Protein AF-0000000084851869 (afdb_homodimer)

Radius of gyration: 29.78 Å; Cα contacts (8 Å, |Δi|>4): 775; chains: 2; bounding box: 72×94×67 Å

pLDDT: mean 80.4, std 23.93, range [19.27, 98.38]

Organism: Agaricus bisporus var. burnettii (strain JB137-S8 / ATCC MYA-4627 / FGSC 10392) (NCBI:txid597362)

Solvent-accessible surface area (backbone atoms only — not comparable to full-atom values): 30474 Å² total; per-residue (Å²): 121,83,49,81,46,39,49,40,51,37,27,37,50,56,10,46,51,49,26,35,20,44,44,18,34,37,52,51,43,50,50,52,36,65,70,65,52,73,82,55,60,67,69,60,52,51,49,52,51,50,52,52,51,53,49,48,51,50,51,53,39,54,50,49,42,49,43,45,51,48,31,73,34,54,56,42,61,72,62,71,47,42,56,51,74,57,56,29,45,52,44,28,49,30,12,47,47,40,18,51,50,40,38,52,50,18,52,49,44,27,72,72,68,65,38,61,66,62,22,48,52,30,34,50,26,17,50,44,12,25,52,26,14,41,46,44,20,54,47,34,75,77,46,29,40,56,83,53,51,70,78,54,43,66,44,49,47,48,15,35,49,27,41,23,51,31,29,48,52,52,32,51,50,52,41,54,50,56,65,70,63,56,79,80,41,67,70,62,34,51,49,50,49,50,43,40,50,50,40,46,52,36,28,49,48,49,20,50,46,31,45,52,24,48,51,37,49,73,72,35,78,52,27,59,21,42,22,43,55,55,28,46,35,44,44,43,53,40,33,51,43,52,53,59,46,52,57,52,61,46,59,51,48,41,36,36,45,51,23,47,53,57,51,56,59,57,62,65,62,67,69,70,71,64,81,70,86,74,79,75,73,78,78,77,76,75,74,76,72,75,70,72,74,69,74,53,99,73,132,123,83,50,82,46,39,49,40,51,36,27,38,50,54,10,46,51,50,26,35,20,43,44,19,35,38,51,50,42,50,52,51,35,64,73,66,49,73,81,55,58,68,70,60,52,51,48,52,50,50,52,51,51,53,49,48,51,50,52,52,40,53,50,49,43,48,44,46,51,47,31,75,35,54,56,42,62,73,62,69,46,40,56,52,74,56,57,28,44,49,45,28,49,29,11,47,47,39,18,51,51,41,38,51,50,18,53,50,43,26,71,72,68,65,41,62,68,62,22,49,52,32,35,51,25,17,50,45,13,24,52,24,14,41,46,45,20,54,47,36,73,77,46,29,40,56,82,53,51,70,78,54,43,65,44,50,46,47,16,35,47,26,42,22,53,30,29,47,52,52,31,53,50,53,42,54,51,57,64,70,63,55,78,80,42,66,72,62,32,50,47,49,49,50,41,40,50,50,40,46,52,34,27,48,46,48,20,49,46,32,44,51,23,46,50,38,50,73,72,35,77,53,28,59,22,42,23,43,57,55,28,47,32,42,44,44,53,40,34,51,42,51,53,59,49,51,57,53,62,47,60,52,47,42,36,35,45,51,24,48,52,56,51,55,60,57,62,63,63,67,69,68,70,63,79,76,83,76,84,74,74,80,78,80,76,79,75,80,74,78,74,77,79,72,76,64,75,87,108

InterPro domains:
  IPR045339 Domain of unknown function DUF6534 [PF20152] (163-247)

Foldseek 3Di:
DCPLCCFAVVLLVLLLVLLVVLLVVLVVLLVLLVVQVVPDDVVVVVLLVVLNVLSVLLSVLSVVQCCCVCPVCPPPSVVSQFADLSNLVLLQSLLVLLLSLQLVLLVVLCVQVVDPVLSVLLNVLSVLLNVLSNVLSVVCVVVGGLLCSVVPLVSLCSNLVSSLVSLVSSLVSLLVSLVVPQVPDPLSNVLSVLLNVLSNVLSVVLNVLSVVLSVVVVPDSTNNSSSSSSNNSSSSSSSSSSNSSSNSVVVVVCVVVVVVVVVVVVVVPPPPPPPDDCPCPPPPPPPVPVPPCPVCPDD/DCPLCCFAVVLLVLLLVLLVVLLVVLVVLLVLLVVQVVPDDPVVVVLLVVLNVLSVLLSVLSVVQCCCVCPVCPPPSVVSQFADLSNLVLLQSLLVLLLSLQLVLLVVLCVQVVDPVLSVLLNVLSVLLNVLSNVLSVVCVVVGGLLCSVVPLVSLCSNLVSSLVSLVSSLVSLLVSLVVPQVPDPLSNVLSVLLNVLSNVLSVVLNVLSVVLSVVVVPDSTNNSSSSSSNNSSSSSSSSSSNSSSNSVVVVVCVVVVVVVVVVVVVVPPPPPPPDDDPCPPPPPPPPPPPPPPVPVVD

Sequence (598 aa):
MAGGSEIVHGPLFLGTAFNVLLYGISITQTYLYLTSSKEDKWFIKYFVYFLFITDTIHTVFTLVYLYDSLIKNFGNVPYLETANWIFSTDPALTGIIGGAVQAFFSWRVKVLTRNTFLSLFILFCSVISFFMGLATAAAIAFIPKFNEFQRFRIVVILWLGSSCIADIVITTTMVLYLRRHRTGFSQTDHQVDRIIRVTMHTGLVTALWALVDLLLYLSSSSGKHLFFNFCLSKLYTNSLMSSLNSRGGWRYNEDSNAAFAFEHKRSTANFQNQPNSNIMAPEVFVHVESHELVNPALKMAGGSEIVHGPLFLGTAFNVLLYGISITQTYLYLTSSKEDKWFIKYFVYFLFITDTIHTVFTLVYLYDSLIKNFGNVPYLETANWIFSTDPALTGIIGGAVQAFFSWRVKVLTRNTFLSLFILFCSVISFFMGLATAAAIAFIPKFNEFQRFRIVVILWLGSSCIADIVITTTMVLYLRRHRTGFSQTDHQVDRIIRVTMHTGLVTALWALVDLLLYLSSSSGKHLFFNFCLSKLYTNSLMSSLNSRGGWRYNEDSNAAFAFEHKRSTANFQNQPNSNIMAPEVFVHVESHELVNPALK

Nearest PDB structures (foldseek):
  9ima-assembly1_A  TM=5.237E-01  e=1.410E-01  Homo sapiens
  8u5x-assembly1_A  TM=4.560E-01  e=1.786E+00  Homo sapiens
  8u5c-assembly1_F  TM=4.534E-01  e=3.485E+00  Homo sapiens
  3ma9-assembly1_A  TM=3.782E-01  e=2.916E+00  Human immunodeficiency virus 1
  9ima-assembly1_A  TM=5.237E-01  e=1.103E-01  Homo sapiens

Secondary structure (DSSP, 8-state):
---HHHHHHHHHHHHHHHHHHHHHHHHHHHHHHHHH-TTS-HHHHHHHHHHHHHHHHHHHHHHHHHIIIIIITTT-HHHHHB--HHHHHHHHHHHHHHHHHHHHHHHHHHHHH--HHHHHHHHHHHHHHHHHHHHHHHHHHH--BGGGGGGGHHHHHHHHHHHHHHHHHHHHHHHHHHHHT--S-HHHHHHHHHHHHHHHHHHHHHHHHHHHHHHHHHH-SSTTHHHHHHHHHHHHHHHHHHHHHTTTHHHHHHHHHHHHHHHHHHHGGGS----------------------------/---HHHHHHHHHHHHHHHHHHHHHHHHHHHHHHHHH-TTS-HHHHHHHHHHHHHHHHHHHHHHHHHIIIIIITTT-HHHHHB--HHHHHHHHHHHHHHHHHHHHHHHHHHHHH--HHHHHHHHHHHHHHHHHHHHHHHHHHH--BGGGGGGGHHHHHHHHHHHHHHHHHHHHHHHHHHHHT--S-HHHHHHHHHHHHHHHHHHHHHHHHHHHHHHHHHH-SSTTHHHHHHHHHHHHHHHHHHHHHTTTHHHHHHHHHHHHHHHHHHHGGGS------------------------TT--

Structure (mmCIF, N/CA/C/O backbone):
data_AF-0000000084851869-model_v1
#
loop_
_entity.id
_entity.type
_entity.pdbx_description
1 polymer 'DUF6534 domain-containing protein'
#
loop_
_atom_site.group_PDB
_atom_site.id
_atom_site.type_symbol
_atom_site.label_atom_id
_atom_site.label_alt_id
_atom_site.label_comp_id
_atom_site.label_asym_id
_atom_site.label_entity_id
_atom_site.label_seq_id
_atom_site.pdbx_PDB_ins_code
_atom_site.Cartn_x
_atom_site.Cartn_y
_atom_site.Cartn_z
_atom_site.occupancy
_atom_site.B_iso_or_equiv
_atom_site.auth_seq_id
_atom_site.auth_comp_id
_atom_site.auth_asym_id
_atom_site.auth_atom_id
_atom_site.pdbx_PDB_model_num
ATOM 1 N N . MET A 1 1 ? -5.109 -20.234 -24.922 1 35.59 1 MET A N 1
ATOM 2 C CA . MET A 1 1 ? -6.367 -19.984 -24.219 1 35.59 1 MET A CA 1
ATOM 3 C C . MET A 1 1 ? -6.117 -19.516 -22.797 1 35.59 1 MET A C 1
ATOM 5 O O . MET A 1 1 ? -5.133 -19.922 -22.172 1 35.59 1 MET A O 1
ATOM 9 N N . ALA A 1 2 ? -6.461 -18.297 -22.453 1 51.91 2 ALA A N 1
ATOM 10 C CA . ALA A 1 2 ? -6.297 -17.891 -21.062 1 51.91 2 ALA A CA 1
ATOM 11 C C . ALA A 1 2 ? -6.688 -19.016 -20.109 1 51.91 2 ALA A C 1
ATOM 13 O O . ALA A 1 2 ? -7.762 -19.609 -20.234 1 51.91 2 ALA A O 1
ATOM 14 N N . GLY A 1 3 ? -5.734 -19.703 -19.641 1 61.41 3 GLY A N 1
ATOM 15 C CA . GLY A 1 3 ? -6.051 -20.875 -18.844 1 61.41 3 GLY A CA 1
ATOM 16 C C . GLY A 1 3 ? -6.992 -20.578 -17.688 1 61.41 3 GLY A C 1
ATOM 17 O O . GLY A 1 3 ? -7.344 -19.422 -17.453 1 61.41 3 GLY A O 1
ATOM 18 N N . GLY A 1 4 ? -7.848 -21.531 -17.297 1 65.5 4 GLY A N 1
ATOM 19 C CA . GLY A 1 4 ? -8.812 -21.484 -16.219 1 65.5 4 GLY A CA 1
ATOM 20 C C . GLY A 1 4 ? -8.383 -20.578 -15.062 1 65.5 4 GLY A C 1
ATOM 21 O O . GLY A 1 4 ? -9.195 -19.844 -14.5 1 65.5 4 GLY A O 1
ATOM 22 N N . SER A 1 5 ? -7.07 -20.422 -14.969 1 75.31 5 SER A N 1
ATOM 23 C CA . SER A 1 5 ? -6.551 -19.641 -13.852 1 75.31 5 SER A CA 1
ATOM 24 C C . SER A 1 5 ? -6.621 -18.141 -14.141 1 75.31 5 SER A C 1
ATOM 26 O O . SER A 1 5 ? -6.824 -17.344 -13.234 1 75.31 5 SER A O 1
ATOM 28 N N . GLU A 1 6 ? -6.594 -17.719 -15.406 1 83.38 6 GLU A N 1
ATOM 29 C CA . GLU A 1 6 ? -6.574 -16.297 -15.773 1 83.38 6 GLU A CA 1
ATOM 30 C C . GLU A 1 6 ? -7.961 -15.672 -15.641 1 83.38 6 GLU A C 1
ATOM 32 O O . GLU A 1 6 ? -8.086 -14.477 -15.383 1 83.38 6 GLU A O 1
ATOM 37 N N . ILE A 1 7 ? -8.93 -16.453 -15.688 1 81.75 7 ILE A N 1
ATOM 38 C CA . ILE A 1 7 ? -10.297 -15.938 -15.734 1 81.75 7 ILE A CA 1
ATOM 39 C C . ILE A 1 7 ? -10.727 -15.5 -14.336 1 81.75 7 ILE A C 1
ATOM 41 O O . ILE A 1 7 ? -11.305 -14.422 -14.164 1 81.75 7 ILE A O 1
ATOM 45 N N . VAL A 1 8 ? -10.391 -16.281 -13.359 1 86.62 8 VAL A N 1
ATOM 46 C CA . VAL A 1 8 ? -10.859 -15.969 -12.016 1 86.62 8 VAL A CA 1
ATOM 47 C C . VAL A 1 8 ? -9.703 -15.414 -11.18 1 86.62 8 VAL A C 1
ATOM 49 O O . VAL A 1 8 ? -9.828 -14.367 -10.547 1 86.62 8 VAL A O 1
ATOM 52 N N . HIS A 1 9 ? -8.609 -16 -11.289 1 92.44 9 HIS A N 1
ATOM 53 C CA . HIS A 1 9 ? -7.535 -15.641 -10.375 1 92.44 9 HIS A CA 1
ATOM 54 C C . HIS A 1 9 ? -6.695 -14.492 -10.922 1 92.44 9 HIS A C 1
ATOM 56 O O . HIS A 1 9 ? -5.953 -13.852 -10.18 1 92.44 9 HIS A O 1
ATOM 62 N N . GLY A 1 10 ? -6.812 -14.227 -12.258 1 92.12 10 GLY A N 1
ATOM 63 C CA . GLY A 1 10 ? -6.195 -13.016 -12.781 1 92.12 10 GLY A CA 1
ATOM 64 C C . GLY A 1 10 ? -6.719 -11.75 -12.133 1 92.12 10 GLY A C 1
ATOM 65 O O . GLY A 1 10 ? -5.969 -11.016 -11.492 1 92.12 10 GLY A O 1
ATOM 66 N N . PRO A 1 11 ? -8 -11.539 -12.234 1 93.44 11 PRO A N 1
ATOM 67 C CA . PRO A 1 11 ? -8.586 -10.367 -11.586 1 93.44 11 PRO A CA 1
ATOM 68 C C . PRO A 1 11 ? -8.422 -10.391 -10.07 1 93.44 11 PRO A C 1
ATOM 70 O O . PRO A 1 11 ? -8.242 -9.336 -9.445 1 93.44 11 PRO A O 1
ATOM 73 N N . LEU A 1 12 ? -8.445 -11.555 -9.484 1 94.25 12 LEU A N 1
ATOM 74 C CA . LEU A 1 12 ? -8.25 -11.672 -8.039 1 94.25 12 LEU A CA 1
ATOM 75 C C . LEU A 1 12 ? -6.855 -11.203 -7.641 1 94.25 12 LEU A C 1
ATOM 77 O O . LEU A 1 12 ? -6.695 -10.523 -6.621 1 94.25 12 LEU A O 1
ATOM 81 N N . PHE A 1 13 ? -5.953 -11.586 -8.445 1 96 13 PHE A N 1
ATOM 82 C CA . PHE A 1 13 ? -4.574 -11.203 -8.18 1 96 13 PHE A CA 1
ATOM 83 C C . PHE A 1 13 ? -4.402 -9.688 -8.273 1 96 13 PHE A C 1
ATOM 85 O O . PHE A 1 13 ? -3.848 -9.062 -7.363 1 96 13 PHE A O 1
ATOM 92 N N . LEU A 1 14 ? -4.887 -9.102 -9.297 1 95.69 14 LEU A N 1
ATOM 93 C CA . LEU A 1 14 ? -4.793 -7.652 -9.469 1 95.69 14 LEU A CA 1
ATOM 94 C C . LEU A 1 14 ? -5.598 -6.926 -8.398 1 95.69 14 LEU A C 1
ATOM 96 O O . LEU A 1 14 ? -5.164 -5.887 -7.887 1 95.69 14 LEU A O 1
ATOM 100 N N . GLY A 1 15 ? -6.742 -7.426 -8.109 1 96.31 15 GLY A N 1
ATOM 101 C CA . GLY A 1 15 ? -7.539 -6.852 -7.035 1 96.31 15 GLY A CA 1
ATOM 102 C C . GLY A 1 15 ? -6.84 -6.887 -5.688 1 96.31 15 GLY A C 1
ATOM 103 O O . GLY A 1 15 ? -6.926 -5.93 -4.918 1 96.31 15 GLY A O 1
ATOM 104 N N . THR A 1 16 ? -6.156 -7.965 -5.43 1 96.88 16 THR A N 1
ATOM 105 C CA . THR A 1 16 ? -5.414 -8.086 -4.18 1 96.88 16 THR A CA 1
ATOM 106 C C . THR A 1 16 ? -4.262 -7.086 -4.141 1 96.88 16 THR A C 1
ATOM 108 O O . THR A 1 16 ? -3.99 -6.484 -3.098 1 96.88 16 THR A O 1
ATOM 111 N N . ALA A 1 17 ? -3.582 -6.961 -5.234 1 97.12 17 ALA A N 1
ATOM 112 C CA . ALA A 1 17 ? -2.504 -5.977 -5.305 1 97.12 17 ALA A CA 1
ATOM 113 C C . ALA A 1 17 ? -3.023 -4.574 -5.004 1 97.12 17 ALA A C 1
ATOM 115 O O . ALA A 1 17 ? -2.408 -3.828 -4.238 1 97.12 17 ALA A O 1
ATOM 116 N N . PHE A 1 18 ? -4.109 -4.285 -5.559 1 96.94 18 PHE A N 1
ATOM 117 C CA . PHE A 1 18 ? -4.691 -2.971 -5.328 1 96.94 18 PHE A CA 1
ATOM 118 C C . PHE A 1 18 ? -5.191 -2.846 -3.893 1 96.94 18 PHE A C 1
ATOM 120 O O . PHE A 1 18 ? -5.121 -1.768 -3.297 1 96.94 18 PHE A O 1
ATOM 127 N N . ASN A 1 19 ? -5.738 -3.896 -3.389 1 97.69 19 ASN A N 1
ATOM 128 C CA . ASN A 1 19 ? -6.16 -3.938 -1.992 1 97.69 19 ASN A CA 1
ATOM 129 C C . ASN A 1 19 ? -5 -3.637 -1.048 1 97.69 19 ASN A C 1
ATOM 131 O O . ASN A 1 19 ? -5.125 -2.799 -0.151 1 97.69 19 ASN A O 1
ATOM 135 N N . VAL A 1 20 ? -3.934 -4.242 -1.311 1 97.56 20 VAL A N 1
ATOM 136 C CA . VAL A 1 20 ? -2.752 -4.055 -0.475 1 97.56 20 VAL A CA 1
ATOM 137 C C . VAL A 1 20 ? -2.232 -2.625 -0.629 1 97.56 20 VAL A C 1
ATOM 139 O O . VAL A 1 20 ? -1.813 -2.002 0.349 1 97.56 20 VAL A O 1
ATOM 142 N N . LEU A 1 21 ? -2.27 -2.146 -1.83 1 97.38 21 LEU A N 1
ATOM 143 C CA . LEU A 1 21 ? -1.875 -0.766 -2.086 1 97.38 21 LEU A CA 1
ATOM 144 C C . LEU A 1 21 ? -2.723 0.202 -1.268 1 97.38 21 LEU A C 1
ATOM 146 O O . LEU A 1 21 ? -2.188 1.076 -0.582 1 97.38 21 LEU A O 1
ATOM 150 N N . LEU A 1 22 ? -3.965 0.023 -1.365 1 97 22 LEU A N 1
ATOM 151 C CA . LEU A 1 22 ? -4.891 0.894 -0.648 1 97 22 LEU A CA 1
ATOM 152 C C . LEU A 1 22 ? -4.723 0.739 0.86 1 97 22 LEU A C 1
ATOM 154 O O . LEU A 1 22 ? -4.898 1.702 1.61 1 97 22 LEU A O 1
ATOM 158 N N . TYR A 1 23 ? -4.414 -0.49 1.261 1 97.56 23 TYR A N 1
ATOM 159 C CA . TYR A 1 23 ? -4.148 -0.713 2.678 1 97.56 23 TYR A CA 1
ATOM 160 C C . TYR A 1 23 ? -2.939 0.094 3.139 1 97.56 23 TYR A C 1
ATOM 162 O O . TYR A 1 23 ? -2.932 0.632 4.25 1 97.56 23 TYR A O 1
ATOM 170 N N . GLY A 1 24 ? -1.899 0.165 2.309 1 95.69 24 GLY A N 1
ATOM 171 C CA . GLY A 1 24 ? -0.772 1.027 2.625 1 95.69 24 GLY A CA 1
ATOM 172 C C . GLY A 1 24 ? -1.167 2.479 2.818 1 95.69 24 GLY A C 1
ATOM 173 O O . GLY A 1 24 ? -0.727 3.125 3.771 1 95.69 24 GLY A O 1
ATOM 174 N N . ILE A 1 25 ? -2.008 2.924 1.988 1 93.38 25 ILE A N 1
ATOM 175 C CA . ILE A 1 25 ? -2.518 4.285 2.098 1 93.38 25 ILE A CA 1
ATOM 176 C C . ILE A 1 25 ? -3.311 4.441 3.395 1 93.38 25 ILE A C 1
ATOM 178 O O . ILE A 1 25 ? -3.158 5.434 4.109 1 93.38 25 ILE A O 1
ATOM 182 N N . SER A 1 26 ? -4.062 3.447 3.672 1 95.19 26 SER A N 1
ATOM 183 C CA . SER A 1 26 ? -4.895 3.488 4.871 1 95.19 26 SER A CA 1
ATOM 184 C C . SER A 1 26 ? -4.043 3.535 6.133 1 95.19 26 SER A C 1
ATOM 186 O O . SER A 1 26 ? -4.406 4.191 7.113 1 95.19 26 SER A O 1
ATOM 188 N N . ILE A 1 27 ? -2.949 2.863 6.098 1 94 27 ILE A N 1
ATOM 189 C CA . ILE A 1 27 ? -2.049 2.859 7.246 1 94 27 ILE A CA 1
ATOM 190 C C . ILE A 1 27 ? -1.531 4.273 7.5 1 94 27 ILE A C 1
ATOM 192 O O . ILE A 1 27 ? -1.544 4.754 8.641 1 94 27 ILE A O 1
ATOM 196 N N . THR A 1 28 ? -1.118 4.922 6.461 1 90.75 28 THR A N 1
ATOM 197 C CA . THR A 1 28 ? -0.588 6.273 6.59 1 90.75 28 THR A CA 1
ATOM 198 C C . THR A 1 28 ? -1.68 7.242 7.035 1 90.75 28 THR A C 1
ATOM 200 O O . THR A 1 28 ? -1.445 8.102 7.887 1 90.75 28 THR A O 1
ATOM 203 N N . GLN A 1 29 ? -2.846 7.051 6.52 1 90.44 29 GLN A N 1
ATOM 204 C CA . GLN A 1 29 ? -3.959 7.918 6.887 1 90.44 29 GLN A CA 1
ATOM 205 C C . GLN A 1 29 ? -4.34 7.73 8.352 1 90.44 29 GLN A C 1
ATOM 207 O O . GLN A 1 29 ? -4.688 8.695 9.039 1 90.44 29 GLN A O 1
ATOM 212 N N . THR A 1 30 ? -4.332 6.508 8.734 1 92.12 30 THR A N 1
ATOM 213 C CA . THR A 1 30 ? -4.637 6.23 10.133 1 92.12 30 THR A CA 1
ATOM 214 C C . THR A 1 30 ? -3.584 6.848 11.055 1 92.12 30 THR A C 1
ATOM 216 O O . THR A 1 30 ? -3.918 7.434 12.086 1 92.12 30 THR A O 1
ATOM 219 N N . TYR A 1 31 ? -2.355 6.777 10.648 1 88.12 31 TYR A N 1
ATOM 220 C CA . TYR A 1 31 ? -1.272 7.395 11.406 1 88.12 31 TYR A CA 1
ATOM 221 C C . TYR A 1 31 ? -1.463 8.898 11.508 1 88.12 31 TYR A C 1
ATOM 223 O O . TYR A 1 31 ? -1.315 9.484 12.586 1 88.12 31 TYR A O 1
ATOM 231 N N . LEU A 1 32 ? -1.749 9.516 10.43 1 83.56 32 LEU A N 1
ATOM 232 C CA . LEU A 1 32 ? -1.976 10.953 10.406 1 83.56 32 LEU A CA 1
ATOM 233 C C . LEU A 1 32 ? -3.15 11.336 11.297 1 83.56 32 LEU A C 1
ATOM 235 O O . LEU A 1 32 ? -3.082 12.328 12.023 1 83.56 32 LEU A O 1
ATOM 239 N N . TYR A 1 33 ? -4.164 10.539 11.258 1 88.25 33 TYR A N 1
ATOM 240 C CA . TYR A 1 33 ? -5.34 10.805 12.078 1 88.25 33 TYR A CA 1
ATOM 241 C C . TYR A 1 33 ? -4.992 10.727 13.562 1 88.25 33 TYR A C 1
ATOM 243 O O . TYR A 1 33 ? -5.363 11.609 14.344 1 88.25 33 TYR A O 1
ATOM 251 N N . LEU A 1 34 ? -4.266 9.711 13.945 1 86.88 34 LEU A N 1
ATOM 252 C CA . LEU A 1 34 ? -3.959 9.484 15.352 1 86.88 34 LEU A CA 1
ATOM 253 C C . LEU A 1 34 ? -3.01 10.555 15.883 1 86.88 34 LEU A C 1
ATOM 255 O O . LEU A 1 34 ? -3.025 10.867 17.078 1 86.88 34 LEU A O 1
ATOM 259 N N . THR A 1 35 ? -2.27 11.18 15.023 1 78.94 35 THR A N 1
ATOM 260 C CA . THR A 1 35 ? -1.305 12.188 15.445 1 78.94 35 THR A CA 1
ATOM 261 C C . THR A 1 35 ? -1.928 13.578 15.414 1 78.94 35 THR A C 1
ATOM 263 O O . THR A 1 35 ? -1.54 14.461 16.188 1 78.94 35 THR A O 1
ATOM 266 N N . SER A 1 36 ? -2.867 13.766 14.609 1 77.56 36 SER A N 1
ATOM 267 C CA . SER A 1 36 ? -3.418 15.109 14.43 1 77.56 36 SER A CA 1
ATOM 268 C C . SER A 1 36 ? -4.711 15.281 15.219 1 77.56 36 SER A C 1
ATOM 270 O O . SER A 1 36 ? -5.062 16.406 15.602 1 77.56 36 SER A O 1
ATOM 272 N N . SER A 1 37 ? -5.488 14.289 15.359 1 78.19 37 SER A N 1
ATOM 273 C CA . SER A 1 37 ? -6.816 14.43 15.945 1 78.19 37 SER A CA 1
ATOM 274 C C . SER A 1 37 ? -6.879 13.805 17.328 1 78.19 37 SER A C 1
ATOM 276 O O . SER A 1 37 ? -7.781 13.016 17.625 1 78.19 37 SER A O 1
ATOM 278 N N . LYS A 1 38 ? -6.051 14.297 18.188 1 74.44 38 LYS A N 1
ATOM 279 C CA . LYS A 1 38 ? -5.977 13.75 19.531 1 74.44 38 LYS A CA 1
ATOM 280 C C . LYS A 1 38 ? -7.18 14.188 20.375 1 74.44 38 LYS A C 1
ATOM 282 O O . LYS A 1 38 ? -7.551 13.516 21.328 1 74.44 38 LYS A O 1
ATOM 287 N N . GLU A 1 39 ? -7.918 15.172 19.859 1 80.88 39 GLU A N 1
ATOM 288 C CA . GLU A 1 39 ? -9 15.75 20.656 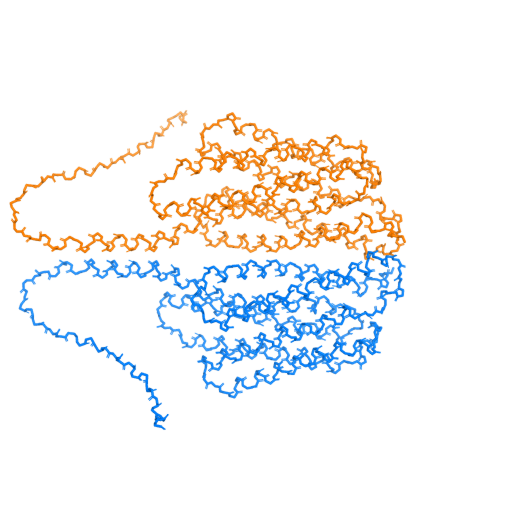1 80.88 39 GLU A CA 1
ATOM 289 C C . GLU A 1 39 ? -10.352 15.172 20.25 1 80.88 39 GLU A C 1
ATOM 291 O O . GLU A 1 39 ? -11.383 15.523 20.812 1 80.88 39 GLU A O 1
ATOM 296 N N . ASP A 1 40 ? -10.367 14.25 19.406 1 85.5 40 ASP A N 1
ATOM 297 C CA . ASP A 1 40 ? -11.633 13.672 18.969 1 85.5 40 ASP A CA 1
ATOM 298 C C . ASP A 1 40 ? -12.25 12.805 20.062 1 85.5 40 ASP A C 1
ATOM 300 O O . ASP A 1 40 ? -11.539 12.328 20.953 1 85.5 40 ASP A O 1
ATOM 304 N N . LYS A 1 41 ? -13.508 12.719 19.984 1 88.5 41 LYS A N 1
ATOM 305 C CA . LYS A 1 41 ? -14.234 11.891 20.938 1 88.5 41 LYS A CA 1
ATOM 306 C C . LYS A 1 41 ? -13.75 10.445 20.891 1 88.5 41 LYS A C 1
ATOM 308 O O . LYS A 1 41 ? -13.281 9.977 19.844 1 88.5 41 LYS A O 1
ATOM 313 N N . TRP A 1 42 ? -13.891 9.688 21.969 1 89.5 42 TRP A N 1
ATOM 314 C CA . TRP A 1 42 ? -13.367 8.336 22.094 1 89.5 42 TRP A CA 1
ATOM 315 C C . TRP A 1 42 ? -14.07 7.379 21.141 1 89.5 42 TRP A C 1
ATOM 317 O O . TRP A 1 42 ? -13.461 6.441 20.625 1 89.5 42 TRP A O 1
ATOM 327 N N . PHE A 1 43 ? -15.344 7.598 20.859 1 90.06 43 PHE A N 1
ATOM 328 C CA . PHE A 1 43 ? -16.094 6.68 20 1 90.06 43 PHE A CA 1
ATOM 329 C C . PHE A 1 43 ? -15.555 6.715 18.578 1 90.06 43 PHE A C 1
ATOM 331 O O . PHE A 1 43 ? -15.516 5.688 17.891 1 90.06 43 PHE A O 1
ATOM 338 N N . ILE A 1 44 ? -15.086 7.859 18.141 1 91.81 44 ILE A N 1
ATOM 339 C CA . ILE A 1 44 ? -14.531 7.965 16.797 1 91.81 44 ILE A CA 1
ATOM 340 C C . ILE A 1 44 ? -13.18 7.258 16.734 1 91.81 44 ILE A C 1
ATOM 342 O O . ILE A 1 44 ? -12.883 6.555 15.773 1 91.81 44 ILE A O 1
ATOM 346 N N . LYS A 1 45 ? -12.438 7.34 17.797 1 93.06 45 LYS A N 1
ATOM 347 C CA . LYS A 1 45 ? -11.141 6.684 17.859 1 93.06 45 LYS A CA 1
ATOM 348 C C . LYS A 1 45 ? -11.289 5.164 17.844 1 93.06 45 LYS A C 1
ATOM 350 O O . LYS A 1 45 ? -10.555 4.473 17.125 1 93.06 45 LYS A O 1
ATOM 355 N N . TYR A 1 46 ? -12.203 4.723 18.594 1 94.19 46 TYR A N 1
ATOM 356 C CA . TYR A 1 46 ? -12.438 3.283 18.625 1 94.19 46 TYR A CA 1
ATOM 357 C C . TYR A 1 46 ? -12.93 2.785 17.266 1 94.19 46 TYR A C 1
ATOM 359 O O . TYR A 1 46 ? -12.594 1.675 16.844 1 94.19 46 TYR A O 1
ATOM 367 N N . PHE A 1 47 ? -13.727 3.586 16.656 1 95.69 47 PHE A N 1
ATOM 368 C CA . PHE A 1 47 ? -14.227 3.225 15.328 1 95.69 47 PHE A CA 1
ATOM 369 C C . PHE A 1 47 ? -13.078 3.121 14.328 1 95.69 47 PHE A C 1
ATOM 371 O O . PHE A 1 47 ? -13.039 2.189 13.523 1 95.69 47 PHE A O 1
ATOM 378 N N . VAL A 1 48 ? -12.148 4.074 14.398 1 95.75 48 VAL A N 1
ATOM 379 C CA . VAL A 1 48 ? -10.984 4.066 13.523 1 95.75 48 VAL A CA 1
ATOM 380 C C . VAL A 1 48 ? -10.141 2.826 13.789 1 95.75 48 VAL A C 1
ATOM 382 O O . VAL A 1 48 ? -9.672 2.166 12.859 1 95.75 48 VAL A O 1
ATOM 385 N N . TYR A 1 49 ? -9.969 2.436 15.086 1 95.94 49 TYR A N 1
ATOM 386 C CA . TYR A 1 49 ? -9.234 1.223 15.43 1 95.94 49 TYR A CA 1
ATOM 387 C C . TYR A 1 49 ? -9.945 -0.016 14.891 1 95.94 49 TYR A C 1
ATOM 389 O O . TYR A 1 49 ? -9.305 -0.943 14.398 1 95.94 49 TYR A O 1
ATOM 397 N N . PHE A 1 50 ? -11.227 0.01 15.039 1 97.44 50 PHE A N 1
ATOM 398 C CA . PHE A 1 50 ? -12.031 -1.099 14.539 1 97.44 50 PHE A CA 1
ATOM 399 C C . PHE A 1 50 ? -11.828 -1.283 13.039 1 97.44 50 PHE A C 1
ATOM 401 O O . PHE A 1 50 ? -11.594 -2.4 12.57 1 97.44 50 PHE A O 1
ATOM 408 N N . LEU A 1 51 ? -11.914 -0.217 12.312 1 97.19 51 LEU A N 1
ATOM 409 C CA . LEU A 1 51 ? -11.75 -0.28 10.859 1 97.19 51 LEU A CA 1
ATOM 410 C C . LEU A 1 51 ? -10.336 -0.725 10.492 1 97.19 51 LEU A C 1
ATOM 412 O O . LEU A 1 51 ? -10.148 -1.513 9.562 1 97.19 51 LEU A O 1
ATOM 416 N N . PHE A 1 52 ? -9.375 -0.256 11.234 1 97.19 52 PHE A N 1
ATOM 417 C CA . PHE A 1 52 ? -7.984 -0.605 10.969 1 97.19 52 PHE A CA 1
ATOM 418 C C . PHE A 1 52 ? -7.758 -2.102 11.156 1 97.19 52 PHE A C 1
ATOM 420 O O . PHE A 1 52 ? -7.141 -2.75 10.312 1 97.19 52 PHE A O 1
ATOM 427 N N . ILE A 1 53 ? -8.242 -2.621 12.18 1 97.31 53 ILE A N 1
ATOM 428 C CA . ILE A 1 53 ? -8.062 -4.035 12.492 1 97.31 53 ILE A CA 1
ATOM 429 C C . ILE A 1 53 ? -8.789 -4.891 11.461 1 97.31 53 ILE A C 1
ATOM 431 O O . ILE A 1 53 ? -8.227 -5.859 10.945 1 97.31 53 ILE A O 1
ATOM 435 N N . THR A 1 54 ? -10.016 -4.535 11.211 1 97.25 54 THR A N 1
ATOM 436 C CA . THR A 1 54 ? -10.797 -5.305 10.25 1 97.25 54 THR A CA 1
ATOM 437 C C . THR A 1 54 ? -10.164 -5.238 8.859 1 97.25 54 THR A C 1
ATOM 439 O O . THR A 1 54 ? -10.141 -6.234 8.133 1 97.25 54 THR A O 1
ATOM 442 N N . ASP A 1 55 ? -9.656 -4.098 8.531 1 96.94 55 ASP A N 1
ATOM 443 C CA . ASP A 1 55 ? -8.961 -3.918 7.266 1 96.94 55 ASP A CA 1
ATOM 444 C C . ASP A 1 55 ? -7.711 -4.793 7.199 1 96.94 55 ASP A C 1
ATOM 446 O O . ASP A 1 55 ? -7.406 -5.367 6.152 1 96.94 55 ASP A O 1
ATOM 450 N N . THR A 1 56 ? -7.035 -4.836 8.273 1 97.5 56 THR A N 1
ATOM 451 C CA . THR A 1 56 ? -5.832 -5.656 8.352 1 97.5 56 THR A CA 1
ATOM 452 C C . THR A 1 56 ? -6.172 -7.133 8.18 1 97.5 56 THR A C 1
ATOM 454 O O . THR A 1 56 ? -5.527 -7.84 7.402 1 97.5 56 THR A O 1
ATOM 457 N N . ILE A 1 57 ? -7.172 -7.508 8.859 1 97.44 57 ILE A N 1
ATOM 458 C CA . ILE A 1 57 ? -7.605 -8.898 8.781 1 97.44 57 ILE A CA 1
ATOM 459 C C . ILE A 1 57 ? -8.023 -9.234 7.352 1 97.44 57 ILE A C 1
ATOM 461 O O . ILE A 1 57 ? -7.648 -10.281 6.816 1 97.44 57 ILE A O 1
ATOM 465 N N . HIS A 1 58 ? -8.758 -8.367 6.77 1 97.94 58 HIS A N 1
ATOM 466 C CA . HIS A 1 58 ? -9.211 -8.562 5.398 1 97.94 58 HIS A CA 1
ATOM 467 C C . HIS A 1 58 ? -8.031 -8.719 4.441 1 97.94 58 HIS A C 1
ATOM 469 O O . HIS A 1 58 ? -8.031 -9.609 3.588 1 97.94 58 HIS A O 1
ATOM 475 N N . THR A 1 59 ? -7.035 -7.855 4.57 1 97.75 59 THR A N 1
ATOM 476 C CA . THR A 1 59 ? -5.867 -7.883 3.701 1 97.75 59 THR A CA 1
ATOM 477 C C . THR A 1 59 ? -5.066 -9.164 3.908 1 97.75 59 THR A C 1
ATOM 479 O O . THR A 1 59 ? -4.645 -9.805 2.943 1 97.75 59 THR A O 1
ATOM 482 N N . VAL A 1 60 ? -4.902 -9.555 5.121 1 97.19 60 VAL A N 1
ATOM 483 C CA . VAL A 1 60 ? -4.148 -10.766 5.434 1 97.19 60 VAL A CA 1
ATOM 484 C C . VAL A 1 60 ? -4.859 -11.984 4.848 1 97.19 60 VAL A C 1
ATOM 486 O O . VAL A 1 60 ? -4.227 -12.852 4.246 1 97.19 60 VAL A O 1
ATOM 489 N N . PHE A 1 61 ? -6.152 -12.023 4.945 1 97.38 61 PHE A N 1
ATOM 490 C CA . PHE A 1 61 ? -6.914 -13.164 4.453 1 97.38 61 PHE A CA 1
ATOM 491 C C . PHE A 1 61 ? -6.871 -13.227 2.932 1 97.38 61 PHE A C 1
ATOM 493 O O . PHE A 1 61 ? -6.812 -14.312 2.35 1 97.38 61 PHE A O 1
ATOM 500 N N . THR A 1 62 ? -6.953 -12.086 2.354 1 96.81 62 THR A N 1
ATOM 501 C CA . THR A 1 62 ? -6.875 -12.07 0.897 1 96.81 62 THR A CA 1
ATOM 502 C C . THR A 1 62 ? -5.512 -12.57 0.425 1 96.81 62 THR A C 1
ATOM 504 O O . THR A 1 62 ? -5.422 -13.32 -0.548 1 96.81 62 THR A O 1
ATOM 507 N N . LEU A 1 63 ? -4.477 -12.211 1.118 1 96.94 63 LEU A N 1
ATOM 508 C CA . LEU A 1 63 ? -3.131 -12.648 0.771 1 96.94 63 LEU A CA 1
ATOM 509 C C . LEU A 1 63 ? -2.965 -14.141 1.025 1 96.94 63 LEU A C 1
ATOM 511 O O . LEU A 1 63 ? -2.35 -14.852 0.224 1 96.94 63 LEU A O 1
ATOM 515 N N . VAL A 1 64 ? -3.525 -14.609 2.094 1 96.62 64 VAL A N 1
ATOM 516 C CA . VAL A 1 64 ? -3.428 -16.016 2.436 1 96.62 64 VAL A CA 1
ATOM 517 C C . VAL A 1 64 ? -4.164 -16.859 1.393 1 96.62 64 VAL A C 1
ATOM 519 O O . VAL A 1 64 ? -3.68 -17.922 0.981 1 96.62 64 VAL A O 1
ATOM 522 N N . TYR A 1 65 ? -5.297 -16.391 0.983 1 96.06 65 TYR A N 1
ATOM 523 C CA . TYR A 1 65 ? -6.055 -17.125 -0.03 1 96.06 65 TYR A CA 1
ATOM 524 C C . TYR A 1 65 ? -5.254 -17.25 -1.317 1 96.06 65 TYR A C 1
ATOM 526 O O . TYR A 1 65 ? -5.188 -18.344 -1.902 1 96.06 65 TYR A O 1
ATOM 534 N N . LEU A 1 66 ? -4.672 -16.172 -1.726 1 95.31 66 LEU A N 1
ATOM 535 C CA . LEU A 1 66 ? -3.9 -16.219 -2.965 1 95.31 66 LEU A CA 1
ATOM 536 C C . LEU A 1 66 ? -2.652 -17.078 -2.805 1 95.31 66 LEU A C 1
ATOM 538 O O . LEU A 1 66 ? -2.256 -17.781 -3.734 1 95.31 66 LEU A O 1
ATOM 542 N N . TYR A 1 67 ? -2.043 -16.953 -1.615 1 94.88 67 TYR A N 1
ATOM 543 C CA . TYR A 1 67 ? -0.873 -17.781 -1.342 1 94.88 67 TYR A CA 1
ATOM 544 C C . TYR A 1 67 ? -1.221 -19.266 -1.418 1 94.88 67 TYR A C 1
ATOM 546 O O . TYR A 1 67 ? -0.499 -20.047 -2.041 1 94.88 67 TYR A O 1
ATOM 554 N N . ASP A 1 68 ? -2.328 -19.594 -0.879 1 93.56 68 ASP A N 1
ATOM 555 C CA . ASP A 1 68 ? -2.764 -21 -0.888 1 93.56 68 ASP A CA 1
ATOM 556 C C . ASP A 1 68 ? -3.143 -21.438 -2.297 1 93.56 68 ASP A C 1
ATOM 558 O O . ASP A 1 68 ? -2.787 -22.547 -2.721 1 93.56 68 ASP A O 1
ATOM 562 N N . SER A 1 69 ? -3.752 -20.594 -3.01 1 92.75 69 SER A N 1
ATOM 563 C CA . SER A 1 69 ? -4.27 -20.953 -4.328 1 92.75 69 SER A CA 1
ATOM 564 C C . SER A 1 69 ? -3.16 -20.953 -5.375 1 92.75 69 SER A C 1
ATOM 566 O O . SER A 1 69 ? -3.078 -21.875 -6.191 1 92.75 69 SER A O 1
ATOM 568 N N . LEU A 1 70 ? -2.27 -19.984 -5.324 1 92 70 LEU A N 1
ATOM 569 C CA . LEU A 1 70 ? -1.328 -19.797 -6.422 1 92 70 LEU A CA 1
ATOM 570 C C . LEU A 1 70 ? 0.029 -20.406 -6.086 1 92 70 LEU A C 1
ATOM 572 O O . LEU A 1 70 ? 0.809 -20.734 -6.98 1 92 70 LEU A O 1
ATOM 576 N N . ILE A 1 71 ? 0.33 -20.531 -4.797 1 92.25 71 ILE A N 1
ATOM 577 C CA . ILE A 1 71 ? 1.661 -21 -4.43 1 92.25 71 ILE A CA 1
ATOM 578 C C . ILE A 1 71 ? 1.576 -22.438 -3.898 1 92.25 71 ILE A C 1
ATOM 580 O O . ILE A 1 71 ? 2.135 -23.359 -4.492 1 92.25 71 ILE A O 1
ATOM 584 N N . LYS A 1 72 ? 0.796 -22.719 -2.938 1 91.38 72 LYS A N 1
ATOM 585 C CA . LYS A 1 72 ? 0.722 -24.031 -2.316 1 91.38 72 LYS A CA 1
ATOM 586 C C . LYS A 1 72 ? 0.077 -25.047 -3.258 1 91.38 72 LYS A C 1
ATOM 588 O O . LYS A 1 72 ? 0.483 -26.203 -3.297 1 91.38 72 LYS A O 1
ATOM 593 N N . ASN A 1 73 ? -0.871 -24.609 -3.996 1 90.88 73 ASN A N 1
ATOM 594 C CA . ASN A 1 73 ? -1.573 -25.5 -4.922 1 90.88 73 ASN A CA 1
ATOM 595 C C . ASN A 1 73 ? -1.282 -25.141 -6.375 1 90.88 73 ASN A C 1
ATOM 597 O O . ASN A 1 73 ? -2.17 -25.203 -7.227 1 90.88 73 ASN A O 1
ATOM 601 N N . PHE A 1 74 ? -0.056 -24.828 -6.516 1 89.94 74 PHE A N 1
ATOM 602 C CA . PHE A 1 74 ? 0.348 -24.484 -7.871 1 89.94 74 PHE A CA 1
ATOM 603 C C . PHE A 1 74 ? 0.186 -25.672 -8.805 1 89.94 74 PHE A C 1
ATOM 605 O O . PHE A 1 74 ? 0.693 -26.766 -8.523 1 89.94 74 PHE A O 1
ATOM 612 N N . GLY A 1 75 ? -0.579 -25.469 -9.914 1 87.06 75 GLY A N 1
ATOM 613 C CA . GLY A 1 75 ? -0.808 -26.516 -10.891 1 87.06 75 GLY A CA 1
ATOM 614 C C . GLY A 1 75 ? -2.068 -27.328 -10.617 1 87.06 75 GLY A C 1
ATOM 615 O O . GLY A 1 75 ? -2.488 -28.125 -11.445 1 87.06 75 GLY A O 1
ATOM 616 N N . ASN A 1 76 ? -2.682 -27.141 -9.445 1 88.5 76 ASN A N 1
ATOM 617 C CA . ASN A 1 76 ? -3.92 -27.828 -9.086 1 88.5 76 ASN A CA 1
ATOM 618 C C . ASN A 1 76 ? -5.145 -27.047 -9.555 1 88.5 76 ASN A C 1
ATOM 620 O O . ASN A 1 76 ? -5.711 -26.25 -8.805 1 88.5 76 ASN A O 1
ATOM 624 N N . VAL A 1 77 ? -5.609 -27.391 -10.734 1 86.75 77 VAL A N 1
ATOM 625 C CA . VAL A 1 77 ? -6.668 -26.641 -11.398 1 86.75 77 VAL A CA 1
ATOM 626 C C . VAL A 1 77 ? -7.988 -26.844 -10.664 1 86.75 77 VAL A C 1
ATOM 628 O O . VAL A 1 77 ? -8.734 -25.891 -10.43 1 86.75 77 VAL A O 1
ATOM 631 N N . PRO A 1 78 ? -8.281 -28.062 -10.203 1 86.38 78 PRO A N 1
ATOM 632 C CA . PRO A 1 78 ? -9.547 -28.234 -9.492 1 86.38 78 PRO A CA 1
ATOM 633 C C . PRO A 1 78 ? -9.633 -27.375 -8.227 1 86.38 78 PRO A C 1
ATOM 635 O O . PRO A 1 78 ? -10.719 -26.906 -7.871 1 86.38 78 PRO A O 1
ATOM 638 N N . TYR A 1 79 ? -8.508 -27.219 -7.59 1 88.75 79 TYR A N 1
ATOM 639 C CA . TYR A 1 79 ? -8.492 -26.391 -6.395 1 88.75 79 TYR A CA 1
ATOM 640 C C . TYR A 1 79 ? -8.82 -24.938 -6.738 1 88.75 79 TYR A C 1
ATOM 642 O O . TYR A 1 79 ? -9.492 -24.25 -5.969 1 88.75 79 TYR A O 1
ATOM 650 N N . LEU A 1 80 ? -8.516 -24.484 -7.93 1 88.81 80 LEU A N 1
ATOM 651 C CA . LEU A 1 80 ? -8.719 -23.094 -8.344 1 88.81 80 LEU A CA 1
ATOM 652 C C . LEU A 1 80 ? -10.188 -22.844 -8.688 1 88.81 80 LEU A C 1
ATOM 654 O O . LEU A 1 80 ? -10.641 -21.703 -8.688 1 88.81 80 LEU A O 1
ATOM 658 N N . GLU A 1 81 ? -10.852 -23.875 -8.938 1 89 81 GLU A N 1
ATOM 659 C CA . GLU A 1 81 ? -12.227 -23.703 -9.406 1 89 81 GLU A CA 1
ATOM 660 C C . GLU A 1 81 ? -13.203 -23.609 -8.234 1 89 81 GLU A C 1
ATOM 662 O O . GLU A 1 81 ? -14.352 -23.203 -8.414 1 89 81 GLU A O 1
ATOM 667 N N . THR A 1 82 ? -12.68 -23.891 -7.055 1 90.5 82 THR A N 1
ATOM 668 C CA . THR A 1 82 ? -13.562 -23.922 -5.895 1 90.5 82 THR A CA 1
ATOM 669 C C . THR A 1 82 ? -13.117 -22.906 -4.844 1 90.5 82 THR A C 1
ATOM 671 O O . THR A 1 82 ? -11.93 -22.844 -4.504 1 90.5 82 THR A O 1
ATOM 674 N N . ALA A 1 83 ? -14.148 -22.156 -4.465 1 92.12 83 ALA A N 1
ATOM 675 C CA . ALA A 1 83 ? -13.883 -21.203 -3.391 1 92.12 83 ALA A CA 1
ATOM 676 C C . ALA A 1 83 ? -13.836 -21.906 -2.035 1 92.12 83 ALA A C 1
ATOM 678 O O . ALA A 1 83 ? -14.523 -22.906 -1.821 1 92.12 83 ALA A O 1
ATOM 679 N N . ASN A 1 84 ? -12.922 -21.422 -1.17 1 92.94 84 ASN A N 1
ATOM 680 C CA . ASN A 1 84 ? -12.836 -21.969 0.18 1 92.94 84 ASN A CA 1
ATOM 681 C C . ASN A 1 84 ? -13.336 -20.969 1.222 1 92.94 84 ASN A C 1
ATOM 683 O O . ASN A 1 84 ? -13.844 -19.906 0.873 1 92.94 84 ASN A O 1
ATOM 687 N N . TRP A 1 85 ? -13.227 -21.328 2.465 1 93.25 85 TRP A N 1
ATOM 688 C CA . TRP A 1 85 ? -13.773 -20.484 3.533 1 93.25 85 TRP A CA 1
ATOM 689 C C . TRP A 1 85 ? -13 -19.172 3.646 1 93.25 85 TRP A C 1
ATOM 691 O O . TRP A 1 85 ? -13.562 -18.156 4.047 1 93.25 85 TRP A O 1
ATOM 701 N N . ILE A 1 86 ? -11.773 -19.156 3.334 1 94.88 86 ILE A N 1
ATOM 702 C CA . ILE A 1 86 ? -10.977 -17.938 3.396 1 94.88 86 ILE A CA 1
ATOM 703 C C . ILE A 1 86 ? -11.484 -16.938 2.367 1 94.88 86 ILE A C 1
ATOM 705 O O . ILE A 1 86 ? -11.594 -15.742 2.656 1 94.88 86 ILE A O 1
ATOM 709 N N . PHE A 1 87 ? -11.844 -17.484 1.195 1 95.25 87 PHE A N 1
ATOM 710 C CA . PHE A 1 87 ? -12.398 -16.609 0.163 1 95.25 87 PHE A CA 1
ATOM 711 C C . PHE A 1 87 ? -13.711 -15.984 0.633 1 95.25 87 PHE A C 1
ATOM 713 O O . PHE A 1 87 ? -13.977 -14.812 0.357 1 95.25 87 PHE A O 1
ATOM 720 N N . SER A 1 88 ? -14.453 -16.734 1.389 1 95.31 88 SER A N 1
ATOM 721 C CA . SER A 1 88 ? -15.766 -16.281 1.826 1 95.31 88 SER A CA 1
ATOM 722 C C . SER A 1 88 ? -15.648 -15.141 2.838 1 95.31 88 SER A C 1
ATOM 724 O O . SER A 1 88 ? -16.625 -14.422 3.084 1 95.31 88 SER A O 1
ATOM 726 N N . THR A 1 89 ? -14.492 -14.938 3.373 1 95.12 89 THR A N 1
ATOM 727 C CA . THR A 1 89 ? -14.305 -13.859 4.332 1 95.12 89 T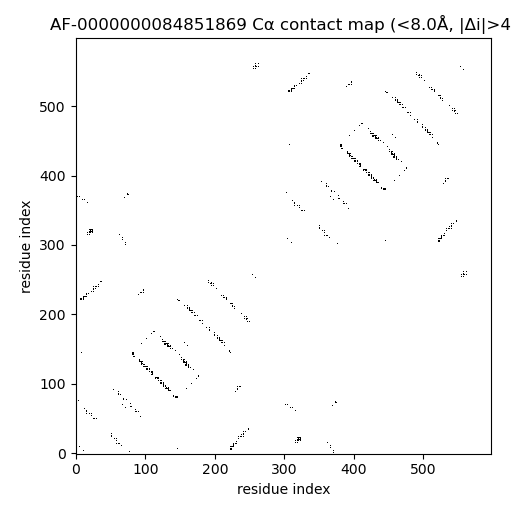HR A CA 1
ATOM 728 C C . THR A 1 89 ? -14.312 -12.5 3.629 1 95.12 89 THR A C 1
ATOM 730 O O . THR A 1 89 ? -14.555 -11.469 4.258 1 95.12 89 THR A O 1
ATOM 733 N N . ASP A 1 90 ? -14.016 -12.523 2.357 1 96.44 90 ASP A N 1
ATOM 734 C CA . ASP A 1 90 ? -13.938 -11.266 1.622 1 96.44 90 ASP A CA 1
ATOM 735 C C . ASP A 1 90 ? -15.297 -10.562 1.586 1 96.44 90 ASP A C 1
ATOM 737 O O . ASP A 1 90 ? -15.43 -9.43 2.057 1 96.44 90 ASP A O 1
ATOM 741 N N . PRO A 1 91 ? -16.344 -11.242 1.056 1 96.75 91 PRO A N 1
ATOM 742 C CA . PRO A 1 91 ? -17.641 -10.562 1.053 1 96.75 91 PRO A CA 1
ATOM 743 C C . PRO A 1 91 ? -18.141 -10.258 2.459 1 96.75 91 PRO A C 1
ATOM 745 O O . PRO A 1 91 ? -18.781 -9.227 2.676 1 96.75 91 PRO A O 1
ATOM 748 N N . ALA A 1 92 ? -17.859 -11.078 3.4 1 97.62 92 ALA A N 1
ATOM 749 C CA . ALA A 1 92 ? -18.297 -10.844 4.777 1 97.62 92 ALA A CA 1
ATOM 750 C C . ALA A 1 92 ? -17.672 -9.578 5.34 1 97.62 92 ALA A C 1
ATOM 752 O O . ALA A 1 92 ? -18.375 -8.695 5.844 1 97.62 92 ALA A O 1
ATOM 753 N N . LEU A 1 93 ? -16.359 -9.5 5.215 1 98.12 93 LEU A N 1
ATOM 754 C CA . LEU A 1 93 ? -15.648 -8.359 5.781 1 98.12 93 LEU A CA 1
ATOM 755 C C . LEU A 1 93 ? -15.938 -7.086 4.984 1 98.12 93 LEU A C 1
ATOM 757 O O . LEU A 1 93 ? -15.984 -5.992 5.551 1 98.12 93 LEU A O 1
ATOM 761 N N . THR A 1 94 ? -16.094 -7.223 3.689 1 97.88 94 THR A N 1
ATOM 762 C CA . THR A 1 94 ? -16.453 -6.066 2.875 1 97.88 94 THR A CA 1
ATOM 763 C C . THR A 1 94 ? -17.828 -5.523 3.291 1 97.88 94 THR A C 1
ATOM 765 O O . THR A 1 94 ? -18.016 -4.309 3.389 1 97.88 94 THR A O 1
ATOM 768 N N . GLY A 1 95 ? -18.766 -6.434 3.535 1 97.75 95 GLY A N 1
ATOM 769 C CA . GLY A 1 95 ? -20.062 -6.012 4.031 1 97.75 95 GLY A CA 1
ATOM 770 C C . GLY A 1 95 ? -19.984 -5.336 5.387 1 97.75 95 GLY A C 1
ATOM 771 O O . GLY A 1 95 ? -20.641 -4.316 5.613 1 97.75 95 GLY A O 1
ATOM 772 N N . ILE A 1 96 ? -19.188 -5.848 6.234 1 97.88 96 ILE A N 1
ATOM 773 C CA . ILE A 1 96 ? -19.047 -5.316 7.586 1 97.88 96 ILE A CA 1
ATOM 774 C C . ILE A 1 96 ? -18.422 -3.926 7.527 1 97.88 96 ILE A C 1
ATOM 776 O O . ILE A 1 96 ? -18.938 -2.977 8.117 1 97.88 96 ILE A O 1
ATOM 780 N N . ILE A 1 97 ? -17.328 -3.805 6.816 1 98.06 97 ILE A N 1
ATOM 781 C CA . ILE A 1 97 ? -16.609 -2.543 6.738 1 98.06 97 ILE A CA 1
ATOM 782 C C . ILE A 1 97 ? -17.453 -1.502 6.012 1 98.06 97 ILE A C 1
ATOM 784 O O . ILE A 1 97 ? -17.641 -0.385 6.504 1 98.06 97 ILE A O 1
ATOM 788 N N . GLY A 1 98 ? -17.984 -1.912 4.883 1 97.5 98 GLY A N 1
ATOM 789 C CA . GLY A 1 98 ? -18.828 -0.996 4.129 1 97.5 98 GLY A CA 1
ATOM 790 C C . GLY A 1 98 ? -20.062 -0.544 4.895 1 97.5 98 GLY A C 1
ATOM 791 O O . GLY A 1 98 ? -20.344 0.652 4.965 1 97.5 98 GLY A O 1
ATOM 792 N N . GLY A 1 99 ? -20.734 -1.509 5.473 1 97.56 99 GLY A N 1
ATOM 793 C CA . GLY A 1 99 ? -21.906 -1.17 6.266 1 97.56 99 GLY A CA 1
ATOM 794 C C . GLY A 1 99 ? -21.578 -0.274 7.449 1 97.56 99 GLY A C 1
ATOM 795 O O . GLY A 1 99 ? -22.328 0.656 7.75 1 97.56 99 GLY A O 1
ATOM 796 N N . ALA A 1 100 ? -20.469 -0.541 8.109 1 97.31 100 ALA A N 1
ATOM 797 C CA . ALA A 1 100 ? -20.062 0.257 9.258 1 97.31 100 ALA A CA 1
ATOM 798 C C . ALA A 1 100 ? -19.75 1.69 8.852 1 97.31 100 ALA A C 1
ATOM 800 O O . ALA A 1 100 ? -20.141 2.641 9.531 1 97.31 100 ALA A O 1
ATOM 801 N N . VAL A 1 101 ? -19.031 1.848 7.781 1 96.81 101 VAL A N 1
ATOM 802 C CA . VAL A 1 101 ? -18.656 3.176 7.305 1 96.81 101 VAL A CA 1
ATOM 803 C C . VAL A 1 101 ? -19.906 3.953 6.902 1 96.81 101 VAL A C 1
ATOM 805 O O . VAL A 1 101 ? -20.047 5.133 7.238 1 96.81 101 VAL A O 1
ATOM 808 N N . GLN A 1 102 ? -20.828 3.279 6.25 1 97.06 102 GLN A N 1
ATOM 809 C CA . GLN A 1 102 ? -22.062 3.932 5.84 1 97.06 102 GLN A CA 1
ATOM 810 C C . GLN A 1 102 ? -22.906 4.336 7.047 1 97.06 102 GLN A C 1
ATOM 812 O O . GLN A 1 102 ? -23.516 5.402 7.055 1 97.06 102 GLN A O 1
ATOM 817 N N . ALA A 1 103 ? -22.891 3.471 8 1 96.44 103 ALA A N 1
ATOM 818 C CA . ALA A 1 103 ? -23.609 3.805 9.227 1 96.44 103 ALA A CA 1
ATOM 819 C C . ALA A 1 103 ? -23 5.031 9.906 1 96.44 103 ALA A C 1
ATOM 821 O O . ALA A 1 103 ? -23.719 5.879 10.438 1 96.44 103 ALA A O 1
ATOM 822 N N . PHE A 1 104 ? -21.75 5.117 9.922 1 94.88 104 PHE A N 1
ATOM 823 C CA . PHE A 1 104 ? -21.062 6.281 10.469 1 94.88 104 PHE A CA 1
ATOM 824 C C . PHE A 1 104 ? -21.484 7.547 9.734 1 94.88 104 PHE A C 1
ATOM 826 O O . PHE A 1 104 ? -21.781 8.57 10.359 1 94.88 104 PHE A O 1
ATOM 833 N N . PHE A 1 105 ? -21.484 7.441 8.445 1 93.44 105 PHE A N 1
ATOM 834 C CA . PHE A 1 105 ? -21.828 8.617 7.66 1 93.44 105 PHE A CA 1
ATOM 835 C C . PHE A 1 105 ? -23.312 8.961 7.84 1 93.44 105 PHE A C 1
ATOM 837 O O . PHE A 1 105 ? -23.688 10.125 7.754 1 93.44 105 PHE A O 1
ATOM 844 N N . SER A 1 106 ? -24.125 7.934 8.07 1 95.31 106 SER A N 1
ATOM 845 C CA . SER A 1 106 ? -25.531 8.203 8.391 1 95.31 106 SER A CA 1
ATOM 846 C C . SER A 1 106 ? -25.641 9.055 9.648 1 95.31 106 SER A C 1
ATOM 848 O O . SER A 1 106 ? -26.438 10 9.695 1 95.31 106 SER A O 1
ATOM 850 N N . TRP A 1 107 ? -24.906 8.688 10.594 1 93.19 107 TRP A N 1
ATOM 851 C CA . TRP A 1 107 ? -24.859 9.469 11.828 1 93.19 107 TRP A CA 1
ATOM 852 C C . TRP A 1 107 ? -24.391 10.891 11.555 1 93.19 107 TRP A C 1
ATOM 854 O O . TRP A 1 107 ? -24.953 11.852 12.086 1 93.19 107 TRP A O 1
ATOM 864 N N . ARG A 1 108 ? -23.422 11.047 10.75 1 87.88 108 ARG A N 1
ATOM 865 C CA . ARG A 1 108 ? -22.891 12.375 10.422 1 87.88 108 ARG A CA 1
ATOM 866 C C . ARG A 1 108 ? -23.953 13.211 9.703 1 87.88 108 ARG A C 1
ATOM 868 O O . ARG A 1 108 ? -24.062 14.414 9.945 1 87.88 108 ARG A O 1
ATOM 875 N N . VAL A 1 109 ? -24.625 12.578 8.852 1 90.62 109 VAL A N 1
ATOM 876 C CA . VAL A 1 109 ? -25.688 13.258 8.109 1 90.62 109 VAL A CA 1
ATOM 877 C C . VAL A 1 109 ? -26.766 13.727 9.078 1 90.62 109 VAL A C 1
ATOM 879 O O . VAL A 1 109 ? -27.297 14.836 8.945 1 90.62 109 VAL A O 1
ATOM 882 N N . LYS A 1 110 ? -27.078 12.906 10.031 1 93.19 110 LYS A N 1
ATOM 883 C CA . LYS A 1 110 ? -28.078 13.273 11.023 1 93.19 110 LYS A CA 1
ATOM 884 C C . LYS A 1 110 ? -27.625 14.484 11.828 1 93.19 110 LYS A C 1
ATOM 886 O O . LYS A 1 110 ? -28.422 15.406 12.062 1 93.19 110 LYS A O 1
ATOM 891 N N . VAL A 1 111 ? -26.391 14.523 12.203 1 88.75 111 VAL A N 1
ATOM 892 C CA . VAL A 1 111 ? -25.859 15.594 13.023 1 88.75 111 VAL A CA 1
ATOM 893 C C . VAL A 1 111 ? -25.797 16.891 12.211 1 88.75 111 VAL A C 1
ATOM 895 O O . VAL A 1 111 ? -26.078 17.969 12.727 1 88.75 111 VAL A O 1
ATOM 898 N N . LEU A 1 112 ? -25.469 16.812 11 1 84.5 112 LEU A N 1
ATOM 899 C CA . LEU A 1 112 ? -25.281 17.984 10.164 1 84.5 112 LEU A CA 1
ATOM 900 C C . LEU A 1 112 ? -26.609 18.531 9.672 1 84.5 112 LEU A C 1
ATOM 902 O O . LEU A 1 112 ? -26.875 19.734 9.766 1 84.5 112 LEU A O 1
ATOM 906 N N . THR A 1 113 ? -27.453 17.688 9.125 1 89.38 113 THR A N 1
ATOM 907 C CA . THR A 1 113 ? -28.672 18.141 8.469 1 89.38 113 THR A CA 1
ATOM 908 C C . THR A 1 113 ? -29.859 18.094 9.43 1 89.38 113 THR A C 1
ATOM 910 O O . THR A 1 113 ? -30.891 18.703 9.18 1 89.38 113 THR A O 1
ATOM 913 N N . ARG A 1 114 ? -29.797 17.359 10.469 1 90.5 114 ARG A N 1
ATOM 914 C CA . ARG A 1 114 ? -30.859 17.141 11.445 1 90.5 114 ARG A CA 1
ATOM 915 C C . ARG A 1 114 ? -32.094 16.5 10.797 1 90.5 114 ARG A C 1
ATOM 917 O O . ARG A 1 114 ? -33.219 16.656 11.281 1 90.5 114 ARG A O 1
ATOM 924 N N . ASN A 1 115 ? -31.922 15.953 9.641 1 92.88 115 ASN A N 1
ATOM 925 C CA . ASN A 1 115 ? -32.969 15.227 8.953 1 92.88 115 ASN A CA 1
ATOM 926 C C . ASN A 1 115 ? -32.969 13.742 9.305 1 92.88 115 ASN A C 1
ATOM 928 O O . ASN A 1 115 ? -32.125 12.984 8.797 1 92.88 115 ASN A O 1
ATOM 932 N N . THR A 1 116 ? -33.875 13.297 10.055 1 93.94 116 THR A N 1
ATOM 933 C CA . THR A 1 116 ? -33.938 11.93 10.562 1 93.94 116 THR A CA 1
ATOM 934 C C . THR A 1 116 ? -34.344 10.961 9.461 1 93.94 116 THR A C 1
ATOM 936 O O . THR A 1 116 ? -33.875 9.82 9.43 1 93.94 116 THR A O 1
ATOM 939 N N . PHE A 1 117 ? -35.188 11.391 8.578 1 94.44 117 PHE A N 1
ATOM 940 C CA . PHE A 1 117 ? -35.688 10.508 7.523 1 94.44 117 PHE A CA 1
ATOM 941 C C . PHE A 1 117 ? -34.562 10.125 6.578 1 94.44 117 PHE A C 1
ATOM 943 O O . PHE A 1 117 ? -34.406 8.961 6.207 1 94.44 117 PHE A O 1
ATOM 950 N N . LEU A 1 118 ? -33.844 11.086 6.238 1 94.88 118 LEU A N 1
ATOM 951 C CA . LEU A 1 118 ? -32.688 10.836 5.359 1 94.88 118 LEU A CA 1
ATOM 952 C C . LEU A 1 118 ? -31.688 9.922 6.039 1 94.88 118 LEU A C 1
ATOM 954 O O . LEU A 1 118 ? -31.172 8.992 5.414 1 94.88 118 LEU A O 1
ATOM 958 N N . SER A 1 119 ? -31.391 10.18 7.238 1 96 119 SER A N 1
ATOM 959 C CA . SER A 1 119 ? -30.453 9.367 8 1 96 119 SER A CA 1
ATOM 960 C C . SER A 1 119 ? -30.938 7.934 8.141 1 96 119 SER A C 1
ATOM 962 O O . SER A 1 119 ? -30.156 6.988 8.008 1 96 119 SER A O 1
ATOM 964 N N . LEU A 1 120 ? -32.219 7.762 8.359 1 96.88 120 LEU A N 1
ATOM 965 C CA . LEU A 1 120 ? -32.781 6.43 8.516 1 96.88 120 LEU A CA 1
ATOM 966 C C . LEU A 1 120 ? -32.75 5.664 7.199 1 96.88 120 LEU A C 1
ATOM 968 O O . LEU A 1 120 ? -32.531 4.445 7.191 1 96.88 120 LEU A O 1
ATOM 972 N N . PHE A 1 121 ? -33 6.344 6.164 1 97.5 121 PHE A N 1
ATOM 973 C CA . PHE A 1 121 ? -32.938 5.719 4.848 1 97.5 121 PHE A CA 1
ATOM 974 C C . PHE A 1 121 ? -31.531 5.195 4.574 1 97.5 121 PHE A C 1
ATOM 976 O O . PHE A 1 121 ? -31.359 4.059 4.133 1 97.5 121 PHE A O 1
ATOM 983 N N . ILE A 1 122 ? -30.5 6.004 4.852 1 97.38 122 ILE A N 1
ATOM 984 C CA . ILE A 1 122 ? -29.125 5.602 4.664 1 97.38 122 ILE A CA 1
ATOM 985 C C . ILE A 1 122 ? -28.797 4.406 5.559 1 97.38 122 ILE A C 1
ATOM 987 O O . ILE A 1 122 ? -28.172 3.443 5.117 1 97.38 122 ILE A O 1
ATOM 991 N N . LEU A 1 123 ? -29.297 4.477 6.738 1 98 123 LEU A N 1
ATOM 992 C CA . LEU A 1 123 ? -29.047 3.395 7.684 1 98 123 LEU A CA 1
ATOM 993 C C . LEU A 1 123 ? -29.672 2.096 7.207 1 98 123 LEU A C 1
ATOM 995 O O . LEU A 1 123 ? -29.094 1.021 7.344 1 98 123 LEU A O 1
ATOM 999 N N . PHE A 1 124 ? -30.828 2.248 6.688 1 98.38 124 PHE A N 1
ATOM 1000 C CA . PHE A 1 124 ? -31.531 1.085 6.16 1 98.38 124 PHE A CA 1
ATOM 1001 C C . PHE A 1 124 ? -30.734 0.438 5.031 1 98.38 124 PHE A C 1
ATOM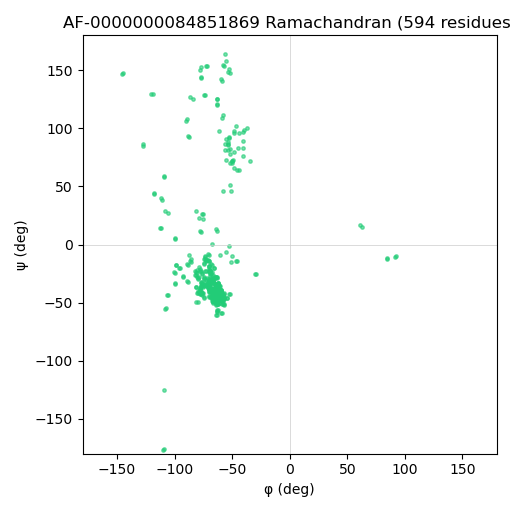 1003 O O . PHE A 1 124 ? -30.531 -0.777 5.027 1 98.38 124 PHE A O 1
ATOM 1010 N N . CYS A 1 125 ? -30.312 1.186 4.105 1 98.19 125 CYS A N 1
ATOM 1011 C CA . CYS A 1 125 ? -29.484 0.691 3.006 1 98.19 125 CYS A CA 1
ATOM 1012 C C . CYS A 1 125 ? -28.188 0.077 3.523 1 98.19 125 CYS A C 1
ATOM 1014 O O . CYS A 1 125 ? -27.734 -0.955 3.021 1 98.19 125 CYS A O 1
ATOM 1016 N N . SER A 1 126 ? -27.609 0.715 4.539 1 98.06 126 SER A N 1
ATOM 1017 C CA . SER A 1 126 ? -26.359 0.233 5.113 1 98.06 126 SER A CA 1
ATOM 1018 C C . SER A 1 126 ? -26.562 -1.115 5.801 1 98.06 126 SER A C 1
ATOM 1020 O O . SER A 1 126 ? -25.703 -1.999 5.695 1 98.06 126 SER A O 1
ATOM 1022 N N . VAL A 1 127 ? -27.641 -1.323 6.469 1 98.31 127 VAL A N 1
ATOM 1023 C CA . VAL A 1 127 ? -27.938 -2.574 7.156 1 98.31 127 VAL A CA 1
ATOM 1024 C C . VAL A 1 127 ? -28.141 -3.691 6.137 1 98.31 127 VAL A C 1
ATOM 1026 O O . VAL A 1 127 ? -27.656 -4.812 6.328 1 98.31 127 VAL A O 1
ATOM 1029 N N . ILE A 1 128 ? -28.812 -3.359 5.09 1 98.25 128 ILE A N 1
ATOM 1030 C CA . ILE A 1 128 ? -29 -4.324 4.016 1 98.25 128 ILE A CA 1
ATOM 1031 C C . ILE A 1 128 ? -27.641 -4.719 3.439 1 98.25 128 ILE A C 1
ATOM 1033 O O . ILE A 1 128 ? -27.359 -5.906 3.258 1 98.25 128 ILE A O 1
ATOM 1037 N N . SER A 1 129 ? -26.875 -3.732 3.191 1 97.88 129 SER A N 1
ATOM 1038 C CA . SER A 1 129 ? -25.531 -3.998 2.66 1 97.88 129 SER A CA 1
ATOM 1039 C C . SER A 1 129 ? -24.719 -4.863 3.613 1 97.88 129 SER A C 1
ATOM 1041 O O . SER A 1 129 ? -24.031 -5.797 3.186 1 97.88 129 SER A O 1
ATOM 1043 N N . PHE A 1 130 ? -24.797 -4.629 4.895 1 98.06 130 PHE A N 1
ATOM 1044 C CA . PHE A 1 130 ? -24.078 -5.367 5.93 1 98.06 130 PHE A CA 1
ATOM 1045 C C . PHE A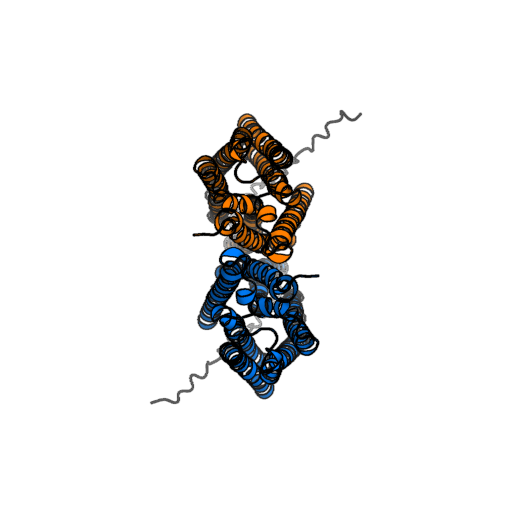 1 130 ? -24.516 -6.828 5.945 1 98.06 130 PHE A C 1
ATOM 1047 O O . PHE A 1 130 ? -23.688 -7.727 5.801 1 98.06 130 PHE A O 1
ATOM 1054 N N . PHE A 1 131 ? -25.734 -7.082 5.977 1 98.31 131 PHE A N 1
ATOM 1055 C CA . PHE A 1 131 ? -26.25 -8.438 6.133 1 98.31 131 PHE A CA 1
ATOM 1056 C C . PHE A 1 131 ? -26.156 -9.211 4.82 1 98.31 131 PHE A C 1
ATOM 1058 O O . PHE A 1 131 ? -25.922 -10.422 4.82 1 98.31 131 PHE A O 1
ATOM 1065 N N . MET A 1 132 ? -26.312 -8.523 3.748 1 98.25 132 MET A N 1
ATOM 1066 C CA . MET A 1 132 ? -26.234 -9.211 2.463 1 98.25 132 MET A CA 1
ATOM 1067 C C . MET A 1 132 ? -24.797 -9.57 2.117 1 98.25 132 MET A C 1
ATOM 1069 O O . MET A 1 132 ? -24.547 -10.555 1.426 1 98.25 132 MET A O 1
ATOM 1073 N N . GLY A 1 133 ? -23.875 -8.75 2.613 1 97.62 133 GLY A N 1
ATOM 1074 C CA . GLY A 1 133 ? -22.484 -9.188 2.527 1 97.62 133 GLY A CA 1
ATOM 1075 C C . GLY A 1 133 ? -22.203 -10.469 3.283 1 97.62 133 GLY A C 1
ATOM 1076 O O . GLY A 1 133 ? -21.562 -11.375 2.762 1 97.62 133 GLY A O 1
ATOM 1077 N N . LEU A 1 134 ? -22.766 -10.578 4.434 1 97.94 134 LEU A N 1
ATOM 1078 C CA . LEU A 1 134 ? -22.641 -11.789 5.238 1 97.94 134 LEU A CA 1
ATOM 1079 C C . LEU A 1 134 ? -23.359 -12.953 4.578 1 97.94 134 LEU A C 1
ATOM 1081 O O . LEU A 1 134 ? -22.875 -14.086 4.594 1 97.94 134 LEU A O 1
ATOM 1085 N N . ALA A 1 135 ? -24.453 -12.656 4.016 1 97.88 135 ALA A N 1
ATOM 1086 C CA . ALA A 1 135 ? -25.234 -13.688 3.334 1 97.88 135 ALA A CA 1
ATOM 1087 C C . ALA A 1 135 ? -24.5 -14.219 2.113 1 97.88 135 ALA A C 1
ATOM 1089 O O . ALA A 1 135 ? -24.578 -15.414 1.799 1 97.88 135 ALA A O 1
ATOM 1090 N N . THR A 1 136 ? -23.859 -13.336 1.436 1 97.12 136 THR A N 1
ATOM 1091 C CA . THR A 1 136 ? -23.047 -13.758 0.298 1 97.12 136 THR A CA 1
ATOM 1092 C C . THR A 1 136 ? -21.953 -14.719 0.744 1 97.12 136 THR A C 1
ATOM 1094 O O . THR A 1 136 ? -21.688 -15.719 0.074 1 97.12 136 THR A O 1
ATOM 1097 N N . ALA A 1 137 ? -21.344 -14.414 1.854 1 97.38 137 ALA A N 1
ATOM 1098 C CA . ALA A 1 137 ? -20.328 -15.305 2.398 1 97.38 137 ALA A CA 1
ATOM 1099 C C . ALA A 1 137 ? -20.906 -16.688 2.699 1 97.38 137 ALA A C 1
ATOM 1101 O O . ALA A 1 137 ? -20.281 -17.703 2.396 1 97.38 137 ALA A O 1
ATOM 1102 N N . ALA A 1 138 ? -22.062 -16.719 3.24 1 96.5 138 ALA A N 1
ATOM 1103 C CA . ALA A 1 138 ? -22.734 -17.984 3.531 1 96.5 138 ALA A CA 1
ATOM 1104 C C . ALA A 1 138 ? -23.094 -18.719 2.246 1 96.5 138 ALA A C 1
ATOM 1106 O O . ALA A 1 138 ? -22.969 -19.938 2.17 1 96.5 138 ALA A O 1
ATOM 1107 N N . ALA A 1 139 ? -23.516 -18.016 1.27 1 96.25 139 ALA A N 1
ATOM 1108 C CA . ALA A 1 139 ? -23.891 -18.609 -0.006 1 96.25 139 ALA A CA 1
ATOM 1109 C C . ALA A 1 139 ? -22.688 -19.281 -0.676 1 96.25 139 ALA A C 1
ATOM 1111 O O . ALA A 1 139 ? -22.844 -20.328 -1.309 1 96.25 139 ALA A O 1
ATOM 1112 N N . ILE A 1 140 ? -21.547 -18.703 -0.533 1 95 140 ILE A N 1
ATOM 1113 C CA . ILE A 1 140 ? -20.328 -19.25 -1.117 1 95 140 ILE A CA 1
ATOM 1114 C C . ILE A 1 140 ? -20 -20.594 -0.455 1 95 140 ILE A C 1
ATOM 1116 O O . ILE A 1 140 ? -19.5 -21.516 -1.108 1 95 140 ILE A O 1
ATOM 1120 N N . ALA A 1 141 ? -20.312 -20.75 0.841 1 93.25 141 ALA A N 1
ATOM 1121 C CA . ALA A 1 141 ? -20.062 -22.016 1.541 1 93.25 141 ALA A CA 1
ATOM 1122 C C . ALA A 1 141 ? -20.938 -23.125 0.983 1 93.25 141 ALA A C 1
ATOM 1124 O O . ALA A 1 141 ? -20.531 -24.281 0.942 1 93.25 141 ALA A O 1
ATOM 1125 N N . PHE A 1 142 ? -22.109 -22.766 0.474 1 93.19 142 PHE A N 1
ATOM 1126 C CA . PHE A 1 142 ? -23.047 -23.75 -0.056 1 93.19 142 PHE A CA 1
ATOM 1127 C C . PHE A 1 142 ? -22.781 -24.016 -1.535 1 93.19 142 PHE A C 1
ATOM 1129 O O . PHE A 1 142 ? -22.969 -25.125 -2.02 1 93.19 142 PHE A O 1
ATOM 1136 N N . ILE A 1 143 ? -22.328 -23 -2.23 1 93.31 143 ILE A N 1
ATOM 1137 C CA . ILE A 1 143 ? -22.031 -23.062 -3.654 1 93.31 143 ILE A CA 1
ATOM 1138 C C . ILE A 1 143 ? -20.609 -22.547 -3.902 1 93.31 143 ILE A C 1
ATOM 1140 O O . ILE A 1 143 ? -20.422 -21.438 -4.383 1 93.31 143 ILE A O 1
ATOM 1144 N N . PRO A 1 144 ? -19.688 -23.453 -3.746 1 92.19 144 PRO A N 1
ATOM 1145 C CA . PRO A 1 144 ? -18.297 -22.984 -3.732 1 92.19 144 PRO A CA 1
ATOM 1146 C C . PRO A 1 144 ? -17.703 -22.859 -5.133 1 92.19 144 PRO A C 1
ATOM 1148 O O . PRO A 1 144 ? -16.656 -22.219 -5.312 1 92.19 144 PRO A O 1
ATOM 1151 N N . LYS A 1 145 ? -18.297 -23.422 -6.152 1 90.81 145 LYS A N 1
ATOM 1152 C CA . LYS A 1 145 ? -17.75 -23.328 -7.504 1 90.81 145 LYS A CA 1
ATOM 1153 C C . LYS A 1 145 ? -17.953 -21.922 -8.086 1 90.81 145 LYS A C 1
ATOM 1155 O O . LYS A 1 145 ? -19.078 -21.422 -8.133 1 90.81 145 LYS A O 1
ATOM 1160 N N . PHE A 1 146 ? -16.922 -21.328 -8.578 1 90.25 146 PHE A N 1
ATOM 1161 C CA . PHE A 1 146 ? -16.953 -19.953 -9.078 1 90.25 146 PHE A CA 1
ATOM 1162 C C . PHE A 1 146 ? -17.922 -19.828 -10.25 1 90.25 146 PHE A C 1
ATOM 1164 O O . PHE A 1 146 ? -18.609 -18.812 -10.391 1 90.25 146 PHE A O 1
ATOM 1171 N N . ASN A 1 147 ? -18 -20.859 -11.07 1 86.69 147 ASN A N 1
ATOM 1172 C CA . ASN A 1 147 ? -18.828 -20.812 -12.266 1 86.69 147 ASN A CA 1
ATOM 1173 C C . ASN A 1 147 ? -20.312 -20.844 -11.906 1 86.69 147 ASN A C 1
ATOM 1175 O O . ASN A 1 147 ? -21.172 -20.531 -12.742 1 86.69 147 ASN A O 1
ATOM 1179 N N . GLU A 1 148 ? -20.641 -21.078 -10.625 1 90.12 148 GLU A N 1
ATOM 1180 C CA . GLU A 1 148 ? -22.031 -21.172 -10.203 1 90.12 148 GLU A CA 1
ATOM 1181 C C . GLU A 1 148 ? -22.422 -20.016 -9.297 1 90.12 148 GLU A C 1
ATOM 1183 O O . GLU A 1 148 ? -23.484 -20.016 -8.688 1 90.12 148 GLU A O 1
ATOM 1188 N N . PHE A 1 149 ? -21.688 -19.031 -9.234 1 90.88 149 PHE A N 1
ATOM 1189 C CA . PHE A 1 149 ? -21.922 -17.906 -8.328 1 90.88 149 PHE A CA 1
ATOM 1190 C C . PHE A 1 149 ? -23.172 -17.125 -8.75 1 90.88 149 PHE A C 1
ATOM 1192 O O . PHE A 1 149 ? -23.734 -16.375 -7.949 1 90.88 149 PHE A O 1
ATOM 1199 N N . GLN A 1 150 ? -23.641 -17.297 -9.953 1 90.44 150 GLN A N 1
ATOM 1200 C CA . GLN A 1 150 ? -24.812 -16.578 -10.43 1 90.44 150 GLN A CA 1
ATOM 1201 C C . GLN A 1 150 ? -26.094 -17.141 -9.789 1 90.44 150 GLN A C 1
ATOM 1203 O O . GLN A 1 150 ? -27.141 -16.5 -9.852 1 90.44 150 GLN A O 1
ATOM 1208 N N . ARG A 1 151 ? -25.938 -18.234 -9.141 1 91.5 151 ARG A N 1
ATOM 1209 C CA . ARG A 1 151 ? -27.094 -18.859 -8.5 1 91.5 151 ARG A CA 1
ATOM 1210 C C . ARG A 1 151 ? -27.578 -18.031 -7.316 1 91.5 151 ARG A C 1
ATOM 1212 O O . ARG A 1 151 ? -28.734 -18.109 -6.93 1 91.5 151 ARG A O 1
ATOM 1219 N N . PHE A 1 152 ? -26.734 -17.219 -6.766 1 93.75 152 PHE A N 1
ATOM 1220 C CA . PHE A 1 152 ? -27.156 -16.344 -5.676 1 93.75 152 PHE A CA 1
ATOM 1221 C C . PHE A 1 152 ? -27 -14.875 -6.059 1 93.75 152 PHE A C 1
ATOM 1223 O O . PHE A 1 152 ? -26.594 -14.055 -5.234 1 93.75 152 PHE A O 1
ATOM 1230 N N . ARG A 1 153 ? -27.375 -14.562 -7.207 1 94.06 153 ARG A N 1
ATOM 1231 C CA . ARG A 1 153 ? -27.203 -13.227 -7.762 1 94.06 153 ARG A CA 1
ATOM 1232 C C . ARG A 1 153 ? -28.062 -12.203 -7.016 1 94.06 153 ARG A C 1
ATOM 1234 O O . ARG A 1 153 ? -27.656 -11.039 -6.875 1 94.06 153 ARG A O 1
ATOM 1241 N N . ILE A 1 154 ? -29.203 -12.562 -6.52 1 95.56 154 ILE A N 1
ATOM 1242 C CA . ILE A 1 154 ? -30.094 -11.633 -5.848 1 95.56 154 ILE A CA 1
ATOM 1243 C C . ILE A 1 154 ? -29.422 -11.086 -4.59 1 95.56 154 ILE A C 1
ATOM 1245 O O . ILE A 1 154 ? -29.547 -9.898 -4.285 1 95.56 154 ILE A O 1
ATOM 1249 N N . VAL A 1 155 ? -28.781 -11.914 -3.875 1 96.75 155 VAL A N 1
ATOM 1250 C CA . VAL A 1 155 ? -28.109 -11.516 -2.645 1 96.75 155 VAL A CA 1
ATOM 1251 C C . VAL A 1 155 ? -27.031 -10.484 -2.959 1 96.75 155 VAL A C 1
ATOM 1253 O O . VAL A 1 155 ? -26.906 -9.477 -2.256 1 96.75 155 VAL A O 1
ATOM 1256 N N . VAL A 1 156 ? -26.312 -10.719 -4.035 1 96.12 156 VAL A N 1
ATOM 1257 C CA . VAL A 1 156 ? -25.234 -9.812 -4.426 1 96.12 156 VAL A CA 1
ATOM 1258 C C . VAL A 1 156 ? -25.812 -8.492 -4.926 1 96.12 156 VAL A C 1
ATOM 1260 O O . VAL A 1 156 ? -25.281 -7.422 -4.633 1 96.12 156 VAL A O 1
ATOM 1263 N N . ILE A 1 157 ? -26.906 -8.539 -5.625 1 96.75 157 ILE A N 1
ATOM 1264 C CA . ILE A 1 157 ? -27.578 -7.336 -6.125 1 96.75 157 ILE A CA 1
ATOM 1265 C C . ILE A 1 157 ? -28.031 -6.469 -4.949 1 96.75 157 ILE A C 1
ATOM 1267 O O . ILE A 1 157 ? -27.812 -5.254 -4.953 1 96.75 157 ILE A O 1
ATOM 1271 N N . LEU A 1 158 ? -28.547 -7.07 -3.992 1 97.75 158 LEU A N 1
ATOM 1272 C CA . LEU A 1 158 ? -29.016 -6.332 -2.822 1 97.75 158 LEU A CA 1
ATOM 1273 C C . LEU A 1 158 ? -27.828 -5.746 -2.049 1 97.75 158 LEU A C 1
ATOM 1275 O O . LEU A 1 158 ? -27.922 -4.625 -1.54 1 97.75 158 LEU A O 1
ATOM 1279 N N . TRP A 1 159 ? -26.766 -6.473 -1.962 1 97.88 159 TRP A N 1
ATOM 1280 C CA . TRP A 1 159 ? -25.562 -6.023 -1.271 1 97.88 159 TRP A CA 1
ATOM 1281 C C . TRP A 1 159 ? -24.969 -4.801 -1.96 1 97.88 159 TRP A C 1
ATOM 1283 O O . TRP A 1 159 ? -25 -3.691 -1.418 1 97.88 159 TRP A O 1
ATOM 1293 N N . LEU A 1 160 ? -24.594 -4.973 -3.215 1 97.69 160 LEU A N 1
ATOM 1294 C CA . LEU A 1 160 ? -23.875 -3.93 -3.943 1 97.69 160 LEU A CA 1
ATOM 1295 C C . LEU A 1 160 ? -24.828 -2.824 -4.387 1 97.69 160 LEU A C 1
ATOM 1297 O O . LEU A 1 160 ? -24.453 -1.651 -4.426 1 97.69 160 LEU A O 1
ATOM 1301 N N . GLY A 1 161 ? -26.047 -3.193 -4.672 1 97.56 161 GLY A N 1
ATOM 1302 C CA . GLY A 1 161 ? -27.031 -2.188 -5.035 1 97.56 161 GLY A CA 1
ATOM 1303 C C . GLY A 1 161 ? -27.344 -1.229 -3.904 1 97.56 161 GLY A C 1
ATOM 1304 O O . GLY A 1 161 ? -27.359 -0.012 -4.102 1 97.56 161 GLY A O 1
ATOM 1305 N N . SER A 1 162 ? -27.594 -1.784 -2.779 1 98.06 162 SER A N 1
ATOM 1306 C CA . SER A 1 162 ? -27.891 -0.942 -1.623 1 98.06 162 SER A CA 1
ATOM 1307 C C . SER A 1 162 ? -26.672 -0.098 -1.237 1 98.06 162 SER A C 1
ATOM 1309 O O . SER A 1 162 ? -26.828 1.051 -0.814 1 98.06 162 SER A O 1
ATOM 1311 N N . SER A 1 163 ? -25.531 -0.672 -1.312 1 97.5 163 SER A N 1
ATOM 1312 C CA . SER A 1 163 ? -24.312 0.076 -1.016 1 97.5 163 SER A CA 1
ATOM 1313 C C . SER A 1 163 ? -24.156 1.271 -1.95 1 97.5 163 SER A C 1
ATOM 1315 O O . SER A 1 163 ? -23.828 2.373 -1.509 1 97.5 163 SER A O 1
ATOM 1317 N N . CYS A 1 164 ? -24.375 1.021 -3.182 1 97.12 164 CYS A N 1
ATOM 1318 C CA . CYS A 1 164 ? -24.266 2.082 -4.176 1 97.12 164 CYS A CA 1
ATOM 1319 C C . CYS A 1 164 ? -25.266 3.205 -3.889 1 97.12 164 CYS A C 1
ATOM 1321 O O . CYS A 1 164 ? -24.891 4.379 -3.889 1 97.12 164 CYS A O 1
ATOM 1323 N N . ILE A 1 165 ? -26.438 2.871 -3.627 1 97.06 165 ILE A N 1
ATOM 1324 C CA . ILE A 1 165 ? -27.484 3.854 -3.352 1 97.06 165 ILE A CA 1
ATOM 1325 C C . ILE A 1 165 ? -27.125 4.656 -2.104 1 97.06 165 ILE A C 1
ATOM 1327 O O . ILE A 1 165 ? -27.203 5.887 -2.102 1 97.06 165 ILE A O 1
ATOM 1331 N N . ALA A 1 166 ? -26.719 3.965 -1.069 1 97 166 ALA A N 1
ATOM 1332 C CA . ALA A 1 166 ? -26.328 4.637 0.167 1 97 166 ALA A CA 1
ATOM 1333 C C . ALA A 1 166 ? -25.203 5.633 -0.082 1 97 166 ALA A C 1
ATOM 1335 O O . ALA A 1 166 ? -25.25 6.77 0.391 1 97 166 ALA A O 1
ATOM 1336 N N . ASP A 1 167 ? -24.234 5.23 -0.827 1 96.19 167 ASP A N 1
ATOM 1337 C CA . ASP A 1 167 ? -23.078 6.086 -1.088 1 96.19 167 ASP A CA 1
ATOM 1338 C C . ASP A 1 167 ? -23.484 7.328 -1.881 1 96.19 167 ASP A C 1
ATOM 1340 O O . ASP A 1 167 ? -23 8.43 -1.608 1 96.19 167 ASP A O 1
ATOM 1344 N N . ILE A 1 168 ? -24.328 7.164 -2.805 1 95.5 168 ILE A N 1
ATOM 1345 C CA . ILE A 1 168 ? -24.797 8.289 -3.609 1 95.5 168 ILE A CA 1
ATOM 1346 C C . ILE A 1 168 ? -25.562 9.266 -2.729 1 95.5 168 ILE A C 1
ATOM 1348 O O . ILE A 1 168 ? -25.344 10.477 -2.799 1 95.5 168 ILE A O 1
ATOM 1352 N N . VAL A 1 169 ? -26.422 8.781 -1.929 1 95.5 169 VAL A N 1
ATOM 1353 C CA . VAL A 1 169 ? -27.234 9.625 -1.065 1 95.5 169 VAL A CA 1
ATOM 1354 C C . VAL A 1 169 ? -26.344 10.344 -0.051 1 95.5 169 VAL A C 1
ATOM 1356 O O . VAL A 1 169 ? -26.5 11.539 0.18 1 95.5 169 VAL A O 1
ATOM 1359 N N . ILE A 1 170 ? -25.422 9.656 0.573 1 94.19 170 ILE A N 1
ATOM 1360 C CA . ILE A 1 170 ? -24.484 10.242 1.538 1 94.19 170 ILE A CA 1
ATOM 1361 C C . ILE A 1 170 ? -23.703 11.375 0.88 1 94.19 170 ILE A C 1
ATOM 1363 O O . ILE A 1 170 ? -23.672 12.492 1.402 1 94.19 170 ILE A O 1
ATOM 1367 N N . THR A 1 171 ? -23.141 11.062 -0.236 1 92.88 171 THR A N 1
ATOM 1368 C CA . THR A 1 171 ? -22.281 12.023 -0.919 1 92.88 171 THR A CA 1
ATOM 1369 C C . THR A 1 171 ? -23.078 13.25 -1.355 1 92.88 171 THR A C 1
ATOM 1371 O O . THR A 1 171 ? -22.672 14.383 -1.114 1 92.88 171 THR A O 1
ATOM 1374 N N . THR A 1 172 ? -24.234 13.016 -1.967 1 92 172 THR A N 1
ATOM 1375 C CA . THR A 1 172 ? -25.062 14.109 -2.443 1 92 172 THR A CA 1
ATOM 1376 C C . THR A 1 172 ? -25.547 14.977 -1.279 1 92 172 THR A C 1
ATOM 1378 O O . THR A 1 172 ? -25.484 16.203 -1.353 1 92 172 THR A O 1
ATOM 1381 N N . THR A 1 173 ? -25.938 14.414 -0.211 1 90.94 173 THR A N 1
ATOM 1382 C CA . THR A 1 173 ? -26.438 15.133 0.953 1 90.94 173 THR A CA 1
ATOM 1383 C C . THR A 1 173 ? -25.328 15.953 1.606 1 90.94 173 THR A C 1
ATOM 1385 O O . THR A 1 173 ? -25.516 17.125 1.92 1 90.94 173 THR A O 1
ATOM 1388 N N . MET A 1 174 ? -24.234 15.336 1.819 1 88.12 174 MET A N 1
ATOM 1389 C CA . MET A 1 174 ? -23.125 16.016 2.479 1 88.12 174 MET A CA 1
ATOM 1390 C C . MET A 1 174 ? -22.609 17.172 1.626 1 88.12 174 MET A C 1
ATOM 1392 O O . MET A 1 174 ? -22.344 18.25 2.141 1 88.12 174 MET A O 1
ATOM 1396 N N . VAL A 1 175 ? -22.469 16.938 0.346 1 86.56 175 VAL A N 1
ATOM 1397 C CA . VAL A 1 175 ? -21.938 17.969 -0.556 1 86.56 175 VAL A CA 1
ATOM 1398 C C . VAL A 1 175 ? -22.922 19.141 -0.621 1 86.56 175 VAL A C 1
ATOM 1400 O O . VAL A 1 175 ? -22.516 20.297 -0.522 1 86.56 175 VAL A O 1
ATOM 1403 N N . LEU A 1 176 ? -24.188 18.875 -0.756 1 87.88 176 LEU A N 1
ATOM 1404 C CA . LEU A 1 176 ? -25.203 19.938 -0.83 1 87.88 176 LEU A CA 1
ATOM 1405 C C . LEU A 1 176 ? -25.266 20.703 0.482 1 87.88 176 LEU A C 1
ATOM 1407 O O . LEU A 1 176 ? -25.391 21.938 0.477 1 87.88 176 LEU A O 1
ATOM 1411 N N . TYR A 1 177 ? -25.188 20.047 1.544 1 86.06 177 TYR A N 1
ATOM 1412 C CA . TYR A 1 177 ? -25.234 20.688 2.85 1 86.06 177 TYR A CA 1
ATOM 1413 C C . TYR A 1 177 ? -24.031 21.609 3.043 1 86.06 177 TYR A C 1
ATOM 1415 O O . TYR A 1 177 ? -24.188 22.766 3.453 1 86.06 177 TYR A O 1
ATOM 1423 N N . LEU A 1 178 ? -22.875 21.125 2.832 1 81.56 178 LEU A N 1
ATOM 1424 C CA . LEU A 1 178 ? -21.641 21.891 3.035 1 81.56 178 LEU A CA 1
ATOM 1425 C C . LEU A 1 178 ? -21.594 23.094 2.092 1 81.56 178 LEU A C 1
ATOM 1427 O O . LEU A 1 178 ? -21.109 24.156 2.463 1 81.56 178 LEU A O 1
ATOM 1431 N N . ARG A 1 179 ? -22.125 22.938 0.896 1 84.06 179 ARG A N 1
ATOM 1432 C CA . ARG A 1 179 ? -22.156 24.047 -0.066 1 84.06 179 ARG A CA 1
ATOM 1433 C C . ARG A 1 179 ? -23.094 25.141 0.398 1 84.06 179 ARG A C 1
ATOM 1435 O O . ARG A 1 179 ? -22.828 26.328 0.169 1 84.06 179 ARG A O 1
ATOM 1442 N N . ARG A 1 180 ? -24.078 24.828 1.075 1 85.06 180 ARG A N 1
ATOM 1443 C CA . ARG A 1 180 ? -25.094 25.781 1.526 1 85.06 180 ARG A CA 1
ATOM 1444 C C . ARG A 1 180 ? -24.625 26.5 2.785 1 85.06 180 ARG A C 1
ATOM 1446 O O . ARG A 1 180 ? -25.078 27.609 3.07 1 85.06 180 ARG A O 1
ATOM 1453 N N . HIS A 1 181 ? -23.766 26.016 3.543 1 78.5 181 HIS A N 1
ATOM 1454 C CA . HIS A 1 181 ? -23.375 26.609 4.816 1 78.5 181 HIS A CA 1
ATOM 1455 C C . HIS A 1 181 ? -21.969 27.219 4.723 1 78.5 181 HIS A C 1
ATOM 1457 O O . HIS A 1 181 ? -21.25 27.266 5.715 1 78.5 181 HIS A O 1
ATOM 1463 N N . ARG A 1 182 ? -21.625 27.625 3.592 1 76.25 182 ARG A N 1
ATOM 1464 C CA . ARG A 1 182 ? -20.406 28.406 3.438 1 76.25 182 ARG A CA 1
ATOM 1465 C C . ARG A 1 182 ? -20.516 29.734 4.191 1 76.25 182 ARG A C 1
ATOM 1467 O O . ARG A 1 182 ? -21.578 30.359 4.219 1 76.25 182 ARG A O 1
ATOM 1474 N N . THR A 1 183 ? -19.625 30.047 5.188 1 70.31 183 THR A N 1
ATOM 1475 C CA . THR A 1 183 ? -19.656 31.203 6.094 1 70.31 183 THR A CA 1
ATOM 1476 C C . THR A 1 183 ? -19.328 32.5 5.348 1 70.31 183 THR A C 1
ATOM 1478 O O . THR A 1 183 ? -19.625 33.594 5.824 1 70.31 183 THR A O 1
ATOM 1481 N N . GLY A 1 184 ? -18.812 32.375 4.141 1 68.19 184 GLY A N 1
ATOM 1482 C CA . GLY A 1 184 ? -18.375 33.594 3.461 1 68.19 184 GLY A CA 1
ATOM 1483 C C . GLY A 1 184 ? -16.969 34.031 3.842 1 68.19 184 GLY A C 1
ATOM 1484 O O . GLY A 1 184 ? -16.375 34.875 3.199 1 68.19 184 GLY A O 1
ATOM 1485 N N . PHE A 1 185 ? -16.422 33.312 5.02 1 68.88 185 PHE A N 1
ATOM 1486 C CA . PHE A 1 185 ? -15.039 33.625 5.41 1 68.88 185 PHE A CA 1
ATOM 1487 C C . PHE A 1 185 ? -14.062 32.75 4.617 1 68.88 185 PHE A C 1
ATOM 1489 O O . PHE A 1 185 ? -14.219 31.531 4.543 1 68.88 185 PHE A O 1
ATOM 1496 N N . SER A 1 186 ? -13.195 33.469 4.039 1 70.62 186 SER A N 1
ATOM 1497 C CA . SER A 1 186 ? -12.305 32.844 3.061 1 70.62 186 SER A CA 1
ATOM 1498 C C . SER A 1 186 ? -11.617 31.609 3.645 1 70.62 186 SER A C 1
ATOM 1500 O O . SER A 1 186 ? -11.562 30.562 3.004 1 70.62 186 SER A O 1
ATOM 1502 N N . GLN A 1 187 ? -11.141 31.719 4.926 1 69.44 187 GLN A N 1
ATOM 1503 C CA . GLN A 1 187 ? -10.398 30.609 5.52 1 69.44 187 GLN A CA 1
ATOM 1504 C C . GLN A 1 187 ? -11.305 29.406 5.777 1 69.44 187 GLN A C 1
ATOM 1506 O O . GLN A 1 187 ? -10.93 28.266 5.488 1 69.44 187 GLN A O 1
ATOM 1511 N N . THR A 1 188 ? -12.5 29.734 6.328 1 70.62 188 THR A N 1
ATOM 1512 C CA . THR A 1 188 ? -13.445 28.672 6.629 1 70.62 188 THR A CA 1
ATOM 1513 C C . THR A 1 188 ? -14.016 28.078 5.344 1 70.62 188 THR A C 1
ATOM 1515 O O . THR A 1 188 ? -14.211 26.859 5.25 1 70.62 188 THR A O 1
ATOM 1518 N N . ASP A 1 189 ? -14.125 28.922 4.367 1 76.81 189 ASP A N 1
ATOM 1519 C CA . ASP A 1 189 ? -14.672 28.438 3.105 1 76.81 189 ASP A CA 1
ATOM 1520 C C . ASP A 1 189 ? -13.664 27.562 2.371 1 76.81 189 ASP A C 1
ATOM 1522 O O . ASP A 1 189 ? -14.047 26.594 1.697 1 76.81 189 ASP A O 1
ATOM 1526 N N . HIS A 1 190 ? -12.406 27.922 2.557 1 73.38 190 HIS A N 1
ATOM 1527 C CA . HIS A 1 190 ? -11.383 27.078 1.936 1 73.38 190 HIS A CA 1
ATOM 1528 C C . HIS A 1 190 ? -11.359 25.688 2.559 1 73.38 190 HIS A C 1
ATOM 1530 O O . HIS A 1 190 ? -11.219 24.688 1.85 1 73.38 190 HIS A O 1
ATOM 1536 N N . GLN A 1 191 ? -11.523 25.688 3.799 1 75.94 191 GLN A N 1
ATOM 1537 C CA . GLN A 1 191 ? -11.562 24.406 4.496 1 75.94 191 GLN A CA 1
ATOM 1538 C C . GLN A 1 191 ? -12.797 23.594 4.102 1 75.94 191 GLN A C 1
ATOM 1540 O O . GLN A 1 191 ? -12.711 22.391 3.887 1 75.94 191 GLN A O 1
ATOM 1545 N N . VAL A 1 192 ? -13.891 24.297 4.047 1 75.94 192 VAL A N 1
ATOM 1546 C CA . VAL A 1 192 ? -15.141 23.656 3.664 1 75.94 192 VAL A CA 1
ATOM 1547 C C . VAL A 1 192 ? -15.031 23.109 2.24 1 75.94 192 VAL A C 1
ATOM 1549 O O . VAL A 1 192 ? -15.469 21.984 1.961 1 75.94 192 VAL A O 1
ATOM 1552 N N . ASP A 1 193 ? -14.391 23.844 1.396 1 76.94 193 ASP A N 1
ATOM 1553 C CA . ASP A 1 193 ? -14.195 23.406 0.019 1 76.94 193 ASP A CA 1
ATOM 1554 C C . ASP A 1 193 ? -13.328 22.141 -0.036 1 76.94 193 ASP A C 1
ATOM 1556 O O . ASP A 1 193 ? -13.562 21.25 -0.855 1 76.94 193 ASP A O 1
ATOM 1560 N N . ARG A 1 194 ? -12.398 22.125 0.826 1 77.06 194 ARG A N 1
ATOM 1561 C CA . ARG A 1 194 ? -11.539 20.938 0.893 1 77.06 194 ARG A CA 1
ATOM 1562 C C . ARG A 1 194 ? -12.328 19.703 1.327 1 77.06 194 ARG A C 1
ATOM 1564 O O . ARG A 1 194 ? -12.203 18.641 0.726 1 77.06 194 ARG A O 1
ATOM 1571 N N . ILE A 1 195 ? -13.156 19.875 2.205 1 73.69 195 ILE A N 1
ATOM 1572 C CA . ILE A 1 195 ? -13.969 18.766 2.715 1 73.69 195 ILE A CA 1
ATOM 1573 C C . ILE A 1 195 ? -14.961 18.328 1.645 1 73.69 195 ILE A C 1
ATOM 1575 O O . ILE A 1 195 ? -15.172 17.125 1.448 1 73.69 195 ILE A O 1
ATOM 1579 N N . ILE A 1 196 ? -15.5 19.266 1.01 1 75.38 196 ILE A N 1
ATOM 1580 C CA . ILE A 1 196 ? -16.453 18.953 -0.056 1 75.38 196 ILE A CA 1
ATOM 1581 C C . ILE A 1 196 ? -15.758 18.156 -1.151 1 75.38 196 ILE A C 1
ATOM 1583 O O . ILE A 1 196 ? -16.281 17.125 -1.601 1 75.38 196 ILE A O 1
ATOM 1587 N N . ARG A 1 197 ? -14.625 18.547 -1.466 1 75.25 197 ARG A N 1
ATOM 1588 C CA . ARG A 1 197 ? -13.898 17.875 -2.545 1 75.25 197 ARG A CA 1
ATOM 1589 C C . ARG A 1 197 ? -13.531 16.453 -2.158 1 75.25 197 ARG A C 1
ATOM 1591 O O . ARG A 1 197 ? -13.719 15.523 -2.945 1 75.25 197 ARG A O 1
ATOM 1598 N N . VAL A 1 198 ? -13.031 16.328 -1.022 1 77.06 198 VAL A N 1
ATOM 1599 C CA . VAL A 1 198 ? -12.625 15.008 -0.553 1 77.06 198 VAL A CA 1
ATOM 1600 C C . VAL A 1 198 ? -13.852 14.102 -0.44 1 77.06 198 VAL A C 1
ATOM 1602 O O . VAL A 1 198 ? -13.812 12.938 -0.852 1 77.06 198 VAL A O 1
ATOM 1605 N N . THR A 1 199 ? -14.914 14.648 0.043 1 72.62 199 THR A N 1
ATOM 1606 C CA . THR A 1 199 ? -16.141 13.883 0.204 1 72.62 199 THR A CA 1
ATOM 1607 C C . THR A 1 199 ? -16.688 13.445 -1.152 1 72.62 199 THR A C 1
ATOM 1609 O O . THR A 1 199 ? -17.109 12.297 -1.321 1 72.62 199 THR A O 1
ATOM 1612 N N . MET A 1 200 ? -16.688 14.344 -2.02 1 76 200 MET A N 1
ATOM 1613 C CA . MET A 1 200 ? -17.203 14.047 -3.355 1 76 200 MET A CA 1
ATOM 1614 C C . MET A 1 200 ? -16.344 12.992 -4.039 1 76 200 MET A C 1
ATOM 1616 O O . MET A 1 200 ? -16.875 12.031 -4.609 1 76 200 MET A O 1
ATOM 1620 N N . HIS A 1 201 ? -15.102 13.156 -3.893 1 80.56 201 HIS A N 1
ATOM 1621 C CA . HIS A 1 201 ? -14.203 12.25 -4.59 1 80.56 201 HIS A CA 1
ATOM 1622 C C . HIS A 1 201 ? -14.258 10.844 -3.994 1 80.56 201 HIS A C 1
ATOM 1624 O O . HIS A 1 201 ? -14.391 9.859 -4.727 1 80.56 201 HIS A O 1
ATOM 1630 N N . THR A 1 202 ? -14.234 10.789 -2.736 1 82.75 202 THR A N 1
ATOM 1631 C CA . THR A 1 202 ? -14.18 9.469 -2.115 1 82.75 202 THR A CA 1
ATOM 1632 C C . THR A 1 202 ? -15.555 8.797 -2.15 1 82.75 202 THR A C 1
ATOM 1634 O O . THR A 1 202 ? -15.656 7.594 -2.396 1 82.75 202 THR A O 1
ATOM 1637 N N . GLY A 1 203 ? -16.625 9.578 -1.972 1 86.94 203 GLY A N 1
ATOM 1638 C CA . GLY A 1 203 ? -17.969 9.031 -2.029 1 86.94 203 GLY A CA 1
ATOM 1639 C C . GLY A 1 203 ? -18.359 8.562 -3.418 1 86.94 203 GLY A C 1
ATOM 1640 O O . GLY A 1 203 ? -18.938 7.484 -3.572 1 86.94 203 GLY A O 1
ATOM 1641 N N . LEU A 1 204 ? -18 9.289 -4.359 1 89.44 204 LEU A N 1
ATOM 1642 C CA . LEU A 1 204 ? -18.312 8.922 -5.734 1 89.44 204 LEU A CA 1
ATOM 1643 C C . LEU A 1 204 ? -17.5 7.719 -6.176 1 89.44 204 LEU A C 1
ATOM 1645 O O . LEU A 1 204 ? -17.984 6.871 -6.926 1 89.44 204 LEU A O 1
ATOM 1649 N N . VAL A 1 205 ? -16.328 7.684 -5.676 1 92.75 205 VAL A N 1
ATOM 1650 C CA . VAL A 1 205 ? -15.461 6.574 -6.051 1 92.75 205 VAL A CA 1
ATOM 1651 C C . VAL A 1 205 ? -16.031 5.266 -5.504 1 92.75 205 VAL A C 1
ATOM 1653 O O . VAL A 1 205 ? -16.078 4.258 -6.215 1 92.75 205 VAL A O 1
ATOM 1656 N N . THR A 1 206 ? -16.453 5.254 -4.285 1 95.25 206 THR A N 1
ATOM 1657 C CA . THR A 1 206 ? -17 4.035 -3.705 1 95.25 206 THR A CA 1
ATOM 1658 C C . THR A 1 206 ? -18.297 3.639 -4.402 1 95.25 206 THR A C 1
ATOM 1660 O O . THR A 1 206 ? -18.547 2.457 -4.656 1 95.25 206 THR A O 1
ATOM 1663 N N . ALA A 1 207 ? -19.125 4.605 -4.734 1 95.31 207 ALA A N 1
ATOM 1664 C CA . ALA A 1 207 ? -20.375 4.332 -5.43 1 95.31 207 ALA A CA 1
ATOM 1665 C C . ALA A 1 207 ? -20.125 3.752 -6.816 1 95.31 207 ALA A C 1
ATOM 1667 O O . ALA A 1 207 ? -20.719 2.742 -7.191 1 95.31 207 ALA A O 1
ATOM 1668 N N . LEU A 1 208 ? -19.25 4.391 -7.523 1 94.94 208 LEU A N 1
ATOM 1669 C CA . LEU A 1 208 ? -18.922 3.926 -8.867 1 94.94 208 LEU A CA 1
ATOM 1670 C C . LEU A 1 208 ? -18.266 2.543 -8.82 1 94.94 208 LEU A C 1
ATOM 1672 O O . LEU A 1 208 ? -18.547 1.697 -9.672 1 94.94 208 LEU A O 1
ATOM 1676 N N . TRP A 1 209 ? -17.422 2.377 -7.902 1 96.31 209 TRP A N 1
ATOM 1677 C CA . TRP A 1 209 ? -16.75 1.09 -7.742 1 96.31 209 TRP A CA 1
ATOM 1678 C C . TRP A 1 209 ? -17.766 -0.023 -7.484 1 96.31 209 TRP A C 1
ATOM 1680 O O . TRP A 1 209 ? -17.688 -1.096 -8.086 1 96.31 209 TRP A O 1
ATOM 1690 N N . ALA A 1 210 ? -18.672 0.219 -6.617 1 96.5 210 ALA A N 1
ATOM 1691 C CA . ALA A 1 210 ? -19.703 -0.766 -6.305 1 96.5 210 ALA A CA 1
ATOM 1692 C C . ALA A 1 210 ? -20.594 -1.025 -7.516 1 96.5 210 ALA A C 1
ATOM 1694 O O . ALA A 1 210 ? -20.984 -2.168 -7.781 1 96.5 210 ALA A O 1
ATOM 1695 N N . LEU A 1 211 ? -20.875 -0.03 -8.211 1 96.06 211 LEU A N 1
ATOM 1696 C CA . LEU A 1 211 ? -21.719 -0.159 -9.391 1 96.06 211 LEU A CA 1
ATOM 1697 C C . LEU A 1 211 ? -21.031 -0.983 -10.469 1 96.06 211 LEU A C 1
ATOM 1699 O O . LEU A 1 211 ? -21.641 -1.877 -11.062 1 96.06 211 LEU A O 1
ATOM 1703 N N . VAL A 1 212 ? -19.812 -0.669 -10.75 1 95.88 212 VAL A N 1
ATOM 1704 C CA . VAL A 1 212 ? -19.062 -1.405 -11.766 1 95.88 212 VAL A CA 1
ATOM 1705 C C . VAL A 1 212 ? -18.922 -2.867 -11.344 1 95.88 212 VAL A C 1
ATOM 1707 O O . VAL A 1 212 ? -19.062 -3.771 -12.18 1 95.88 212 VAL A O 1
ATOM 1710 N N . ASP A 1 213 ? -18.641 -3.051 -10.086 1 96.38 213 ASP A N 1
ATOM 1711 C CA . ASP A 1 213 ? -18.578 -4.41 -9.555 1 96.38 213 ASP A CA 1
ATOM 1712 C C . ASP A 1 213 ? -19.875 -5.168 -9.836 1 96.38 213 ASP A C 1
ATOM 1714 O O . ASP A 1 213 ? -19.859 -6.285 -10.352 1 96.38 213 ASP A O 1
ATOM 1718 N N . LEU A 1 214 ? -20.984 -4.535 -9.586 1 95.94 214 LEU A N 1
ATOM 1719 C CA . LEU A 1 214 ? -22.297 -5.152 -9.773 1 95.94 214 LEU A CA 1
ATOM 1720 C C . LEU A 1 214 ? -22.562 -5.43 -11.242 1 95.94 214 LEU A C 1
ATOM 1722 O O . LEU A 1 214 ? -23 -6.52 -11.609 1 95.94 214 LEU A O 1
ATOM 1726 N N . LEU A 1 215 ? -22.219 -4.531 -12.086 1 95.31 215 LEU A N 1
ATOM 1727 C CA . LEU A 1 215 ? -22.484 -4.68 -13.516 1 95.31 215 LEU A CA 1
ATOM 1728 C C . LEU A 1 215 ? -21.625 -5.797 -14.102 1 95.31 215 LEU A C 1
ATOM 1730 O O . LEU A 1 215 ? -22.109 -6.586 -14.914 1 95.31 215 LEU A O 1
ATOM 1734 N N . LEU A 1 216 ? -20.422 -5.898 -13.664 1 94.25 216 LEU A N 1
ATOM 1735 C CA . LEU A 1 216 ? -19.547 -6.965 -14.148 1 94.25 216 LEU A CA 1
ATOM 1736 C C . LEU A 1 216 ? -19.984 -8.32 -13.617 1 94.25 216 LEU A C 1
ATOM 1738 O O . LEU A 1 216 ? -19.891 -9.328 -14.32 1 94.25 216 LEU A O 1
ATOM 1742 N N . TYR A 1 217 ? -20.438 -8.289 -12.422 1 94.06 217 TYR A N 1
ATOM 1743 C CA . TYR A 1 217 ? -20.953 -9.523 -11.836 1 94.06 217 TYR A CA 1
ATOM 1744 C C . TYR A 1 217 ? -22.172 -10.023 -12.609 1 94.06 217 TYR A C 1
ATOM 1746 O O . TYR A 1 217 ? -22.281 -11.219 -12.883 1 94.06 217 TYR A O 1
ATOM 1754 N N . LEU A 1 218 ? -23 -9.133 -13.016 1 93.31 218 LEU A N 1
ATOM 1755 C CA . LEU A 1 218 ? -24.25 -9.5 -13.695 1 93.31 218 LEU A CA 1
ATOM 1756 C C . LEU A 1 218 ? -23.984 -9.82 -15.164 1 93.31 218 LEU A C 1
ATOM 1758 O O . LEU A 1 218 ? -24.719 -10.602 -15.773 1 93.31 218 LEU A O 1
ATOM 1762 N N . SER A 1 219 ? -22.953 -9.234 -15.773 1 89.81 219 SER A N 1
ATOM 1763 C CA . SER A 1 219 ? -22.719 -9.375 -17.203 1 89.81 219 SER A CA 1
ATOM 1764 C C . SER A 1 219 ? -22.016 -10.688 -17.531 1 89.81 219 SER A C 1
ATOM 1766 O O . SER A 1 219 ? -22.188 -11.234 -18.625 1 89.81 219 SER A O 1
ATOM 1768 N N . SER A 1 220 ? -21.156 -11.125 -16.75 1 81.5 220 SER A N 1
ATOM 1769 C CA . SER A 1 220 ? -20.422 -12.336 -17.094 1 81.5 220 SER A CA 1
ATOM 1770 C C . SER A 1 220 ? -20.125 -13.164 -15.844 1 81.5 220 SER A C 1
ATOM 1772 O O . SER A 1 220 ? -20.062 -12.625 -14.734 1 81.5 220 SER A O 1
ATOM 1774 N N . SER A 1 221 ? -20.125 -14.445 -16.156 1 77.56 221 SER A N 1
ATOM 1775 C CA . SER A 1 221 ? -19.734 -15.359 -15.094 1 77.56 221 SER A CA 1
ATOM 1776 C C . SER A 1 221 ? -18.219 -15.367 -14.914 1 77.56 221 SER A C 1
ATOM 1778 O O . SER A 1 221 ? -17.672 -16.156 -14.133 1 77.56 221 SER A O 1
ATOM 1780 N N . SER A 1 222 ? -17.719 -14.328 -15.617 1 79.62 222 SER A N 1
ATOM 1781 C CA . SER A 1 222 ? -16.266 -14.242 -15.484 1 79.62 222 SER A CA 1
ATOM 1782 C C . SER A 1 222 ? -15.867 -13.625 -14.148 1 79.62 222 SER A C 1
ATOM 1784 O O . SER A 1 222 ? -16.703 -13.047 -13.453 1 79.62 222 SER A O 1
ATOM 1786 N N . GLY A 1 223 ? -14.766 -13.945 -13.578 1 87.44 223 GLY A N 1
ATOM 1787 C CA . GLY A 1 223 ? -14.25 -13.492 -12.297 1 87.44 223 GLY A CA 1
ATOM 1788 C C . GLY A 1 223 ? -13.711 -12.07 -12.336 1 87.44 223 GLY A C 1
ATOM 1789 O O . GLY A 1 223 ? -12.992 -11.648 -11.43 1 87.44 223 GLY A O 1
ATOM 1790 N N . LYS A 1 224 ? -14.219 -11.234 -13.414 1 89.94 224 LYS A N 1
ATOM 1791 C CA . LYS A 1 224 ? -13.688 -9.883 -13.555 1 89.94 224 LYS A CA 1
ATOM 1792 C C . LYS A 1 224 ? -14.156 -8.984 -12.414 1 89.94 224 LYS A C 1
ATOM 1794 O O . LYS A 1 224 ? -13.445 -8.07 -11.992 1 89.94 224 LYS A O 1
ATOM 1799 N N . HIS A 1 225 ? -15.336 -9.25 -11.914 1 93.75 225 HIS A N 1
ATOM 1800 C CA . HIS A 1 225 ? -15.898 -8.43 -10.844 1 93.75 225 HIS A CA 1
ATOM 1801 C C . HIS A 1 225 ? -15.094 -8.562 -9.555 1 93.75 225 HIS A C 1
ATOM 1803 O O . HIS A 1 225 ? -15.125 -7.676 -8.703 1 93.75 225 HIS A O 1
ATOM 1809 N N . LEU A 1 226 ? -14.359 -9.586 -9.445 1 93.38 226 LEU A N 1
ATOM 1810 C CA . LEU A 1 226 ? -13.617 -9.867 -8.219 1 93.38 226 LEU A CA 1
ATOM 1811 C C . LEU A 1 226 ? -12.492 -8.859 -8.016 1 93.38 226 LEU A C 1
ATOM 1813 O O . LEU A 1 226 ? -12.078 -8.609 -6.883 1 93.38 226 LEU A O 1
ATOM 1817 N N . PHE A 1 227 ? -12.016 -8.281 -9.117 1 94.69 227 PHE A N 1
ATOM 1818 C CA . PHE A 1 227 ? -11.055 -7.184 -9.008 1 94.69 227 PHE A CA 1
ATOM 1819 C C . PHE A 1 227 ? -11.641 -6.035 -8.195 1 94.69 227 PHE A C 1
ATOM 1821 O O . PHE A 1 227 ? -11 -5.516 -7.281 1 94.69 227 PHE A O 1
ATOM 1828 N N . PHE A 1 228 ? -12.781 -5.68 -8.477 1 95 228 PHE A N 1
ATOM 1829 C CA . PHE A 1 228 ? -13.43 -4.531 -7.855 1 95 228 PHE A CA 1
ATOM 1830 C C . PHE A 1 228 ? -13.922 -4.875 -6.453 1 95 228 PHE A C 1
ATOM 1832 O O . PHE A 1 228 ? -13.836 -4.051 -5.543 1 95 228 PHE A O 1
ATOM 1839 N N . ASN A 1 229 ? -14.352 -6.031 -6.273 1 95.62 229 ASN A N 1
ATOM 1840 C CA . ASN A 1 229 ? -14.883 -6.445 -4.98 1 95.62 229 ASN A CA 1
ATOM 1841 C C . ASN A 1 229 ? -13.797 -6.465 -3.908 1 95.62 229 ASN A C 1
ATOM 1843 O O . ASN A 1 229 ? -14.023 -6.035 -2.777 1 95.62 229 ASN A O 1
ATOM 1847 N N . PHE A 1 230 ? -12.617 -6.906 -4.258 1 95.44 230 PHE A N 1
ATOM 1848 C CA . PHE A 1 230 ? -11.523 -7.055 -3.307 1 95.44 230 PHE A CA 1
ATOM 1849 C C . PHE A 1 230 ? -11.016 -5.691 -2.855 1 95.44 230 PHE A C 1
ATOM 1851 O O . PHE A 1 230 ? -10.383 -5.574 -1.802 1 95.44 230 PHE A O 1
ATOM 1858 N N . CYS A 1 231 ? -11.312 -4.699 -3.59 1 95.75 231 CYS A N 1
ATOM 1859 C CA . CYS A 1 231 ? -10.797 -3.365 -3.299 1 95.75 231 CYS A CA 1
ATOM 1860 C C . CYS A 1 231 ? -11.844 -2.527 -2.566 1 95.75 231 CYS A C 1
ATOM 1862 O O . CYS A 1 231 ? -11.508 -1.512 -1.954 1 95.75 231 CYS A O 1
ATOM 1864 N N . LEU A 1 232 ? -13.055 -2.918 -2.621 1 96.19 232 LEU A N 1
ATOM 1865 C CA . LEU A 1 232 ? -14.172 -2.086 -2.189 1 96.19 232 LEU A CA 1
ATOM 1866 C C . LEU A 1 232 ? -14.07 -1.763 -0.704 1 96.19 232 LEU A C 1
ATOM 1868 O O . LEU A 1 232 ? -14.289 -0.619 -0.296 1 96.19 232 LEU A O 1
ATOM 1872 N N . SER A 1 233 ? -13.734 -2.725 0.107 1 96.5 233 SER A N 1
ATOM 1873 C CA . SER A 1 233 ? -13.617 -2.512 1.546 1 96.5 233 SER A CA 1
ATOM 1874 C C . SER A 1 233 ? -12.586 -1.438 1.866 1 96.5 233 SER A C 1
ATOM 1876 O O . SER A 1 233 ? -12.82 -0.579 2.719 1 96.5 233 SER A O 1
ATOM 1878 N N . LYS A 1 234 ? -11.469 -1.458 1.175 1 96.94 234 LYS A N 1
ATOM 1879 C CA . LYS A 1 234 ? -10.406 -0.491 1.425 1 96.94 234 LYS A CA 1
ATOM 1880 C C . LYS A 1 234 ? -10.82 0.91 0.985 1 96.94 234 LYS A C 1
ATOM 1882 O O . LYS A 1 234 ? -10.422 1.902 1.595 1 96.94 234 LYS A O 1
ATOM 1887 N N . LEU A 1 235 ? -11.547 0.929 -0.07 1 96.06 235 LEU A N 1
ATOM 1888 C CA . LEU A 1 235 ? -12.023 2.229 -0.531 1 96.06 235 LEU A CA 1
ATOM 1889 C C . LEU A 1 235 ? -12.922 2.877 0.515 1 96.06 235 LEU A C 1
ATOM 1891 O O . LEU A 1 235 ? -12.844 4.086 0.74 1 96.06 235 LEU A O 1
ATOM 1895 N N . TYR A 1 236 ? -13.742 2.115 1.157 1 96.62 236 TYR A N 1
ATOM 1896 C CA . TYR A 1 236 ? -14.594 2.635 2.219 1 96.62 236 TYR A CA 1
ATOM 1897 C C . TYR A 1 236 ? -13.766 3.176 3.375 1 96.62 236 TYR A C 1
ATOM 1899 O O . TYR A 1 236 ? -14 4.289 3.848 1 96.62 236 TYR A O 1
ATOM 1907 N N . THR A 1 237 ? -12.812 2.414 3.783 1 96.31 237 THR A N 1
ATOM 1908 C CA . THR A 1 237 ? -11.969 2.832 4.898 1 96.31 237 THR A CA 1
ATOM 1909 C C . THR A 1 237 ? -11.18 4.09 4.539 1 96.31 237 THR A C 1
ATOM 1911 O O . THR A 1 237 ? -11.125 5.039 5.324 1 96.31 237 THR A O 1
ATOM 1914 N N . ASN A 1 238 ? -10.633 4.051 3.375 1 94.56 238 ASN A N 1
ATOM 1915 C CA . ASN A 1 238 ? -9.859 5.207 2.938 1 94.56 238 ASN A CA 1
ATOM 1916 C C . ASN A 1 238 ? -10.734 6.445 2.783 1 94.56 238 ASN A C 1
ATOM 1918 O O . ASN A 1 238 ? -10.289 7.562 3.043 1 94.56 238 ASN A O 1
ATOM 1922 N N . SER A 1 239 ? -11.953 6.238 2.314 1 93 239 SER A N 1
ATOM 1923 C CA . SER A 1 239 ? -12.891 7.348 2.191 1 93 239 SER A CA 1
ATOM 1924 C C . SER A 1 239 ? -13.188 7.977 3.549 1 93 239 SER A C 1
ATOM 1926 O O . SER A 1 239 ? -13.156 9.203 3.689 1 93 239 SER A O 1
ATOM 1928 N N . LEU A 1 240 ? -13.391 7.199 4.512 1 92.81 240 LEU A N 1
ATOM 1929 C CA . LEU A 1 240 ? -13.68 7.695 5.852 1 92.81 240 LEU A CA 1
ATOM 1930 C C . LEU A 1 240 ? -12.461 8.391 6.449 1 92.81 240 LEU A C 1
ATOM 1932 O O . LEU A 1 240 ? -12.57 9.484 7 1 92.81 240 LEU A O 1
ATOM 1936 N N . MET A 1 241 ? -11.32 7.773 6.336 1 92.88 241 MET A N 1
ATOM 1937 C CA . MET A 1 241 ? -10.102 8.336 6.914 1 92.88 241 MET A CA 1
ATOM 1938 C C . MET A 1 241 ? -9.75 9.664 6.258 1 92.88 241 MET A C 1
ATOM 1940 O O . MET A 1 241 ? -9.32 10.602 6.938 1 92.88 241 MET A O 1
ATOM 1944 N N . SER A 1 242 ? -9.906 9.672 4.953 1 88.81 242 SER A N 1
ATOM 1945 C CA . SER A 1 242 ? -9.656 10.93 4.246 1 88.81 242 SER A CA 1
ATOM 1946 C C . SER A 1 242 ? -10.586 12.031 4.73 1 88.81 242 SER A C 1
ATOM 1948 O O . SER A 1 242 ? -10.172 13.18 4.895 1 88.81 242 SER A O 1
ATOM 1950 N N . SER A 1 243 ? -11.812 11.703 4.969 1 86.81 243 SER A N 1
ATOM 1951 C CA . SER A 1 243 ? -12.781 12.664 5.477 1 86.81 243 SER A CA 1
ATOM 1952 C C . SER A 1 243 ? -12.406 13.141 6.875 1 86.81 243 SER A C 1
ATOM 1954 O O . SER A 1 243 ? -12.477 14.336 7.164 1 86.81 243 SER A O 1
ATOM 1956 N N . LEU A 1 244 ? -11.953 12.32 7.719 1 87.31 244 LEU A N 1
ATOM 1957 C CA . LEU A 1 244 ? -11.57 12.672 9.086 1 87.31 244 LEU A CA 1
ATOM 1958 C C . LEU A 1 244 ? -10.305 13.523 9.086 1 87.31 244 LEU A C 1
ATOM 1960 O O . LEU A 1 244 ? -10.203 14.477 9.859 1 87.31 244 LEU A O 1
ATOM 1964 N N . ASN A 1 245 ? -9.414 13.211 8.227 1 85 245 ASN A N 1
ATOM 1965 C CA . ASN A 1 245 ? -8.141 13.922 8.18 1 85 245 ASN A CA 1
ATOM 1966 C C . ASN A 1 245 ? -8.289 15.297 7.539 1 85 245 ASN A C 1
ATOM 1968 O O . ASN A 1 245 ? -7.465 16.188 7.766 1 85 245 ASN A O 1
ATOM 1972 N N . SER A 1 246 ? -9.234 15.43 6.746 1 79.81 246 SER A N 1
ATOM 1973 C CA . SER A 1 246 ? -9.438 16.703 6.062 1 79.81 246 SER A CA 1
ATOM 1974 C C . SER A 1 246 ? -9.969 17.766 7.016 1 79.81 246 SER A C 1
ATOM 1976 O O . SER A 1 246 ? -9.914 18.953 6.719 1 79.81 246 SER A O 1
ATOM 1978 N N . ARG A 1 247 ? -10.414 17.328 8.172 1 71 247 ARG A N 1
ATOM 1979 C CA . ARG A 1 247 ? -10.906 18.281 9.172 1 71 247 ARG A CA 1
ATOM 1980 C C . ARG A 1 247 ? -9.758 19.031 9.828 1 71 247 ARG A C 1
ATOM 1982 O O . ARG A 1 247 ? -9.93 20.156 10.289 1 71 247 ARG A O 1
ATOM 1989 N N . GLY A 1 248 ? -8.656 18.359 10.258 1 57.53 248 GLY A N 1
ATOM 1990 C CA . GLY A 1 248 ? -7.527 18.891 11.008 1 57.53 248 GLY A CA 1
ATOM 1991 C C . GLY A 1 248 ? -6.738 19.938 10.25 1 57.53 248 GLY A C 1
ATOM 1992 O O . GLY A 1 248 ? -5.906 20.625 10.828 1 57.53 248 GLY A O 1
ATOM 1993 N N . GLY A 1 249 ? -6.711 19.906 8.969 1 47.31 249 GLY A N 1
ATOM 1994 C CA . GLY A 1 249 ? -6.086 21.094 8.383 1 47.31 249 GLY A CA 1
ATOM 1995 C C . GLY A 1 249 ? -6.566 22.391 8.992 1 47.31 249 GLY A C 1
ATOM 1996 O O . GLY A 1 249 ? -6.07 23.469 8.648 1 47.31 249 GLY A O 1
ATOM 1997 N N . TRP A 1 250 ? -7.613 22.422 9.734 1 40.81 250 TRP A N 1
ATOM 1998 C CA . TRP A 1 250 ? -8.18 23.578 10.414 1 40.81 250 TRP A CA 1
ATOM 1999 C C . TRP A 1 250 ? -7.211 24.141 11.445 1 40.81 250 TRP A C 1
ATOM 2001 O O . TRP A 1 250 ? -7.066 25.359 11.578 1 40.81 250 TRP A O 1
ATOM 2011 N N . ARG A 1 251 ? -6.84 23.281 12.305 1 40.75 251 ARG A N 1
ATOM 2012 C CA . ARG A 1 251 ? -6.082 23.812 13.438 1 40.75 251 ARG A CA 1
ATOM 2013 C C . ARG A 1 251 ? -4.699 24.281 13 1 40.75 251 ARG A C 1
ATOM 2015 O O . ARG A 1 251 ? -4.145 25.219 13.578 1 40.75 251 ARG A O 1
ATOM 2022 N N . TYR A 1 252 ? -4.363 23.719 11.969 1 36.97 252 TYR A N 1
ATOM 2023 C CA . TYR A 1 252 ? -3.045 24.156 11.523 1 36.97 252 TYR A CA 1
ATOM 2024 C C . TYR A 1 252 ? -3.113 25.531 10.875 1 36.97 252 TYR A C 1
ATOM 2026 O O . TYR A 1 252 ? -2.219 26.359 11.062 1 36.97 252 TYR A O 1
ATOM 2034 N N . ASN A 1 253 ? -4.098 25.734 10.102 1 36.19 253 ASN A N 1
ATOM 2035 C CA . ASN A 1 253 ? -4.266 27.062 9.516 1 36.19 253 ASN A CA 1
ATOM 2036 C C . ASN A 1 253 ? -4.816 28.062 10.539 1 36.19 253 ASN A C 1
ATOM 2038 O O . ASN A 1 253 ? -4.504 29.25 10.484 1 36.19 253 ASN A O 1
ATOM 2042 N N . GLU A 1 254 ? -5.715 27.734 11.328 1 35.31 254 GLU A N 1
ATOM 2043 C CA . GLU A 1 254 ? -6.195 28.688 12.328 1 35.31 254 GLU A CA 1
ATOM 2044 C C . GLU A 1 254 ? -5.078 29.094 13.281 1 35.31 254 GLU A C 1
ATOM 2046 O O . GLU A 1 254 ? -5.008 30.266 13.695 1 35.31 254 GLU A O 1
ATOM 2051 N N . ASP A 1 255 ? -4.34 28.172 13.641 1 35.34 255 ASP A N 1
ATOM 2052 C CA . ASP A 1 255 ? -3.254 28.609 14.508 1 35.34 255 ASP A CA 1
ATOM 2053 C C . ASP A 1 255 ? -2.273 29.5 13.758 1 35.34 255 ASP A C 1
ATOM 2055 O O . ASP A 1 255 ? -1.64 30.375 14.352 1 35.34 255 ASP A O 1
ATOM 2059 N N . SER A 1 256 ? -2.209 29.312 12.477 1 34.72 256 SER A N 1
ATOM 2060 C CA . SER A 1 256 ? -1.439 30.281 11.703 1 34.72 256 SER A CA 1
ATOM 2061 C C . SER A 1 256 ? -2.219 31.578 11.5 1 34.72 256 SER A C 1
ATOM 2063 O O . SER A 1 256 ? -1.64 32.656 11.531 1 34.72 256 SER A O 1
ATOM 2065 N N . ASN A 1 257 ? -3.51 31.469 11.195 1 35.41 257 ASN A N 1
ATOM 2066 C CA . ASN A 1 257 ? -4.297 32.688 11.016 1 35.41 257 ASN A CA 1
ATOM 2067 C C . ASN A 1 257 ? -4.676 33.312 12.352 1 35.41 257 ASN A C 1
ATOM 2069 O O . ASN A 1 257 ? -4.855 34.531 12.438 1 35.41 257 ASN A O 1
ATOM 2073 N N . ALA A 1 258 ? -5 32.594 13.367 1 35.09 258 ALA A N 1
ATOM 2074 C CA . ALA A 1 258 ? -5.277 33.188 14.672 1 35.09 258 ALA A CA 1
ATOM 2075 C C . ALA A 1 258 ? -4.035 33.875 15.227 1 35.09 258 ALA A C 1
ATOM 2077 O O . ALA A 1 258 ? -4.137 34.906 15.922 1 35.09 258 ALA A O 1
ATOM 2078 N N . ALA A 1 259 ? -2.918 33.438 14.898 1 34.88 259 ALA A N 1
ATOM 2079 C CA . ALA A 1 259 ? -1.705 34.156 15.234 1 34.88 259 ALA A CA 1
ATOM 2080 C C . ALA A 1 259 ? -1.585 35.438 14.375 1 34.88 259 ALA A C 1
ATOM 2082 O O . ALA A 1 259 ? -1.111 36.469 14.844 1 34.88 259 ALA A O 1
ATOM 2083 N N . PHE A 1 260 ? -2.125 35.438 13.195 1 34.03 260 PHE A N 1
ATOM 2084 C CA . PHE A 1 260 ? -2.131 36.594 12.344 1 34.03 260 PHE A CA 1
ATOM 2085 C C . PHE A 1 260 ? -3.25 37.562 12.742 1 34.03 260 PHE A C 1
ATOM 2087 O O . PHE A 1 260 ? -3.074 38.781 12.719 1 34.03 260 PHE A O 1
ATOM 2094 N N . ALA A 1 261 ? -4.453 37.125 13.062 1 34.06 261 ALA A N 1
ATOM 2095 C CA . ALA A 1 261 ? -5.562 38 13.414 1 34.06 261 ALA A CA 1
ATOM 2096 C C . ALA A 1 261 ? -5.32 38.656 14.766 1 34.06 261 ALA A C 1
ATOM 2098 O O . ALA A 1 261 ? -5.715 39.812 14.969 1 34.06 261 ALA A O 1
ATOM 2099 N N . PHE A 1 262 ? -4.707 37.969 15.68 1 31.97 262 PHE A N 1
ATOM 2100 C CA . PHE A 1 262 ? -4.379 38.625 16.938 1 31.97 262 PHE A CA 1
ATOM 2101 C C . PHE A 1 262 ? -3.291 39.688 16.734 1 31.97 262 PHE A C 1
ATOM 2103 O O . PHE A 1 262 ? -3.283 40.719 17.422 1 31.97 262 PHE A O 1
ATOM 2110 N N . GLU A 1 263 ? -2.438 39.438 15.727 1 34 263 GLU A N 1
ATOM 2111 C CA . GLU A 1 263 ? -1.416 40.438 15.508 1 34 263 GLU A CA 1
ATOM 2112 C C . GLU A 1 263 ? -2.004 41.688 14.82 1 34 263 GLU A C 1
ATOM 2114 O O . GLU A 1 263 ? -1.543 42.812 15.039 1 34 263 GLU A O 1
ATOM 2119 N N . HIS A 1 264 ? -2.918 41.438 13.945 1 36.31 264 HIS A N 1
ATOM 2120 C CA . HIS A 1 264 ? -3.467 42.625 13.281 1 36.31 264 HIS A CA 1
ATOM 2121 C C . HIS A 1 264 ? -4.332 43.438 14.234 1 36.31 264 HIS A C 1
ATOM 2123 O O . HIS A 1 264 ? -4.531 44.656 14.023 1 36.31 264 HIS A O 1
ATOM 2129 N N . LYS A 1 265 ? -5.035 42.812 15.195 1 36.69 265 LYS A N 1
ATOM 2130 C CA . LYS A 1 265 ? -5.848 43.625 16.078 1 36.69 265 LYS A CA 1
ATOM 2131 C C . LYS A 1 265 ? -4.977 44.5 17 1 36.69 265 LYS A C 1
ATOM 2133 O O . LYS A 1 265 ? -5.406 45.531 17.469 1 36.69 265 LYS A O 1
ATOM 2138 N N . ARG A 1 266 ? -3.73 44.031 17.219 1 36.03 266 ARG A N 1
ATOM 2139 C CA . ARG A 1 266 ? -2.957 44.875 18.141 1 36.03 266 ARG A CA 1
ATOM 2140 C C . ARG A 1 266 ? -2.387 46.094 17.453 1 36.03 266 ARG A C 1
ATOM 2142 O O . ARG A 1 266 ? -2.062 47.094 18.094 1 36.03 266 ARG A O 1
ATOM 2149 N N . SER A 1 267 ? -2.119 45.969 16.172 1 36.69 267 SER A N 1
ATOM 2150 C CA . SER A 1 267 ? -1.422 47.125 15.602 1 36.69 267 SER A CA 1
ATOM 2151 C C . SER A 1 267 ? -2.357 48.312 15.453 1 36.69 267 SER A C 1
ATOM 2153 O O . SER A 1 267 ? -1.905 49.438 15.203 1 36.69 267 SER A O 1
ATOM 2155 N N . THR A 1 268 ? -3.635 48.031 15.227 1 35.22 268 THR A N 1
ATOM 2156 C CA . THR A 1 268 ? -4.461 49.188 14.961 1 35.22 268 THR A CA 1
ATOM 2157 C C . THR A 1 268 ? -4.719 49.969 16.25 1 35.22 268 THR A C 1
ATOM 2159 O O . THR A 1 268 ? -5.379 51 16.234 1 35.22 268 THR A O 1
ATOM 2162 N N . ALA A 1 269 ? -4.461 49.312 17.375 1 36.31 269 ALA A N 1
ATOM 2163 C CA . ALA A 1 269 ? -4.914 50.031 18.562 1 36.31 269 ALA A CA 1
ATOM 2164 C C . ALA A 1 269 ? -4.055 51.281 18.828 1 36.31 269 ALA A C 1
ATOM 2166 O O . ALA A 1 269 ? -4.41 52.125 19.641 1 36.31 269 ALA A O 1
ATOM 2167 N N . ASN A 1 270 ? -2.791 51.312 18.25 1 34.75 270 ASN A N 1
ATOM 2168 C CA . ASN A 1 270 ? -1.987 52.344 18.875 1 34.75 270 ASN A CA 1
ATOM 2169 C C . ASN A 1 270 ? -2.318 53.719 18.312 1 34.75 270 ASN A C 1
ATOM 2171 O O . ASN A 1 270 ? -1.663 54.719 18.656 1 34.75 270 ASN A O 1
ATOM 2175 N N . PHE A 1 271 ? -2.881 53.75 17.125 1 33.53 271 PHE A N 1
ATOM 2176 C CA . PHE A 1 271 ? -2.775 55.125 16.625 1 33.53 271 PHE A CA 1
ATOM 2177 C C . PHE A 1 271 ? -3.736 56.062 17.375 1 33.53 271 PHE A C 1
ATOM 2179 O O . PHE A 1 271 ? -3.75 57.25 17.141 1 33.53 271 PHE A O 1
ATOM 2186 N N . GLN A 1 272 ? -4.953 55.562 17.766 1 31.98 272 GLN A N 1
ATOM 2187 C CA . GLN A 1 272 ? -5.984 56.562 17.969 1 31.98 272 GLN A CA 1
ATOM 2188 C C . GLN A 1 272 ? -5.789 57.312 19.297 1 31.98 272 GLN A C 1
ATOM 2190 O O . GLN A 1 272 ? -6.527 57.062 20.25 1 31.98 272 GLN A O 1
ATOM 2195 N N . ASN A 1 273 ? -4.602 57.406 19.812 1 30.33 273 ASN A N 1
ATOM 2196 C CA . ASN A 1 273 ? -4.582 58.094 21.109 1 30.33 273 ASN A CA 1
ATOM 2197 C C . ASN A 1 273 ? -5.039 59.531 21 1 30.33 273 ASN A C 1
ATOM 2199 O O . ASN A 1 273 ? -4.246 60.469 21.172 1 30.33 273 ASN A O 1
ATOM 2203 N N . GLN A 1 274 ? -5.641 59.969 19.828 1 31.8 274 GLN A N 1
ATOM 2204 C CA . GLN A 1 274 ? -5.961 61.375 20.109 1 31.8 274 GLN A CA 1
ATOM 2205 C C . GLN A 1 274 ? -6.902 61.469 21.312 1 31.8 274 GLN A C 1
ATOM 2207 O O . GLN A 1 274 ? -7.742 60.594 21.531 1 31.8 274 GLN A O 1
ATOM 2212 N N . PRO A 1 275 ? -6.805 62.469 22.234 1 31.81 275 PRO A N 1
ATOM 2213 C CA . PRO A 1 275 ? -7.441 62.688 23.531 1 31.81 275 PRO A CA 1
ATOM 2214 C C . PRO A 1 275 ? -8.969 62.656 23.453 1 31.81 275 PRO A C 1
ATOM 2216 O O . PRO A 1 275 ? -9.641 62.969 24.438 1 31.81 275 PRO A O 1
ATOM 2219 N N . ASN A 1 276 ? -9.711 62.562 22.25 1 30.77 276 ASN A N 1
ATOM 2220 C CA . ASN A 1 276 ? -11.062 63.031 22.547 1 30.77 276 ASN A CA 1
ATOM 2221 C C . ASN A 1 276 ? -11.695 62.281 23.703 1 30.77 276 ASN A C 1
ATOM 2223 O O . ASN A 1 276 ? -11.281 61.156 24.016 1 30.77 276 ASN A O 1
ATOM 2227 N N . SER A 1 277 ? -12.773 62.875 24.438 1 31.8 277 SER A N 1
ATOM 2228 C CA . SER A 1 277 ? -13.633 62.531 25.562 1 31.8 277 SER A CA 1
ATOM 2229 C C . SER A 1 277 ? -14.219 61.125 25.422 1 31.8 277 SER A C 1
ATOM 2231 O O . SER A 1 277 ? -14.812 60.812 24.375 1 31.8 277 SER A O 1
ATOM 2233 N N . ASN A 1 278 ? -13.602 60.125 26.078 1 26.8 278 ASN A N 1
ATOM 2234 C CA . ASN A 1 278 ? -13.555 58.688 26.125 1 26.8 278 ASN A CA 1
ATOM 2235 C C . ASN A 1 278 ? -14.93 58.094 26.422 1 26.8 278 ASN A C 1
ATOM 2237 O O . ASN A 1 278 ? -15.352 58.031 27.578 1 26.8 278 ASN A O 1
ATOM 2241 N N . ILE A 1 279 ? -16.141 58.594 25.703 1 28.69 279 ILE A N 1
ATOM 2242 C CA . ILE A 1 279 ? -17.375 57.906 26.078 1 28.69 279 ILE A CA 1
ATOM 2243 C C . ILE A 1 279 ? -17.188 56.406 26.047 1 28.69 279 ILE A C 1
ATOM 2245 O O . ILE A 1 279 ? -16.828 55.844 25.016 1 28.69 279 ILE A O 1
ATOM 2249 N N . MET A 1 280 ? -16.891 55.719 27.203 1 26.45 280 MET A N 1
ATOM 2250 C CA . MET A 1 280 ? -16.688 54.344 27.609 1 26.45 280 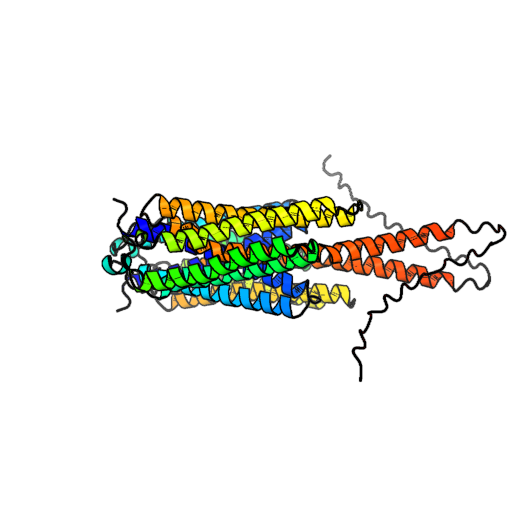MET A CA 1
ATOM 2251 C C . MET A 1 280 ? -17.859 53.469 27.156 1 26.45 280 MET A C 1
ATOM 2253 O O . MET A 1 280 ? -18.922 53.5 27.75 1 26.45 280 MET A O 1
ATOM 2257 N N . ALA A 1 281 ? -18.328 53.438 25.906 1 27.89 281 ALA A N 1
ATOM 2258 C CA . ALA A 1 281 ? -19.5 52.562 25.766 1 27.89 281 ALA A CA 1
ATOM 2259 C C . ALA A 1 281 ? -19.156 51.156 26.188 1 27.89 281 ALA A C 1
ATOM 2261 O O . ALA A 1 281 ? -18.125 50.594 25.781 1 27.89 281 ALA A O 1
ATOM 2262 N N . PRO A 1 282 ? -19.625 50.594 27.344 1 26.8 282 PRO A N 1
ATOM 2263 C CA . PRO A 1 282 ? -19.406 49.281 27.938 1 26.8 282 PRO A CA 1
ATOM 2264 C C . PRO A 1 282 ? -19.719 48.156 26.984 1 26.8 282 PRO A C 1
ATOM 2266 O O . PRO A 1 282 ? -20.781 48.125 26.359 1 26.8 282 PRO A O 1
ATOM 2269 N N . GLU A 1 283 ? -18.781 47.781 26.172 1 26.41 283 GLU A N 1
ATOM 2270 C CA . GLU A 1 283 ? -19.031 46.625 25.281 1 26.41 283 GLU A CA 1
ATOM 2271 C C . GLU A 1 283 ? -19.516 45.406 26.078 1 26.41 283 GLU A C 1
ATOM 2273 O O . GLU A 1 283 ? -18.844 45 27.031 1 26.41 283 GLU A O 1
ATOM 2278 N N . VAL A 1 284 ? -20.844 45.219 26.219 1 25.62 284 VAL A N 1
ATOM 2279 C CA . VAL A 1 284 ? -21.531 44.094 26.875 1 25.62 284 VAL A CA 1
ATOM 2280 C C . VAL A 1 284 ? -21.031 42.781 26.328 1 25.62 284 VAL A C 1
ATOM 2282 O O . VAL A 1 284 ? -21.141 42.531 25.125 1 25.62 284 VAL A O 1
ATOM 2285 N N . PHE A 1 285 ? -19.906 42.25 26.797 1 26.11 285 PHE A N 1
ATOM 2286 C CA . PHE A 1 285 ? -19.484 40.875 26.594 1 26.11 285 PHE A CA 1
ATOM 2287 C C . PHE A 1 285 ? -20.594 39.906 26.953 1 26.11 285 PHE A C 1
ATOM 2289 O O . PHE A 1 285 ? -21.031 39.875 28.109 1 26.11 285 PHE A O 1
ATOM 2296 N N . VAL A 1 286 ? -21.672 39.812 26.141 1 24.61 286 VAL A N 1
ATOM 2297 C CA . VAL A 1 286 ? -22.719 38.844 26.438 1 24.61 286 VAL A CA 1
ATOM 2298 C C . VAL A 1 286 ? -22.109 37.469 26.594 1 24.61 286 VAL A C 1
ATOM 2300 O O . VAL A 1 286 ? -21.469 36.938 25.656 1 24.61 286 VAL A O 1
ATOM 2303 N N . HIS A 1 287 ? -21.547 37.125 27.75 1 27.17 287 HIS A N 1
ATOM 2304 C CA . HIS A 1 287 ? -21.281 35.781 28.219 1 27.17 287 HIS A CA 1
ATOM 2305 C C . HIS A 1 287 ? -22.484 34.844 27.969 1 27.17 287 HIS A C 1
ATOM 2307 O O . HIS A 1 287 ? -23.516 35 28.625 1 27.17 287 HIS A O 1
ATOM 2313 N N . VAL A 1 288 ? -22.844 34.594 26.703 1 25.41 288 VAL A N 1
ATOM 2314 C CA . VAL A 1 288 ? -23.953 33.656 26.531 1 25.41 288 VAL A CA 1
ATOM 2315 C C . VAL A 1 288 ? -23.672 32.375 27.297 1 25.41 288 VAL A C 1
ATOM 2317 O O . VAL A 1 288 ? -22.688 31.672 27.031 1 25.41 288 VAL A O 1
ATOM 2320 N N . GLU A 1 289 ? -23.859 32.375 28.609 1 24.91 289 GLU A N 1
ATOM 2321 C CA . GLU A 1 289 ? -23.938 31.188 29.453 1 24.91 289 GLU A CA 1
ATOM 2322 C C . GLU A 1 289 ? -24.891 30.156 28.859 1 24.91 289 GLU A C 1
ATOM 2324 O O . GLU A 1 289 ? -26.078 30.406 28.719 1 24.91 289 GLU A O 1
ATOM 2329 N N . SER A 1 290 ? -24.547 29.562 27.656 1 24.3 290 SER A N 1
ATOM 2330 C CA . SER A 1 290 ? -25.469 28.5 27.25 1 24.3 290 SER A CA 1
ATOM 2331 C C . SER A 1 290 ? -25.734 27.531 28.391 1 24.3 290 SER A C 1
ATOM 2333 O O . SER A 1 290 ? -24.812 26.984 28.984 1 24.3 290 SER A O 1
ATOM 2335 N N . HIS A 1 291 ? -26.609 27.953 29.281 1 25.08 291 HIS A N 1
ATOM 2336 C CA . HIS A 1 291 ? -27.203 27.078 30.312 1 25.08 291 HIS A CA 1
ATOM 2337 C C . HIS A 1 291 ? -27.531 25.703 29.734 1 25.08 291 HIS A C 1
ATOM 2339 O O . HIS A 1 291 ? -28.312 25.594 28.781 1 25.08 291 HIS A O 1
ATOM 2345 N N . GLU A 1 292 ? -26.453 24.906 29.562 1 26.17 292 GLU A N 1
ATOM 2346 C CA . GLU A 1 292 ? -26.797 23.5 29.391 1 26.17 292 GLU A CA 1
ATOM 2347 C C . GLU A 1 292 ? -27.922 23.094 30.328 1 26.17 292 GLU A C 1
ATOM 2349 O O . GLU A 1 292 ? -27.844 23.297 31.547 1 26.17 292 GLU A O 1
ATOM 2354 N N . LEU A 1 293 ? -29.156 23.359 29.922 1 26.22 293 LEU A N 1
ATOM 2355 C CA . LEU A 1 293 ? -30.359 22.844 30.562 1 26.22 293 LEU A CA 1
ATOM 2356 C C . LEU A 1 293 ? -30.125 21.438 31.094 1 26.22 293 LEU A C 1
ATOM 2358 O O . LEU A 1 293 ? -29.812 20.516 30.344 1 26.22 293 LEU A O 1
ATOM 2362 N N . VAL A 1 294 ? -29.375 21.375 32.125 1 27.91 294 VAL A N 1
ATOM 2363 C CA . VAL A 1 294 ? -29.391 20.203 33 1 27.91 294 VAL A CA 1
ATOM 2364 C C . VAL A 1 294 ? -30.828 19.797 33.281 1 27.91 294 VAL A C 1
ATOM 2366 O O . VAL A 1 294 ? -31.594 20.562 33.875 1 27.91 294 VAL A O 1
ATOM 2369 N N . ASN A 1 295 ? -31.562 19.391 32.25 1 24.7 295 ASN A N 1
ATOM 2370 C CA . ASN A 1 295 ? -32.875 18.922 32.656 1 24.7 295 ASN A CA 1
ATOM 2371 C C . ASN A 1 295 ? -32.844 18.172 33.969 1 24.7 295 ASN A C 1
ATOM 2373 O O . ASN A 1 295 ? -32.156 17.141 34.062 1 24.7 295 ASN A O 1
ATOM 2377 N N . PRO A 1 296 ? -33.219 18.844 35 1 25.12 296 PRO A N 1
ATOM 2378 C CA . PRO A 1 296 ? -33.375 18.328 36.375 1 25.12 296 PRO A CA 1
ATOM 2379 C C . PRO A 1 296 ? -34.219 17.047 36.438 1 25.12 296 PRO A C 1
ATOM 2381 O O . PRO A 1 296 ? -34.594 16.609 37.531 1 25.12 296 PRO A O 1
ATOM 2384 N N . ALA A 1 297 ? -34.844 16.641 35.438 1 25.23 297 ALA A N 1
ATOM 2385 C CA . ALA A 1 297 ? -35.688 15.547 35.906 1 25.23 297 ALA A CA 1
ATOM 2386 C C . ALA A 1 297 ? -34.906 14.68 36.906 1 25.23 297 ALA A C 1
ATOM 2388 O O . ALA A 1 297 ? -33.969 13.969 36.531 1 25.23 297 ALA A O 1
ATOM 2389 N N . LEU A 1 298 ? -34.969 15.031 38.219 1 19.27 298 LEU A N 1
ATOM 2390 C CA . LEU A 1 298 ? -34.625 15.617 39.5 1 19.27 298 LEU A CA 1
ATOM 2391 C C . LEU A 1 298 ? -34.219 14.539 40.469 1 19.27 298 LEU A C 1
ATOM 2393 O O . LEU A 1 298 ? -33.156 14.656 41.094 1 19.27 298 LEU A O 1
ATOM 2397 N N . LYS A 1 299 ? -35 14.633 41.625 1 19.44 299 LYS A N 1
ATOM 2398 C CA . LYS A 1 299 ? -35.094 13.953 42.938 1 19.44 299 LYS A CA 1
ATOM 2399 C C . LYS A 1 299 ? -35.281 12.453 42.75 1 19.44 299 LYS A C 1
ATOM 2401 O O . LYS A 1 299 ? -36.062 12.023 41.875 1 19.44 299 LYS A O 1
ATOM 2406 N N . MET B 1 1 ? 5.367 -32 0.307 1 35.84 1 MET B N 1
ATOM 2407 C CA . MET B 1 1 ? 6.629 -31.328 0.021 1 35.84 1 MET B CA 1
ATOM 2408 C C . MET B 1 1 ? 6.391 -29.938 -0.537 1 35.84 1 MET B C 1
ATOM 2410 O O . MET B 1 1 ? 5.41 -29.703 -1.247 1 35.84 1 MET B O 1
ATOM 2414 N N . ALA B 1 2 ? 6.742 -28.891 0.163 1 52.16 2 ALA B N 1
ATOM 2415 C CA . ALA B 1 2 ? 6.598 -27.547 -0.402 1 52.16 2 ALA B CA 1
ATOM 2416 C C . ALA B 1 2 ? 7 -27.516 -1.873 1 52.16 2 ALA B C 1
ATOM 2418 O O . ALA B 1 2 ? 8.078 -28.016 -2.234 1 52.16 2 ALA B O 1
ATOM 2419 N N . GLY B 1 3 ? 6.051 -27.609 -2.707 1 61.47 3 GLY B N 1
ATOM 2420 C CA . GLY B 1 3 ? 6.379 -27.734 -4.117 1 61.47 3 GLY B CA 1
ATOM 2421 C C . GLY B 1 3 ? 7.332 -26.672 -4.613 1 61.47 3 GLY B C 1
ATOM 2422 O O . GLY B 1 3 ? 7.684 -25.75 -3.869 1 61.47 3 GLY B O 1
ATOM 2423 N N . GLY B 1 4 ? 8.203 -26.969 -5.586 1 65.62 4 GLY B N 1
ATOM 2424 C CA . GLY B 1 4 ? 9.172 -26.109 -6.234 1 65.62 4 GLY B CA 1
ATOM 2425 C C . GLY B 1 4 ? 8.742 -24.656 -6.281 1 65.62 4 GLY B C 1
ATOM 2426 O O . GLY B 1 4 ? 9.555 -23.75 -6.082 1 65.62 4 GLY B O 1
ATOM 2427 N N . SER B 1 5 ? 7.43 -24.484 -6.238 1 75.44 5 SER B N 1
ATOM 2428 C CA . SER B 1 5 ? 6.906 -23.125 -6.352 1 75.44 5 SER B CA 1
ATOM 2429 C C . SER B 1 5 ? 6.977 -22.391 -5.02 1 75.44 5 SER B C 1
ATOM 2431 O O . SER B 1 5 ? 7.164 -21.172 -4.984 1 75.44 5 SER B O 1
ATOM 2433 N N . GLU B 1 6 ? 6.957 -23.078 -3.873 1 83.31 6 GLU B N 1
ATOM 2434 C CA . GLU B 1 6 ? 6.941 -22.453 -2.553 1 83.31 6 GLU B CA 1
ATOM 2435 C C . GLU B 1 6 ? 8.328 -21.938 -2.168 1 83.31 6 GLU B C 1
ATOM 2437 O O . GLU B 1 6 ? 8.453 -20.969 -1.407 1 83.31 6 GLU B O 1
ATOM 2442 N N . ILE B 1 7 ? 9.289 -22.469 -2.742 1 81.62 7 ILE B N 1
ATOM 2443 C CA . ILE B 1 7 ? 10.656 -22.172 -2.33 1 81.62 7 ILE B CA 1
ATOM 2444 C C . ILE B 1 7 ? 11.078 -20.812 -2.883 1 81.62 7 ILE B C 1
ATOM 2446 O O . ILE B 1 7 ? 11.656 -20 -2.16 1 81.62 7 ILE B O 1
ATOM 2450 N N . VAL B 1 8 ? 10.734 -20.562 -4.105 1 86.69 8 VAL B N 1
ATOM 2451 C CA . VAL B 1 8 ? 11.195 -19.328 -4.719 1 86.69 8 VAL B CA 1
ATOM 2452 C C . VAL B 1 8 ? 10.031 -18.344 -4.828 1 86.69 8 VAL B C 1
ATOM 2454 O O . VAL B 1 8 ? 10.156 -17.172 -4.426 1 86.69 8 VAL B O 1
ATOM 2457 N N . HIS B 1 9 ? 8.945 -18.797 -5.215 1 92.5 9 HIS B N 1
ATOM 2458 C CA . HIS B 1 9 ? 7.863 -17.875 -5.527 1 92.5 9 HIS B CA 1
ATOM 2459 C C . HIS B 1 9 ? 7.023 -17.562 -4.293 1 92.5 9 HIS B C 1
ATOM 2461 O O . HIS B 1 9 ? 6.277 -16.578 -4.273 1 92.5 9 HIS B O 1
ATOM 2467 N N . GLY B 1 10 ? 7.148 -18.422 -3.229 1 92.19 10 GLY B N 1
ATOM 2468 C CA . GLY B 1 10 ? 6.523 -18.062 -1.964 1 92.19 10 GLY B CA 1
ATOM 2469 C C . GLY B 1 10 ? 7.035 -16.75 -1.397 1 92.19 10 GLY B C 1
ATOM 2470 O O . GLY B 1 10 ? 6.273 -15.797 -1.247 1 92.19 10 GLY B O 1
ATOM 2471 N N . PRO B 1 11 ? 8.312 -16.688 -1.166 1 93.44 11 PRO B N 1
ATOM 2472 C CA . PRO B 1 11 ? 8.883 -15.43 -0.68 1 93.44 11 PRO B CA 1
ATOM 2473 C C . PRO B 1 11 ? 8.711 -14.281 -1.67 1 93.44 11 PRO B C 1
ATOM 2475 O O . PRO B 1 11 ? 8.523 -13.133 -1.26 1 93.44 11 PRO B O 1
ATOM 2478 N N . LEU B 1 12 ? 8.742 -14.57 -2.939 1 94.25 12 LEU B N 1
ATOM 2479 C CA . LEU B 1 12 ? 8.539 -13.547 -3.953 1 94.25 12 LEU B CA 1
ATOM 2480 C C . LEU B 1 12 ? 7.141 -12.945 -3.85 1 94.25 12 LEU B C 1
ATOM 2482 O O . LEU B 1 12 ? 6.973 -11.727 -3.979 1 94.25 12 LEU B O 1
ATOM 2486 N N . PHE B 1 13 ? 6.242 -13.82 -3.629 1 95.94 13 PHE B N 1
ATOM 2487 C CA . PHE B 1 13 ? 4.855 -13.375 -3.506 1 95.94 13 PHE B CA 1
ATOM 2488 C C . PHE B 1 13 ? 4.68 -12.477 -2.285 1 95.94 13 PHE B C 1
ATOM 2490 O O . PHE B 1 13 ? 4.113 -11.391 -2.387 1 95.94 13 PHE B O 1
ATOM 2497 N N . LEU B 1 14 ? 5.172 -12.891 -1.185 1 95.62 14 LEU B N 1
ATOM 2498 C CA . LEU B 1 14 ? 5.07 -12.094 0.036 1 95.62 14 LEU B CA 1
ATOM 2499 C C . LEU B 1 14 ? 5.867 -10.805 -0.088 1 95.62 14 LEU B C 1
ATOM 2501 O O . LEU B 1 14 ? 5.43 -9.75 0.385 1 95.62 14 LEU B O 1
ATOM 2505 N N . GLY B 1 15 ? 7.012 -10.891 -0.653 1 96.38 15 GLY B N 1
ATOM 2506 C CA . GLY B 1 15 ? 7.805 -9.695 -0.896 1 96.38 15 GLY B CA 1
ATOM 2507 C C . GLY B 1 15 ? 7.105 -8.688 -1.784 1 96.38 15 GLY B C 1
ATOM 2508 O O . GLY B 1 15 ? 7.184 -7.48 -1.544 1 96.38 15 GLY B O 1
ATOM 2509 N N . THR B 1 16 ? 6.418 -9.18 -2.783 1 96.88 16 THR B N 1
ATOM 2510 C CA . THR B 1 16 ? 5.676 -8.297 -3.676 1 96.88 16 THR B CA 1
ATOM 2511 C C . THR B 1 16 ? 4.516 -7.633 -2.936 1 96.88 16 THR B C 1
ATOM 2513 O O . THR B 1 16 ? 4.238 -6.449 -3.139 1 96.88 16 THR B O 1
ATOM 2516 N N . ALA B 1 17 ? 3.848 -8.406 -2.131 1 97.19 17 ALA B N 1
ATOM 2517 C CA . ALA B 1 17 ? 2.768 -7.836 -1.331 1 97.19 17 ALA B CA 1
ATOM 2518 C C . ALA B 1 17 ? 3.281 -6.703 -0.444 1 97.19 17 ALA B C 1
ATOM 2520 O O . ALA B 1 17 ? 2.664 -5.641 -0.364 1 97.19 17 ALA B O 1
ATOM 2521 N N . PHE B 1 18 ? 4.359 -6.941 0.126 1 96.88 18 PHE B N 1
ATOM 2522 C CA . PHE B 1 18 ? 4.938 -5.918 0.99 1 96.88 18 PHE B CA 1
ATOM 2523 C C . PHE B 1 18 ? 5.438 -4.734 0.171 1 96.88 18 PHE B C 1
ATOM 2525 O O . PHE B 1 18 ? 5.359 -3.588 0.617 1 96.88 18 PHE B O 1
ATOM 2532 N N . ASN B 1 19 ? 5.988 -5.02 -0.954 1 97.62 19 ASN B N 1
ATOM 2533 C CA . ASN B 1 19 ? 6.406 -3.971 -1.876 1 97.62 19 ASN B CA 1
ATOM 2534 C C . ASN B 1 19 ? 5.246 -3.057 -2.25 1 97.62 19 ASN B C 1
ATOM 2536 O O . ASN B 1 19 ? 5.367 -1.832 -2.184 1 97.62 19 ASN B O 1
ATOM 2540 N N . VAL B 1 20 ? 4.18 -3.635 -2.555 1 97.56 20 VAL B N 1
ATOM 2541 C CA . VAL B 1 20 ? 2.996 -2.875 -2.943 1 97.56 20 VAL B CA 1
ATOM 2542 C C . VAL B 1 20 ? 2.473 -2.084 -1.747 1 97.56 20 VAL B C 1
ATOM 2544 O O . VAL B 1 20 ? 2.051 -0.934 -1.892 1 97.56 20 VAL B O 1
ATOM 2547 N N . LEU B 1 21 ? 2.516 -2.699 -0.608 1 97.31 21 LEU B N 1
ATOM 2548 C CA . LEU B 1 21 ? 2.115 -2.016 0.617 1 97.31 21 LEU B CA 1
ATOM 2549 C C . LEU B 1 21 ? 2.961 -0.767 0.845 1 97.31 21 LEU B C 1
ATOM 2551 O O . LEU B 1 21 ? 2.422 0.317 1.08 1 97.31 21 LEU B O 1
ATOM 2555 N N . LEU B 1 22 ? 4.203 -0.958 0.774 1 97 22 LEU B N 1
ATOM 2556 C CA . LEU B 1 22 ? 5.125 0.153 0.989 1 97 22 LEU B CA 1
ATOM 2557 C C . LEU B 1 22 ? 4.957 1.215 -0.093 1 97 22 LEU B C 1
ATOM 2559 O O . LEU B 1 22 ? 5.125 2.408 0.171 1 97 22 LEU B O 1
ATOM 2563 N N . TYR B 1 23 ? 4.66 0.734 -1.305 1 97.5 23 TYR B N 1
ATOM 2564 C CA . TYR B 1 23 ? 4.395 1.68 -2.383 1 97.5 23 TYR B CA 1
ATOM 2565 C C . TYR B 1 23 ? 3.18 2.545 -2.062 1 97.5 23 TYR B C 1
ATOM 2567 O O . TYR B 1 23 ? 3.168 3.742 -2.357 1 97.5 23 TYR B O 1
ATOM 2575 N N . GLY B 1 24 ? 2.143 1.942 -1.479 1 95.81 24 GLY B N 1
ATOM 2576 C CA . GLY B 1 24 ? 1.009 2.73 -1.021 1 95.81 24 GLY B CA 1
ATOM 2577 C C . GLY B 1 24 ? 1.396 3.809 -0.027 1 95.81 24 GLY B C 1
ATOM 2578 O O . GLY B 1 24 ? 0.948 4.953 -0.138 1 95.81 24 GLY B O 1
ATOM 2579 N N . ILE B 1 25 ? 2.225 3.465 0.853 1 93.25 25 ILE B N 1
ATOM 2580 C CA . ILE B 1 25 ? 2.725 4.422 1.834 1 93.25 25 ILE B CA 1
ATOM 2581 C C . ILE B 1 25 ? 3.51 5.523 1.126 1 93.25 25 ILE B C 1
ATOM 2583 O O . ILE B 1 25 ? 3.35 6.707 1.437 1 93.25 25 ILE B O 1
ATOM 2587 N N . SER B 1 26 ? 4.27 5.113 0.183 1 95.25 26 SER B N 1
ATOM 2588 C CA . SER B 1 26 ? 5.098 6.066 -0.548 1 95.25 26 SER B CA 1
ATOM 2589 C C . SER B 1 26 ? 4.238 7.062 -1.322 1 95.25 26 SER B C 1
ATOM 2591 O O . SER B 1 26 ? 4.598 8.234 -1.444 1 95.25 26 SER B O 1
ATOM 2593 N N . ILE B 1 27 ? 3.15 6.605 -1.818 1 94 27 ILE B N 1
ATOM 2594 C CA . ILE B 1 27 ? 2.244 7.48 -2.553 1 94 27 ILE B CA 1
ATOM 2595 C C . ILE B 1 27 ? 1.721 8.578 -1.628 1 94 27 ILE B C 1
ATOM 2597 O O . ILE B 1 27 ? 1.727 9.758 -1.986 1 94 27 ILE B O 1
ATOM 2601 N N . THR B 1 28 ? 1.316 8.18 -0.466 1 90.81 28 THR B N 1
ATOM 2602 C CA . THR B 1 28 ? 0.782 9.141 0.493 1 90.81 28 THR B CA 1
ATOM 2603 C C . THR B 1 28 ? 1.87 10.109 0.953 1 90.81 28 THR B C 1
ATOM 2605 O O . THR B 1 28 ? 1.629 11.312 1.072 1 90.81 28 THR B O 1
ATOM 2608 N N . GLN B 1 29 ? 3.029 9.602 1.131 1 90.31 29 GLN B N 1
ATOM 2609 C CA . GLN B 1 29 ? 4.141 10.445 1.563 1 90.31 29 GLN B CA 1
ATOM 2610 C C . GLN B 1 29 ? 4.52 11.453 0.482 1 90.31 29 GLN B C 1
ATOM 2612 O O . GLN B 1 29 ? 4.863 12.602 0.786 1 90.31 29 GLN B O 1
ATOM 2617 N N . THR B 1 30 ? 4.516 10.969 -0.694 1 92.12 30 THR B N 1
ATOM 2618 C CA . THR B 1 30 ? 4.816 11.867 -1.804 1 92.12 30 THR B CA 1
ATOM 2619 C C . THR B 1 30 ? 3.76 12.961 -1.918 1 92.12 30 THR B C 1
ATOM 2621 O O . THR B 1 30 ? 4.086 14.125 -2.131 1 92.12 30 THR B O 1
ATOM 2624 N N . TYR B 1 31 ? 2.535 12.594 -1.711 1 88.19 31 TYR B N 1
ATOM 2625 C CA . TYR B 1 31 ? 1.445 13.562 -1.729 1 88.19 31 TYR B CA 1
ATOM 2626 C C . TYR B 1 31 ? 1.626 14.602 -0.632 1 88.19 31 TYR B C 1
ATOM 2628 O O . TYR B 1 31 ? 1.471 15.805 -0.875 1 88.19 31 TYR B O 1
ATOM 2636 N N . LEU B 1 32 ? 1.912 14.164 0.524 1 83.56 32 LEU B N 1
ATOM 2637 C CA . LEU B 1 32 ? 2.131 15.062 1.649 1 83.56 32 LEU B CA 1
ATOM 2638 C C . LEU B 1 32 ? 3.303 16 1.375 1 83.56 32 LEU B C 1
ATOM 2640 O O . LEU B 1 32 ? 3.23 17.203 1.67 1 83.56 32 LEU B O 1
ATOM 2644 N N . TYR B 1 33 ? 4.32 15.469 0.792 1 88.25 33 TYR B N 1
ATOM 2645 C CA . TYR B 1 33 ? 5.488 16.281 0.47 1 88.25 33 TYR B CA 1
ATOM 2646 C C . TYR B 1 33 ? 5.141 17.359 -0.544 1 88.25 33 TYR B C 1
ATOM 2648 O O . TYR B 1 33 ? 5.508 18.531 -0.369 1 88.25 33 TYR B O 1
ATOM 2656 N N . LEU B 1 34 ? 4.41 17.016 -1.572 1 87.12 34 LEU B N 1
ATOM 2657 C CA . LEU B 1 34 ? 4.098 17.938 -2.652 1 87.12 34 LEU B CA 1
ATOM 2658 C C . LEU B 1 34 ? 3.145 19.031 -2.174 1 87.12 34 LEU B C 1
ATOM 2660 O O . LEU B 1 34 ? 3.16 20.141 -2.695 1 87.12 34 LEU B O 1
ATOM 2664 N N . THR B 1 35 ? 2.41 18.766 -1.145 1 78.75 35 THR B N 1
ATOM 2665 C CA . THR B 1 35 ? 1.439 19.734 -0.645 1 78.75 35 THR B CA 1
ATOM 2666 C C . THR B 1 35 ? 2.059 20.609 0.444 1 78.75 35 THR B C 1
ATOM 2668 O O . THR B 1 35 ? 1.668 21.766 0.616 1 78.75 35 THR B O 1
ATOM 2671 N N . SER B 1 36 ? 2.988 20.094 1.107 1 77.25 36 SER B N 1
ATOM 2672 C CA . SER B 1 36 ? 3.533 20.828 2.25 1 77.25 36 SER B CA 1
ATOM 2673 C C . SER B 1 36 ? 4.824 21.547 1.883 1 77.25 36 SER B C 1
ATOM 2675 O O . SER B 1 36 ? 5.172 22.562 2.5 1 77.25 36 SER B O 1
ATOM 2677 N N . SER B 1 37 ? 5.602 21.031 1.037 1 78.12 37 SER B N 1
ATOM 2678 C CA . SER B 1 37 ? 6.93 21.578 0.777 1 78.12 37 SER B CA 1
ATOM 2679 C C . SER B 1 37 ? 7 22.234 -0.596 1 78.12 37 SER B C 1
ATOM 2681 O O . SER B 1 37 ? 7.914 21.953 -1.378 1 78.12 37 SER B O 1
ATOM 2683 N N . LYS B 1 38 ? 6.16 23.188 -0.787 1 74.38 38 LYS B N 1
ATOM 2684 C CA . LYS B 1 38 ? 6.102 23.875 -2.076 1 74.38 38 LYS B CA 1
ATOM 2685 C C . LYS B 1 38 ? 7.297 24.797 -2.262 1 74.38 38 LYS B C 1
ATOM 2687 O O . LYS B 1 38 ? 7.676 25.109 -3.391 1 74.38 38 LYS B O 1
ATOM 2692 N N . GLU B 1 39 ? 8.023 25.031 -1.161 1 80.44 39 GLU B N 1
ATOM 2693 C CA . GLU B 1 39 ? 9.094 26.031 -1.212 1 80.44 39 GLU B CA 1
ATOM 2694 C C . GLU B 1 39 ? 10.453 25.359 -1.394 1 80.44 39 GLU B C 1
ATOM 2696 O O . GLU B 1 39 ? 11.484 26.031 -1.478 1 80.44 39 GLU B O 1
ATOM 2701 N N . ASP B 1 40 ? 10.484 24.109 -1.562 1 85.44 40 ASP B N 1
ATOM 2702 C CA . ASP B 1 40 ? 11.758 23.422 -1.725 1 85.44 40 ASP B CA 1
ATOM 2703 C C . ASP B 1 40 ? 12.375 23.719 -3.09 1 85.44 40 ASP B C 1
ATOM 2705 O O . ASP B 1 40 ? 11.664 24.094 -4.027 1 85.44 40 ASP B O 1
ATOM 2709 N N . LYS B 1 41 ? 13.648 23.62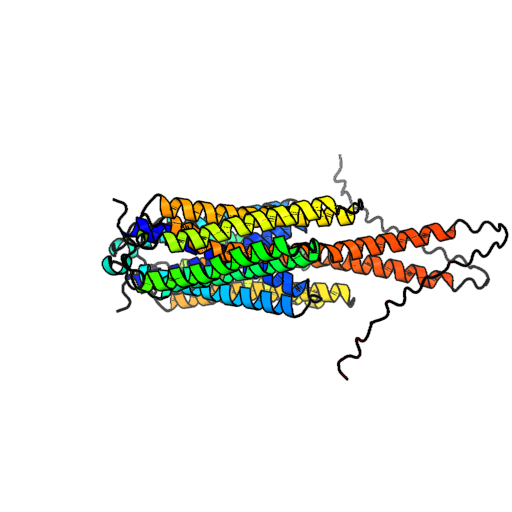5 -3.109 1 88.19 41 LYS B N 1
ATOM 2710 C CA . LYS B 1 41 ? 14.375 23.828 -4.359 1 88.19 41 LYS B CA 1
ATOM 2711 C C . LYS B 1 41 ? 13.898 22.875 -5.441 1 88.19 41 LYS B C 1
ATOM 2713 O O . LYS B 1 41 ? 13.438 21.766 -5.141 1 88.19 41 LYS B O 1
ATOM 2718 N N . TRP B 1 42 ? 14.031 23.219 -6.703 1 89.38 42 TRP B N 1
ATOM 2719 C CA . TRP B 1 42 ? 13.516 22.469 -7.836 1 89.38 42 TRP B CA 1
ATOM 2720 C C . TRP B 1 42 ? 14.219 21.125 -7.961 1 89.38 42 TRP B C 1
ATOM 2722 O O . TRP B 1 42 ? 13.609 20.125 -8.352 1 89.38 42 TRP B O 1
ATOM 2732 N N . PHE B 1 43 ? 15.484 21.031 -7.609 1 89.75 43 PHE B N 1
ATOM 2733 C CA . PHE B 1 43 ? 16.234 19.797 -7.773 1 89.75 43 PHE B CA 1
ATOM 2734 C C . PHE B 1 43 ? 15.711 18.719 -6.832 1 89.75 43 PHE B C 1
ATOM 2736 O O . PHE B 1 43 ? 15.672 17.531 -7.188 1 89.75 43 PHE B O 1
ATOM 2743 N N . ILE B 1 44 ? 15.242 19.109 -5.66 1 91.75 44 ILE B N 1
ATOM 2744 C CA . ILE B 1 44 ? 14.688 18.141 -4.723 1 91.75 44 ILE B CA 1
ATOM 2745 C C . ILE B 1 44 ? 13.336 17.641 -5.23 1 91.75 44 ILE B C 1
ATOM 2747 O O . ILE B 1 44 ? 13.039 16.438 -5.152 1 91.75 44 ILE B O 1
ATOM 2751 N N . LYS B 1 45 ? 12.602 18.5 -5.852 1 92.94 45 LYS B N 1
ATOM 2752 C CA . LYS B 1 45 ? 11.297 18.125 -6.398 1 92.94 45 LYS B CA 1
ATOM 2753 C C . LYS B 1 45 ? 11.453 17.141 -7.551 1 92.94 45 LYS B C 1
ATOM 2755 O O . LYS B 1 45 ? 10.727 16.141 -7.629 1 92.94 45 LYS B O 1
ATOM 2760 N N . TYR B 1 46 ? 12.367 17.438 -8.375 1 94.12 46 TYR B N 1
ATOM 2761 C CA . TYR B 1 46 ? 12.609 16.531 -9.492 1 94.12 46 TYR B CA 1
ATOM 2762 C C . TYR B 1 46 ? 13.102 15.18 -9.016 1 94.12 46 TYR B C 1
ATOM 2764 O O . TYR B 1 46 ? 12.773 14.141 -9.594 1 94.12 46 TYR B O 1
ATOM 2772 N N . PHE B 1 47 ? 13.898 15.227 -7.996 1 95.62 47 PHE B N 1
ATOM 2773 C CA . PHE B 1 47 ? 14.406 13.984 -7.43 1 95.62 47 PHE B CA 1
ATOM 2774 C C . PHE B 1 47 ? 13.266 13.141 -6.867 1 95.62 47 PHE B C 1
ATOM 2776 O O . PHE B 1 47 ? 13.227 11.93 -7.066 1 95.62 47 PHE B O 1
ATOM 2783 N N . VAL B 1 48 ? 12.328 13.797 -6.184 1 95.75 48 VAL B N 1
ATOM 2784 C CA . VAL B 1 48 ? 11.172 13.109 -5.625 1 95.75 48 VAL B CA 1
ATOM 2785 C C . VAL B 1 48 ? 10.328 12.523 -6.754 1 95.75 48 VAL B C 1
ATOM 2787 O O . VAL B 1 48 ? 9.875 11.375 -6.664 1 95.75 48 VAL B O 1
ATOM 2790 N N . TYR B 1 49 ? 10.156 13.258 -7.875 1 95.88 49 TYR B N 1
ATOM 2791 C CA . TYR B 1 49 ? 9.422 12.742 -9.023 1 95.88 49 TYR B CA 1
ATOM 2792 C C . TYR B 1 49 ? 10.141 11.547 -9.641 1 95.88 49 TYR B C 1
ATOM 2794 O O . TYR B 1 49 ? 9.5 10.57 -10.039 1 95.88 49 TYR B O 1
ATOM 2802 N N . PHE B 1 50 ? 11.414 11.688 -9.719 1 97.38 50 PHE B N 1
ATOM 2803 C CA . PHE B 1 50 ? 12.227 10.602 -10.25 1 97.38 50 PHE B CA 1
ATOM 2804 C C . PHE B 1 50 ? 12.031 9.328 -9.438 1 97.38 50 PHE B C 1
ATOM 2806 O O . PHE B 1 50 ? 11.805 8.258 -10 1 97.38 50 PHE B O 1
ATOM 2813 N N . LEU B 1 51 ? 12.117 9.445 -8.141 1 97.31 51 LEU B N 1
ATOM 2814 C CA . LEU B 1 51 ? 11.961 8.289 -7.262 1 97.31 51 LEU B CA 1
ATOM 2815 C C . LEU B 1 51 ? 10.555 7.715 -7.371 1 97.31 51 LEU B C 1
ATOM 2817 O O . LEU B 1 51 ? 10.375 6.496 -7.379 1 97.31 51 LEU B O 1
ATOM 2821 N N . PHE B 1 52 ? 9.594 8.578 -7.5 1 97.19 52 PHE B N 1
ATOM 2822 C CA . PHE B 1 52 ? 8.203 8.141 -7.598 1 97.19 52 PHE B CA 1
ATOM 2823 C C . PHE B 1 52 ? 7.98 7.328 -8.867 1 97.19 52 PHE B C 1
ATOM 2825 O O . PHE B 1 52 ? 7.367 6.258 -8.828 1 97.19 52 PHE B O 1
ATOM 2832 N N . ILE B 1 53 ? 8.461 7.793 -9.914 1 97.31 53 ILE B N 1
ATOM 2833 C CA . ILE B 1 53 ? 8.281 7.133 -11.203 1 97.31 53 ILE B CA 1
ATOM 2834 C C . ILE B 1 53 ? 9.016 5.793 -11.195 1 97.31 53 ILE B C 1
ATOM 2836 O O . ILE B 1 53 ? 8.461 4.773 -11.617 1 97.31 53 ILE B O 1
ATOM 2840 N N . THR B 1 54 ? 10.234 5.824 -10.766 1 97.19 54 THR B N 1
ATOM 2841 C CA . THR B 1 54 ? 11.016 4.598 -10.742 1 97.19 54 THR B CA 1
ATOM 2842 C C . THR B 1 54 ? 10.391 3.572 -9.805 1 97.19 54 THR B C 1
ATOM 2844 O O . THR B 1 54 ? 10.375 2.377 -10.102 1 97.19 54 THR B O 1
ATOM 2847 N N . ASP B 1 55 ? 9.883 4.055 -8.727 1 96.94 55 ASP B N 1
ATOM 2848 C CA . ASP B 1 55 ? 9.188 3.191 -7.777 1 96.94 55 ASP B CA 1
ATOM 2849 C C . ASP B 1 55 ? 7.945 2.572 -8.406 1 96.94 55 ASP B C 1
ATOM 2851 O O . ASP B 1 55 ? 7.645 1.398 -8.18 1 96.94 55 ASP B O 1
ATOM 2855 N N . THR B 1 56 ? 7.277 3.367 -9.133 1 97.5 56 THR B N 1
ATOM 2856 C CA . THR B 1 56 ? 6.078 2.895 -9.805 1 97.5 56 THR B CA 1
ATOM 2857 C C . THR B 1 56 ? 6.426 1.824 -10.836 1 97.5 56 THR B C 1
ATOM 2859 O O . THR B 1 56 ? 5.785 0.771 -10.891 1 97.5 56 THR B O 1
ATOM 2862 N N . ILE B 1 57 ? 7.414 2.104 -11.555 1 97.5 57 ILE B N 1
ATOM 2863 C CA . ILE B 1 57 ? 7.859 1.159 -12.578 1 97.5 57 ILE B CA 1
ATOM 2864 C C . ILE B 1 57 ? 8.281 -0.153 -11.914 1 97.5 57 ILE B C 1
ATOM 2866 O O . ILE B 1 57 ? 7.914 -1.234 -12.383 1 97.5 57 ILE B O 1
ATOM 2870 N N . HIS B 1 58 ? 9.008 -0.042 -10.883 1 97.94 58 HIS B N 1
ATOM 2871 C CA . HIS B 1 58 ? 9.469 -1.222 -10.156 1 97.94 58 HIS B CA 1
ATOM 2872 C C . HIS B 1 58 ? 8.297 -2.059 -9.664 1 97.94 58 HIS B C 1
ATOM 2874 O O . HIS B 1 58 ? 8.297 -3.283 -9.805 1 97.94 58 HIS B O 1
ATOM 2880 N N . THR B 1 59 ? 7.281 -1.408 -9.086 1 97.75 59 THR B N 1
ATOM 2881 C CA . THR B 1 59 ? 6.113 -2.1 -8.555 1 97.75 59 THR B CA 1
ATOM 2882 C C . THR B 1 59 ? 5.324 -2.766 -9.68 1 97.75 59 THR B C 1
ATOM 2884 O O . THR B 1 59 ? 4.91 -3.922 -9.555 1 97.75 59 THR B O 1
ATOM 2887 N N . VAL B 1 60 ? 5.16 -2.076 -10.75 1 97.12 60 VAL B N 1
ATOM 2888 C CA . VAL B 1 60 ? 4.414 -2.617 -11.883 1 97.12 60 VAL B CA 1
ATOM 2889 C C . VAL B 1 60 ? 5.137 -3.838 -12.445 1 97.12 60 VAL B C 1
ATOM 2891 O O . VAL B 1 60 ? 4.508 -4.859 -12.734 1 97.12 60 VAL B O 1
ATOM 2894 N N . PHE B 1 61 ? 6.43 -3.791 -12.539 1 97.38 61 PHE B N 1
ATOM 2895 C CA . PHE B 1 61 ? 7.199 -4.898 -13.094 1 97.38 61 PHE B CA 1
ATOM 2896 C C . PHE B 1 61 ? 7.156 -6.105 -12.172 1 97.38 61 PHE B C 1
ATOM 2898 O O . PHE B 1 61 ? 7.105 -7.25 -12.633 1 97.38 61 PHE B O 1
ATOM 2905 N N . THR B 1 62 ? 7.227 -5.82 -10.922 1 96.75 62 THR B N 1
ATOM 2906 C CA . THR B 1 62 ? 7.148 -6.934 -9.984 1 96.75 62 THR B CA 1
ATOM 2907 C C . THR B 1 62 ? 5.789 -7.621 -10.07 1 96.75 62 THR B C 1
ATOM 2909 O O . THR B 1 62 ? 5.703 -8.852 -10.023 1 96.75 62 THR B O 1
ATOM 2912 N N . LEU B 1 63 ? 4.754 -6.855 -10.242 1 96.94 63 LEU B N 1
ATOM 2913 C CA . LEU B 1 63 ? 3.412 -7.41 -10.359 1 96.94 63 LEU B CA 1
ATOM 2914 C C . LEU B 1 63 ? 3.254 -8.172 -11.672 1 96.94 63 LEU B C 1
ATOM 2916 O O . LEU B 1 63 ? 2.639 -9.242 -11.703 1 96.94 63 LEU B O 1
ATOM 2920 N N . VAL B 1 64 ? 3.812 -7.645 -12.711 1 96.62 64 VAL B N 1
ATOM 2921 C CA . VAL B 1 64 ? 3.725 -8.289 -14.023 1 96.62 64 VAL B CA 1
ATOM 2922 C C . VAL B 1 64 ? 4.465 -9.625 -13.992 1 96.62 64 VAL B C 1
ATOM 2924 O O . VAL B 1 64 ? 3.982 -10.617 -14.539 1 96.62 64 VAL B O 1
ATOM 2927 N N . TYR B 1 65 ? 5.59 -9.641 -13.359 1 96 65 TYR B N 1
ATOM 2928 C CA . TYR B 1 65 ? 6.352 -10.875 -13.266 1 96 65 TYR B CA 1
ATOM 2929 C C . TYR B 1 65 ? 5.551 -11.961 -12.555 1 96 65 TYR B C 1
ATOM 2931 O O . TYR B 1 65 ? 5.492 -13.102 -13.016 1 96 65 TYR B O 1
ATOM 2939 N N . LEU B 1 66 ? 4.969 -11.586 -11.461 1 95.31 66 LEU B N 1
ATOM 2940 C CA . LEU B 1 66 ? 4.203 -12.562 -10.695 1 95.31 66 LEU B CA 1
ATOM 2941 C C . LEU B 1 66 ? 2.957 -12.992 -11.461 1 95.31 66 LEU B C 1
ATOM 2943 O O . LEU B 1 66 ? 2.562 -14.164 -11.406 1 95.31 66 LEU B O 1
ATOM 2947 N N . TYR B 1 67 ? 2.348 -12.008 -12.141 1 94.81 67 TYR B N 1
ATOM 2948 C CA . TYR B 1 67 ? 1.179 -12.336 -12.953 1 94.81 67 TYR B CA 1
ATOM 2949 C C . TYR B 1 67 ? 1.531 -13.344 -14.039 1 94.81 67 TYR B C 1
ATOM 2951 O O . TYR B 1 67 ? 0.813 -14.32 -14.242 1 94.81 67 TYR B O 1
ATOM 2959 N N . ASP B 1 68 ? 2.645 -13.133 -14.641 1 93.56 68 ASP B N 1
ATOM 2960 C CA . ASP B 1 68 ? 3.082 -14.031 -15.703 1 93.56 68 ASP B CA 1
ATOM 2961 C C . ASP B 1 68 ? 3.469 -15.398 -15.148 1 93.56 68 ASP B C 1
ATOM 2963 O O . ASP B 1 68 ? 3.113 -16.438 -15.719 1 93.56 68 ASP B O 1
ATOM 2967 N N . SER B 1 69 ? 4.074 -15.398 -14.031 1 92.69 69 SER B N 1
ATOM 2968 C CA . SER B 1 69 ? 4.605 -16.641 -13.469 1 92.69 69 SER B CA 1
ATOM 2969 C C . SER B 1 69 ? 3.506 -17.453 -12.797 1 92.69 69 SER B C 1
ATOM 2971 O O . SER B 1 69 ? 3.441 -18.672 -12.961 1 92.69 69 SER B O 1
ATOM 2973 N N . LEU B 1 70 ? 2.611 -16.797 -12.094 1 92 70 LEU B N 1
ATOM 2974 C CA . LEU B 1 70 ? 1.676 -17.531 -11.242 1 92 70 LEU B CA 1
ATOM 2975 C C . LEU B 1 70 ? 0.321 -17.672 -11.93 1 92 70 LEU B C 1
ATOM 2977 O O . LEU B 1 70 ? -0.445 -18.578 -11.617 1 92 70 LEU B O 1
ATOM 2981 N N . ILE B 1 71 ? 0.015 -16.781 -12.852 1 92.19 71 ILE B N 1
ATOM 2982 C CA . ILE B 1 71 ? -1.319 -16.797 -13.445 1 92.19 71 ILE B CA 1
ATOM 2983 C C . ILE B 1 71 ? -1.235 -17.312 -14.883 1 92.19 71 ILE B C 1
ATOM 2985 O O . ILE B 1 71 ? -1.791 -18.359 -15.219 1 92.19 71 ILE B O 1
ATOM 2989 N N . LYS B 1 72 ? -0.455 -16.734 -15.711 1 91.25 72 LYS B N 1
ATOM 2990 C CA . LYS B 1 72 ? -0.38 -17.109 -17.125 1 91.25 72 LYS B CA 1
ATOM 2991 C C . LYS B 1 72 ? 0.272 -18.469 -17.297 1 91.25 72 LYS B C 1
ATOM 2993 O O . LYS B 1 72 ? -0.133 -19.25 -18.172 1 91.25 72 LYS B O 1
ATOM 2998 N N . ASN B 1 73 ? 1.223 -18.75 -16.5 1 90.88 73 ASN B N 1
ATOM 2999 C CA . ASN B 1 73 ? 1.936 -20.016 -16.578 1 90.88 73 ASN B CA 1
ATOM 3000 C C . ASN B 1 73 ? 1.645 -20.922 -15.383 1 90.88 73 ASN B C 1
ATOM 3002 O O . ASN B 1 73 ? 2.533 -21.609 -14.891 1 90.88 73 ASN B O 1
ATOM 3006 N N . PHE B 1 74 ? 0.408 -20.828 -15.055 1 89.94 74 PHE B N 1
ATOM 3007 C CA . PHE B 1 74 ? 0.008 -21.656 -13.922 1 89.94 74 PHE B CA 1
ATOM 3008 C C . PHE B 1 74 ? 0.177 -23.125 -14.242 1 89.94 74 PHE B C 1
ATOM 3010 O O . PHE B 1 74 ? -0.324 -23.609 -15.266 1 89.94 74 PHE B O 1
ATOM 3017 N N . GLY B 1 75 ? 0.936 -23.844 -13.367 1 87 75 GLY B N 1
ATOM 3018 C CA . GLY B 1 75 ? 1.174 -25.266 -13.555 1 87 75 GLY B CA 1
ATOM 3019 C C . GLY B 1 75 ? 2.434 -25.562 -14.352 1 87 75 GLY B C 1
ATOM 3020 O O . GLY B 1 75 ? 2.857 -26.719 -14.445 1 87 75 GLY B O 1
ATOM 3021 N N . ASN B 1 76 ? 3.041 -24.547 -14.961 1 88.38 76 ASN B N 1
ATOM 3022 C CA . ASN B 1 76 ? 4.281 -24.688 -15.711 1 88.38 76 ASN B CA 1
ATOM 3023 C C . ASN B 1 76 ? 5.504 -24.547 -14.812 1 88.38 76 ASN B C 1
ATOM 3025 O O . ASN B 1 76 ? 6.066 -23.469 -14.695 1 88.38 76 ASN B O 1
ATOM 3029 N N . VAL B 1 77 ? 5.973 -25.672 -14.312 1 86.62 77 VAL B N 1
ATOM 3030 C CA . VAL B 1 77 ? 7.035 -25.703 -13.312 1 86.62 77 VAL B CA 1
ATOM 3031 C C . VAL B 1 77 ? 8.352 -25.266 -13.945 1 86.62 77 VAL B C 1
ATOM 3033 O O . VAL B 1 77 ? 9.102 -24.469 -13.359 1 86.62 77 VAL B O 1
ATOM 3036 N N . PRO B 1 78 ? 8.641 -25.688 -15.172 1 86.5 78 PRO B N 1
ATOM 3037 C CA . PRO B 1 78 ? 9.898 -25.25 -15.773 1 86.5 78 PRO B CA 1
ATOM 3038 C C . PRO B 1 78 ? 9.984 -23.734 -15.922 1 86.5 78 PRO B C 1
ATOM 3040 O O . PRO B 1 78 ? 11.07 -23.156 -15.789 1 86.5 78 PRO B O 1
ATOM 3043 N N . TYR B 1 79 ? 8.867 -23.141 -16.203 1 88.69 79 TYR B N 1
ATOM 3044 C CA . TYR B 1 79 ? 8.844 -21.688 -16.328 1 88.69 79 TYR B CA 1
ATOM 3045 C C . TYR B 1 79 ? 9.164 -21.016 -14.992 1 88.69 79 TYR B C 1
ATOM 3047 O O . TYR B 1 79 ? 9.828 -19.984 -14.953 1 88.69 79 TYR B O 1
ATOM 3055 N N . LEU B 1 80 ? 8.867 -21.641 -13.875 1 88.5 80 LEU B N 1
ATOM 3056 C CA . LEU B 1 80 ? 9.07 -21.078 -12.547 1 88.5 80 LEU B CA 1
ATOM 3057 C C . LEU B 1 80 ? 10.539 -21.172 -12.133 1 88.5 80 LEU B C 1
ATOM 3059 O O . LEU B 1 80 ? 10.992 -20.422 -11.258 1 88.5 80 LEU B O 1
ATOM 3063 N N . GLU B 1 81 ? 11.195 -22.031 -12.758 1 88.88 81 GLU B N 1
ATOM 3064 C CA . GLU B 1 81 ? 12.57 -22.281 -12.336 1 88.88 81 GLU B CA 1
ATOM 3065 C C . GLU B 1 81 ? 13.539 -21.297 -13 1 88.88 81 GLU B C 1
ATOM 3067 O O . GLU B 1 81 ? 14.688 -21.156 -12.57 1 88.88 81 GLU B O 1
ATOM 3072 N N . THR B 1 82 ? 13.031 -20.594 -13.992 1 90.44 82 THR B N 1
ATOM 3073 C CA . THR B 1 82 ? 13.906 -19.719 -14.758 1 90.44 82 THR B CA 1
ATOM 3074 C C . THR B 1 82 ? 13.453 -18.266 -14.648 1 90.44 82 THR B C 1
ATOM 3076 O O . THR B 1 82 ? 12.273 -17.969 -14.828 1 90.44 82 THR B O 1
ATOM 3079 N N . ALA B 1 83 ? 14.477 -17.5 -14.305 1 92 83 ALA B N 1
ATOM 3080 C CA . ALA B 1 83 ? 14.195 -16.062 -14.258 1 92 83 ALA B CA 1
ATOM 3081 C C . ALA B 1 83 ? 14.148 -15.461 -15.664 1 92 83 ALA B C 1
ATOM 3083 O O . ALA B 1 83 ? 14.844 -15.938 -16.562 1 92 83 ALA B O 1
ATOM 3084 N N . ASN B 1 84 ? 13.242 -14.492 -15.844 1 92.81 84 ASN B N 1
ATOM 3085 C CA . ASN B 1 84 ? 13.148 -13.805 -17.125 1 92.81 84 ASN B CA 1
ATOM 3086 C C . ASN B 1 84 ? 13.641 -12.359 -17.031 1 92.81 84 ASN B C 1
ATOM 3088 O O . ASN B 1 84 ? 14.141 -11.945 -15.984 1 92.81 84 ASN B O 1
ATOM 3092 N N . TRP B 1 85 ? 13.547 -11.625 -18.094 1 93.12 85 TRP B N 1
ATOM 3093 C CA . TRP B 1 85 ? 14.086 -10.266 -18.141 1 93.12 85 TRP B CA 1
ATOM 3094 C C . TRP B 1 85 ? 13.305 -9.344 -17.203 1 93.12 85 TRP B C 1
ATOM 3096 O O . TRP B 1 85 ? 13.859 -8.375 -16.688 1 93.12 85 TRP B O 1
ATOM 3106 N N . ILE B 1 86 ? 12.078 -9.586 -16.984 1 94.69 86 ILE B N 1
ATOM 3107 C CA . ILE B 1 86 ? 11.273 -8.758 -16.094 1 94.69 86 ILE B CA 1
ATOM 3108 C C . ILE B 1 86 ? 11.781 -8.906 -14.656 1 94.69 86 ILE B C 1
ATOM 3110 O O . ILE B 1 86 ? 11.883 -7.918 -13.93 1 94.69 86 ILE B O 1
ATOM 3114 N N . PHE B 1 87 ? 12.133 -10.156 -14.336 1 95.19 87 PHE B N 1
ATOM 3115 C CA . PHE B 1 87 ? 12.695 -10.391 -13.008 1 95.19 87 PHE B CA 1
ATOM 3116 C C . PHE B 1 87 ? 14 -9.617 -12.828 1 95.19 87 PHE B C 1
ATOM 3118 O O . PHE B 1 87 ? 14.266 -9.078 -11.75 1 95.19 87 PHE B O 1
ATOM 3125 N N . SER B 1 88 ? 14.742 -9.5 -13.891 1 95.25 88 SER B N 1
ATOM 3126 C CA . SER B 1 88 ? 16.047 -8.859 -13.82 1 95.25 88 SER B CA 1
ATOM 3127 C C . SER B 1 88 ? 15.922 -7.359 -13.594 1 95.25 88 SER B C 1
ATOM 3129 O O . SER B 1 88 ? 16.891 -6.703 -13.195 1 95.25 88 SER B O 1
ATOM 3131 N N . THR B 1 89 ? 14.773 -6.832 -13.773 1 95.06 89 THR B N 1
ATOM 3132 C CA . THR B 1 89 ? 14.578 -5.402 -13.555 1 95.06 89 THR B CA 1
ATOM 3133 C C . THR B 1 89 ? 14.578 -5.078 -12.062 1 95.06 89 THR B C 1
ATOM 3135 O O . THR B 1 89 ? 14.828 -3.936 -11.672 1 95.06 89 THR B O 1
ATOM 3138 N N . ASP B 1 90 ? 14.289 -6.062 -11.266 1 96.31 90 ASP B N 1
ATOM 3139 C CA . ASP B 1 90 ? 14.211 -5.824 -9.828 1 96.31 90 ASP B CA 1
ATOM 3140 C C . ASP B 1 90 ? 15.562 -5.395 -9.266 1 96.31 90 ASP B C 1
ATOM 3142 O O . ASP B 1 90 ? 15.688 -4.312 -8.695 1 96.31 90 ASP B O 1
ATOM 3146 N N . PRO B 1 91 ? 16.594 -6.23 -9.445 1 96.62 91 PRO B N 1
ATOM 3147 C CA . PRO B 1 91 ? 17.891 -5.793 -8.922 1 96.62 91 PRO B CA 1
ATOM 3148 C C . PRO B 1 91 ? 18.391 -4.512 -9.578 1 96.62 91 PRO B C 1
ATOM 3150 O O . PRO B 1 91 ? 19.031 -3.682 -8.922 1 96.62 91 PRO B O 1
ATOM 3153 N N . ALA B 1 92 ? 18.125 -4.312 -10.82 1 97.5 92 ALA B N 1
ATOM 3154 C CA . ALA B 1 92 ? 18.547 -3.104 -11.516 1 97.5 92 ALA B CA 1
ATOM 3155 C C . ALA B 1 92 ? 17.906 -1.862 -10.898 1 97.5 92 ALA B C 1
ATOM 3157 O O . ALA B 1 92 ? 18.609 -0.906 -10.547 1 97.5 92 ALA B O 1
ATOM 3158 N N . LEU B 1 93 ? 16.609 -1.917 -10.75 1 98.06 93 LEU B N 1
ATOM 3159 C CA . LEU B 1 93 ? 15.891 -0.76 -10.234 1 98.06 93 LEU B CA 1
ATOM 3160 C C . LEU B 1 93 ? 16.172 -0.556 -8.75 1 98.06 93 LEU B C 1
ATOM 3162 O O . LEU B 1 93 ? 16.219 0.58 -8.273 1 98.06 93 LEU B O 1
ATOM 3166 N N . THR B 1 94 ? 16.344 -1.64 -8.023 1 97.81 94 THR B N 1
ATOM 3167 C CA . THR B 1 94 ? 16.703 -1.523 -6.617 1 97.81 94 THR B CA 1
ATOM 3168 C C . THR B 1 94 ? 18.062 -0.846 -6.465 1 97.81 94 THR B C 1
ATOM 3170 O O . THR B 1 94 ? 18.25 0.006 -5.594 1 97.81 94 THR B O 1
ATOM 3173 N N . GLY B 1 95 ? 19 -1.238 -7.332 1 97.69 95 GLY B N 1
ATOM 3174 C CA . GLY B 1 95 ? 20.297 -0.58 -7.324 1 97.69 95 GLY B CA 1
ATOM 3175 C C . GLY B 1 95 ? 20.219 0.894 -7.672 1 97.69 95 GLY B C 1
ATOM 3176 O O . GLY B 1 95 ? 20.875 1.724 -7.035 1 97.69 95 GLY B O 1
ATOM 3177 N N . ILE B 1 96 ? 19.422 1.21 -8.609 1 97.88 96 ILE B N 1
ATOM 3178 C CA . ILE B 1 96 ? 19.266 2.588 -9.062 1 97.88 96 ILE B CA 1
ATOM 3179 C C . ILE B 1 96 ? 18.625 3.428 -7.957 1 97.88 96 ILE B C 1
ATOM 3181 O O . ILE B 1 96 ? 19.141 4.492 -7.605 1 97.88 96 ILE B O 1
ATOM 3185 N N . ILE B 1 97 ? 17.562 2.953 -7.402 1 98.06 97 ILE B N 1
ATOM 3186 C CA . ILE B 1 97 ? 16.828 3.697 -6.383 1 98.06 97 ILE B CA 1
ATOM 3187 C C . ILE B 1 97 ? 17.672 3.811 -5.117 1 98.06 97 ILE B C 1
ATOM 3189 O O . ILE B 1 97 ? 17.859 4.902 -4.578 1 98.06 97 ILE B O 1
ATOM 3193 N N . GLY B 1 98 ? 18.203 2.676 -4.715 1 97.44 98 GLY B N 1
ATOM 3194 C CA . GLY B 1 98 ? 19.047 2.688 -3.527 1 97.44 98 GLY B CA 1
ATOM 3195 C C . GLY B 1 98 ? 20.266 3.574 -3.668 1 97.44 98 GLY B C 1
ATOM 3196 O O . GLY B 1 98 ? 20.562 4.387 -2.787 1 97.44 98 GLY B O 1
ATOM 3197 N N . GLY B 1 99 ? 20.953 3.42 -4.773 1 97.5 99 GLY B N 1
ATOM 3198 C CA . GLY B 1 99 ? 22.109 4.258 -5.023 1 97.5 99 GLY B CA 1
ATOM 3199 C C . GLY B 1 99 ? 21.781 5.734 -5.09 1 97.5 99 GLY B C 1
ATOM 3200 O O . GLY B 1 99 ? 22.531 6.566 -4.562 1 97.5 99 GLY B O 1
ATOM 3201 N N . ALA B 1 100 ? 20.672 6.059 -5.711 1 97.31 100 ALA B N 1
ATOM 3202 C CA . ALA B 1 100 ? 20.266 7.453 -5.836 1 97.31 100 ALA B CA 1
ATOM 3203 C C . ALA B 1 100 ? 19.938 8.055 -4.473 1 97.31 100 ALA B C 1
ATOM 3205 O O . ALA B 1 100 ? 20.328 9.18 -4.176 1 97.31 100 ALA B O 1
ATOM 3206 N N . VAL B 1 101 ? 19.219 7.316 -3.666 1 96.81 101 VAL B N 1
ATOM 3207 C CA . VAL B 1 101 ? 18.844 7.797 -2.34 1 96.81 101 VAL B CA 1
ATOM 3208 C C . VAL B 1 101 ? 20.094 7.992 -1.486 1 96.81 101 VAL B C 1
ATOM 3210 O O . VAL B 1 101 ? 20.219 9 -0.794 1 96.81 101 VAL B O 1
ATOM 3213 N N . GLN B 1 102 ? 21.016 7.062 -1.587 1 97 102 GLN B N 1
ATOM 3214 C CA . GLN B 1 102 ? 22.25 7.168 -0.821 1 97 102 GLN B CA 1
ATOM 3215 C C . GLN B 1 102 ? 23.094 8.359 -1.286 1 97 102 GLN B C 1
ATOM 3217 O O . GLN B 1 102 ? 23.703 9.055 -0.471 1 97 102 GLN B O 1
ATOM 3222 N N . ALA B 1 103 ? 23.062 8.539 -2.562 1 96.38 103 ALA B N 1
ATOM 3223 C CA . ALA B 1 103 ? 23.781 9.703 -3.09 1 96.38 103 ALA B CA 1
ATOM 3224 C C . ALA B 1 103 ? 23.172 11 -2.584 1 96.38 103 ALA B C 1
ATOM 3226 O O . ALA B 1 103 ? 23.891 11.953 -2.275 1 96.38 103 ALA B O 1
ATOM 3227 N N . PHE B 1 104 ? 21.922 11.062 -2.531 1 94.88 104 PHE B N 1
ATOM 3228 C CA . PHE B 1 104 ? 21.234 12.227 -1.985 1 94.88 104 PHE B CA 1
ATOM 3229 C C . PHE B 1 104 ? 21.641 12.477 -0.54 1 94.88 104 PHE B C 1
ATOM 3231 O O . PHE B 1 104 ? 21.938 13.609 -0.16 1 94.88 104 PHE B O 1
ATOM 3238 N N . PHE B 1 105 ? 21.656 11.422 0.203 1 93.31 105 PHE B N 1
ATOM 3239 C CA . PHE B 1 105 ? 22.016 11.57 1.608 1 93.31 105 PHE B CA 1
ATOM 3240 C C . PHE B 1 105 ? 23.484 11.938 1.757 1 93.31 105 PHE B C 1
ATOM 3242 O O . PHE B 1 105 ? 23.859 12.625 2.707 1 93.31 105 PHE B O 1
ATOM 3249 N N . SER B 1 106 ? 24.281 11.461 0.819 1 95.19 106 SER B N 1
ATOM 3250 C CA . SER B 1 106 ? 25.688 11.891 0.821 1 95.19 106 SER B CA 1
ATOM 3251 C C . SER B 1 106 ? 25.797 13.398 0.67 1 95.19 106 SER B C 1
ATOM 3253 O O . SER B 1 106 ? 26.578 14.047 1.372 1 95.19 106 SER B O 1
ATOM 3255 N N . TRP B 1 107 ? 25.047 13.883 -0.216 1 93.06 107 TRP B N 1
ATOM 3256 C CA . TRP B 1 107 ? 25 15.328 -0.409 1 93.06 107 TRP B CA 1
ATOM 3257 C C . TRP B 1 107 ? 24.516 16.031 0.856 1 93.06 107 TRP B C 1
ATOM 3259 O O . TRP B 1 107 ? 25.078 17.062 1.253 1 93.06 107 TRP B O 1
ATOM 3269 N N . ARG B 1 108 ? 23.547 15.516 1.502 1 87.69 108 ARG B N 1
ATOM 3270 C CA . ARG B 1 108 ? 23.031 16.109 2.73 1 87.69 108 ARG B CA 1
ATOM 3271 C C . ARG B 1 108 ? 24.078 16.094 3.834 1 87.69 108 ARG B C 1
ATOM 3273 O O . ARG B 1 108 ? 24.188 17.047 4.602 1 87.69 108 ARG B O 1
ATOM 3280 N N . VAL B 1 109 ? 24.766 15.039 3.895 1 90.44 109 VAL B N 1
ATOM 3281 C CA . VAL B 1 109 ? 25.812 14.914 4.895 1 90.44 109 VAL B CA 1
ATOM 3282 C C . VAL B 1 109 ? 26.906 15.961 4.629 1 90.44 109 VAL B C 1
ATOM 3284 O O . VAL B 1 109 ? 27.422 16.578 5.566 1 90.44 109 VAL B O 1
ATOM 3287 N N . LYS B 1 110 ? 27.219 16.172 3.396 1 92.94 110 LYS B N 1
ATOM 3288 C CA . LYS B 1 110 ? 28.203 17.172 3.043 1 92.94 110 LYS B CA 1
ATOM 3289 C C . LYS B 1 110 ? 27.75 18.562 3.461 1 92.94 110 LYS B C 1
ATOM 3291 O O . LYS B 1 110 ? 28.531 19.344 4.02 1 92.94 110 LYS B O 1
ATOM 3296 N N . VAL B 1 111 ? 26.516 18.859 3.244 1 88.5 111 VAL B N 1
ATOM 3297 C CA . VAL B 1 111 ? 25.969 20.188 3.545 1 88.5 111 VAL B CA 1
ATOM 3298 C C . VAL B 1 111 ? 25.906 20.391 5.055 1 88.5 111 VAL B C 1
ATOM 3300 O O . VAL B 1 111 ? 26.188 21.469 5.555 1 88.5 111 VAL B O 1
ATOM 3303 N N . LEU B 1 112 ? 25.594 19.391 5.766 1 84.44 112 LEU B N 1
ATOM 3304 C CA . LEU B 1 112 ? 25.391 19.5 7.207 1 84.44 112 LEU B CA 1
ATOM 3305 C C . LEU B 1 112 ? 26.719 19.484 7.941 1 84.44 112 LEU B C 1
ATOM 3307 O O . LEU B 1 112 ? 26.984 20.328 8.797 1 84.44 112 LEU B O 1
ATOM 3311 N N . THR B 1 113 ? 27.578 18.531 7.629 1 89.25 113 THR B N 1
ATOM 3312 C CA . THR B 1 113 ? 28.797 18.328 8.398 1 89.25 113 THR B CA 1
ATOM 3313 C C . THR B 1 113 ? 29.969 19.031 7.742 1 89.25 113 THR B C 1
ATOM 3315 O O . THR B 1 113 ? 31.016 19.234 8.375 1 89.25 113 THR B O 1
ATOM 3318 N N . ARG B 1 114 ? 29.906 19.344 6.516 1 90.25 114 ARG B N 1
ATOM 3319 C CA . ARG B 1 114 ? 30.969 19.969 5.73 1 90.25 114 ARG B CA 1
ATOM 3320 C C . ARG B 1 114 ? 32.188 19.062 5.656 1 90.25 114 ARG B C 1
ATOM 3322 O O . ARG B 1 114 ? 33.312 19.547 5.48 1 90.25 114 ARG B O 1
ATOM 3329 N N . ASN B 1 115 ? 32.062 17.828 5.984 1 92.62 115 ASN B N 1
ATOM 3330 C CA . ASN B 1 115 ? 33.125 16.828 5.871 1 92.62 115 ASN B CA 1
ATOM 3331 C C . ASN B 1 115 ? 33.094 16.156 4.504 1 92.62 115 ASN B C 1
ATOM 3333 O O . ASN B 1 115 ? 32.281 15.273 4.25 1 92.62 115 ASN B O 1
ATOM 3337 N N . THR B 1 116 ? 34.031 16.453 3.682 1 93.69 116 THR B N 1
ATOM 3338 C CA . THR B 1 116 ? 34.094 15.969 2.309 1 93.69 116 THR B CA 1
ATOM 3339 C C . THR B 1 116 ? 34.5 14.508 2.271 1 93.69 116 THR B C 1
ATOM 3341 O O . THR B 1 116 ? 34.062 13.742 1.418 1 93.69 116 THR B O 1
ATOM 3344 N N . PHE B 1 117 ? 35.344 14.109 3.172 1 94.12 117 PHE B N 1
ATOM 3345 C CA . PHE B 1 117 ? 35.844 12.734 3.18 1 94.12 117 PHE B CA 1
ATOM 3346 C C . PHE B 1 117 ? 34.688 11.758 3.484 1 94.12 117 PHE B C 1
ATOM 3348 O O . PHE B 1 117 ? 34.562 10.727 2.824 1 94.12 117 PHE B O 1
ATOM 3355 N N . LEU B 1 118 ? 33.969 12.109 4.426 1 94.69 118 LEU B N 1
ATOM 3356 C CA . LEU B 1 118 ? 32.844 11.273 4.793 1 94.69 118 LEU B CA 1
ATOM 3357 C C . LEU B 1 118 ? 31.828 11.203 3.654 1 94.69 118 LEU B C 1
ATOM 3359 O O . LEU B 1 118 ? 31.312 10.125 3.332 1 94.69 118 LEU B O 1
ATOM 3363 N N . SER B 1 119 ? 31.531 12.289 3.082 1 96 119 SER B N 1
ATOM 3364 C CA . SER B 1 119 ? 30.594 12.344 1.969 1 96 119 SER B CA 1
ATOM 3365 C C . SER B 1 119 ? 31.094 11.539 0.777 1 96 119 SER B C 1
ATOM 3367 O O . SER B 1 119 ? 30.328 10.836 0.128 1 96 119 SER B O 1
ATOM 3369 N N . LEU B 1 120 ? 32.344 11.602 0.501 1 96.81 120 LEU B N 1
ATOM 3370 C CA . LEU B 1 120 ? 32.938 10.867 -0.619 1 96.81 120 LEU B CA 1
ATOM 3371 C C . LEU B 1 120 ? 32.906 9.367 -0.363 1 96.81 120 LEU B C 1
ATOM 3373 O O . LEU B 1 120 ? 32.719 8.578 -1.294 1 96.81 120 LEU B O 1
ATOM 3377 N N . PHE B 1 121 ? 33.156 9.016 0.832 1 97.5 121 PHE B N 1
ATOM 3378 C CA . PHE B 1 121 ? 33.094 7.602 1.193 1 97.5 121 PHE B CA 1
ATOM 3379 C C . PHE B 1 121 ? 31.703 7.051 0.962 1 97.5 121 PHE B C 1
ATOM 3381 O O . PHE B 1 121 ? 31.531 5.984 0.368 1 97.5 121 PHE B O 1
ATOM 3388 N N . ILE B 1 122 ? 30.672 7.781 1.408 1 97.38 122 ILE B N 1
ATOM 3389 C CA . ILE B 1 122 ? 29.297 7.375 1.216 1 97.38 122 ILE B CA 1
ATOM 3390 C C . ILE B 1 122 ? 28.984 7.293 -0.277 1 97.38 122 ILE B C 1
ATOM 3392 O O . ILE B 1 122 ? 28.359 6.332 -0.736 1 97.38 122 ILE B O 1
ATOM 3396 N N . LEU B 1 123 ? 29.469 8.25 -0.979 1 97.94 123 LEU B N 1
ATOM 3397 C CA . LEU B 1 123 ? 29.219 8.281 -2.416 1 97.94 123 LEU B CA 1
ATOM 3398 C C . LEU B 1 123 ? 29.859 7.082 -3.105 1 97.94 123 LEU B C 1
ATOM 3400 O O . LEU B 1 123 ? 29.281 6.496 -4.02 1 97.94 123 LEU B O 1
ATOM 3404 N N . PHE B 1 124 ? 31.016 6.785 -2.65 1 98.31 124 PHE B N 1
ATOM 3405 C CA . PHE B 1 124 ? 31.719 5.637 -3.205 1 98.31 124 PHE B CA 1
ATOM 3406 C C . PHE B 1 124 ? 30.938 4.352 -2.979 1 98.31 124 PHE B C 1
ATOM 3408 O O . PHE B 1 124 ? 30.734 3.57 -3.91 1 98.31 124 PHE B O 1
ATOM 3415 N N . CYS B 1 125 ? 30.5 4.117 -1.814 1 98.12 125 CYS B N 1
ATOM 3416 C CA . CYS B 1 125 ? 29.688 2.951 -1.493 1 98.12 125 CYS B CA 1
ATOM 3417 C C . CYS B 1 125 ? 28.391 2.951 -2.301 1 98.12 125 CYS B C 1
ATOM 3419 O O . CYS B 1 125 ? 27.953 1.9 -2.771 1 98.12 125 CYS B O 1
ATOM 3421 N N . SER B 1 126 ? 27.812 4.137 -2.459 1 98 126 SER B N 1
ATOM 3422 C CA . SER B 1 126 ? 26.562 4.262 -3.199 1 98 126 SER B CA 1
ATOM 3423 C C . SER B 1 126 ? 26.75 3.93 -4.676 1 98 126 SER B C 1
ATOM 3425 O O . SER B 1 126 ? 25.906 3.275 -5.285 1 98 126 SER B O 1
ATOM 3427 N N . VAL B 1 127 ? 27.844 4.312 -5.258 1 98.25 127 VAL B N 1
ATOM 3428 C CA . VAL B 1 127 ? 28.141 4.047 -6.66 1 98.25 127 VAL B CA 1
ATOM 3429 C C . VAL B 1 127 ? 28.344 2.549 -6.867 1 98.25 127 VAL B C 1
ATOM 3431 O O . VAL B 1 127 ? 27.875 1.978 -7.852 1 98.25 127 VAL B O 1
ATOM 3434 N N . ILE B 1 128 ? 29.031 1.975 -5.945 1 98.19 128 ILE B N 1
ATOM 3435 C CA . ILE B 1 128 ? 29.219 0.529 -6 1 98.19 128 ILE B CA 1
ATOM 3436 C C . ILE B 1 128 ? 27.859 -0.172 -5.938 1 98.19 128 ILE B C 1
ATOM 3438 O O . ILE B 1 128 ? 27.594 -1.07 -6.734 1 98.19 128 ILE B O 1
ATOM 3442 N N . SER B 1 129 ? 27.094 0.262 -5.02 1 97.81 129 SER B N 1
ATOM 3443 C CA . SER B 1 129 ? 25.766 -0.326 -4.883 1 97.81 129 SER B CA 1
ATOM 3444 C C . SER B 1 129 ? 24.953 -0.151 -6.16 1 97.81 129 SER B C 1
ATOM 3446 O O . SER B 1 129 ? 24.266 -1.082 -6.602 1 97.81 129 SER B O 1
ATOM 3448 N N . PHE B 1 130 ? 25.031 0.973 -6.797 1 98.06 130 PHE B N 1
ATOM 3449 C CA . PHE B 1 130 ? 24.328 1.291 -8.031 1 98.06 130 PHE B CA 1
ATOM 3450 C C . PHE B 1 130 ? 24.766 0.371 -9.164 1 98.06 130 PHE B C 1
ATOM 3452 O O . PHE B 1 130 ? 23.938 -0.317 -9.766 1 98.06 130 PHE B O 1
ATOM 3459 N N . PHE B 1 131 ? 25.969 0.25 -9.375 1 98.25 131 PHE B N 1
ATOM 3460 C CA . PHE B 1 131 ? 26.5 -0.494 -10.516 1 98.25 131 PHE B CA 1
ATOM 3461 C C . PHE B 1 131 ? 26.406 -1.995 -10.273 1 98.25 131 PHE B C 1
ATOM 3463 O O . PHE B 1 131 ? 26.188 -2.77 -11.203 1 98.25 131 PHE B O 1
ATOM 3470 N N . MET B 1 132 ? 26.562 -2.377 -9.055 1 98.19 132 MET B N 1
ATOM 3471 C CA . MET B 1 132 ? 26.5 -3.807 -8.766 1 98.19 132 MET B CA 1
ATOM 3472 C C . MET B 1 132 ? 25.062 -4.305 -8.82 1 98.19 132 MET B C 1
ATOM 3474 O O . MET B 1 132 ? 24.812 -5.465 -9.148 1 98.19 132 MET B O 1
ATOM 3478 N N . GLY B 1 133 ? 24.125 -3.408 -8.516 1 97.5 133 GLY B N 1
ATOM 3479 C CA . GLY B 1 133 ? 22.734 -3.756 -8.797 1 97.5 133 GLY B CA 1
ATOM 3480 C C . GLY B 1 133 ? 22.469 -4 -10.273 1 97.5 133 GLY B C 1
ATOM 3481 O O . GLY B 1 133 ? 21.812 -4.984 -10.633 1 97.5 133 GLY B O 1
ATOM 3482 N N . LEU B 1 134 ? 23.016 -3.18 -11.086 1 97.88 134 LEU B N 1
ATOM 3483 C CA . LEU B 1 134 ? 22.906 -3.338 -12.531 1 97.88 134 LEU B CA 1
ATOM 3484 C C . LEU B 1 134 ? 23.641 -4.59 -13 1 97.88 134 LEU B C 1
ATOM 3486 O O . LEU B 1 134 ? 23.141 -5.305 -13.883 1 97.88 134 LEU B O 1
ATOM 3490 N N . ALA B 1 135 ? 24.734 -4.824 -12.414 1 97.81 135 ALA B N 1
ATOM 3491 C CA . ALA B 1 135 ? 25.516 -6.004 -12.766 1 97.81 135 ALA B CA 1
ATOM 3492 C C . ALA B 1 135 ? 24.766 -7.285 -12.391 1 97.81 135 ALA B C 1
ATOM 3494 O O . ALA B 1 135 ? 24.859 -8.289 -13.102 1 97.81 135 ALA B O 1
ATOM 3495 N N . THR B 1 136 ? 24.125 -7.242 -11.281 1 97 136 THR B N 1
ATOM 3496 C CA . THR B 1 136 ? 23.328 -8.391 -10.875 1 97 136 THR B CA 1
ATOM 3497 C C . THR B 1 136 ? 22.219 -8.664 -11.898 1 97 136 THR B C 1
ATOM 3499 O O . THR B 1 136 ? 21.953 -9.82 -12.234 1 97 136 THR B O 1
ATOM 3502 N N . ALA B 1 137 ? 21.625 -7.625 -12.383 1 97.19 137 ALA B N 1
ATOM 3503 C CA . ALA B 1 137 ? 20.609 -7.781 -13.414 1 97.19 137 ALA B CA 1
ATOM 3504 C C . ALA B 1 137 ? 21.188 -8.43 -14.664 1 97.19 137 ALA B C 1
ATOM 3506 O O . ALA B 1 137 ? 20.562 -9.32 -15.258 1 97.19 137 ALA B O 1
ATOM 3507 N N . ALA B 1 138 ? 22.328 -8.031 -15.039 1 96.31 138 ALA B N 1
ATOM 3508 C CA . ALA B 1 138 ? 23 -8.609 -16.188 1 96.31 138 ALA B CA 1
ATOM 3509 C C . ALA B 1 138 ? 23.375 -10.07 -15.938 1 96.31 138 ALA B C 1
ATOM 3511 O O . ALA B 1 138 ? 23.25 -10.914 -16.828 1 96.31 138 ALA B O 1
ATOM 3512 N N . ALA B 1 139 ? 23.797 -10.367 -14.766 1 96 139 ALA B N 1
ATOM 3513 C CA . ALA B 1 139 ? 24.172 -11.734 -14.406 1 96 139 ALA B CA 1
ATOM 3514 C C . ALA B 1 139 ? 22.984 -12.68 -14.492 1 96 139 ALA B C 1
ATOM 3516 O O . ALA B 1 139 ? 23.141 -13.844 -14.891 1 96 139 ALA B O 1
ATOM 3517 N N . ILE B 1 140 ? 21.859 -12.211 -14.156 1 94.81 140 ILE B N 1
ATOM 3518 C CA . ILE B 1 140 ? 20.641 -13.016 -14.211 1 94.81 140 ILE B CA 1
ATOM 3519 C C . ILE B 1 140 ? 20.312 -13.367 -15.656 1 94.81 140 ILE B C 1
ATOM 3521 O O . ILE B 1 140 ? 19.812 -14.453 -15.945 1 94.81 140 ILE B O 1
ATOM 3525 N N . ALA B 1 141 ? 20.625 -12.469 -16.609 1 93.12 141 ALA B N 1
ATOM 3526 C CA . ALA B 1 141 ? 20.391 -12.742 -18.031 1 93.12 141 ALA B CA 1
ATOM 3527 C C . ALA B 1 141 ? 21.266 -13.883 -18.516 1 93.12 141 ALA B C 1
ATOM 3529 O O . ALA B 1 141 ? 20.859 -14.656 -19.391 1 93.12 141 ALA B O 1
ATOM 3530 N N . PHE B 1 142 ? 22.438 -14.031 -17.906 1 92.94 142 PHE B N 1
ATOM 3531 C CA . PHE B 1 142 ? 23.375 -15.07 -18.328 1 92.94 142 PHE B CA 1
ATOM 3532 C C . PHE B 1 142 ? 23.109 -16.375 -17.562 1 92.94 142 PHE B C 1
ATOM 3534 O O . PHE B 1 142 ? 23.297 -17.453 -18.109 1 92.94 142 PHE B O 1
ATOM 3541 N N . ILE B 1 143 ? 22.656 -16.266 -16.344 1 93.19 143 ILE B N 1
ATOM 3542 C CA . ILE B 1 143 ? 22.344 -17.391 -15.492 1 93.19 143 ILE B CA 1
ATOM 3543 C C . ILE B 1 143 ? 20.922 -17.25 -14.945 1 93.19 143 ILE B C 1
ATOM 3545 O O . ILE B 1 143 ? 20.734 -16.906 -13.781 1 93.19 143 ILE B O 1
ATOM 3549 N N . PRO B 1 144 ? 20.016 -17.734 -15.742 1 92 144 PRO B N 1
ATOM 3550 C CA . PRO B 1 144 ? 18.625 -17.422 -15.391 1 92 144 PRO B CA 1
ATOM 3551 C C . PRO B 1 144 ? 18.031 -18.422 -14.406 1 92 144 PRO B C 1
ATOM 3553 O O . PRO B 1 144 ? 16.984 -18.156 -13.805 1 92 144 PRO B O 1
ATOM 3556 N N . LYS B 1 145 ? 18.625 -19.547 -14.18 1 90.75 145 LYS B N 1
ATOM 3557 C CA . LYS B 1 145 ? 18.078 -20.531 -13.25 1 90.75 145 LYS B CA 1
ATOM 3558 C C . LYS B 1 145 ? 18.281 -20.078 -11.805 1 90.75 145 LYS B C 1
ATOM 3560 O O . LYS B 1 145 ? 19.406 -19.781 -11.383 1 90.75 145 LYS B O 1
ATOM 3565 N N . PHE B 1 146 ? 17.25 -20.078 -11.016 1 90.12 146 PHE B N 1
ATOM 3566 C CA . PHE B 1 146 ? 17.266 -19.594 -9.648 1 90.12 146 PHE B CA 1
ATOM 3567 C C . PHE B 1 146 ? 18.234 -20.406 -8.797 1 90.12 146 PHE B C 1
ATOM 3569 O O . PHE B 1 146 ? 18.922 -19.859 -7.93 1 90.12 146 PHE B O 1
ATOM 3576 N N . ASN B 1 147 ? 18.312 -21.703 -9.055 1 86.62 147 ASN B N 1
ATOM 3577 C CA . ASN B 1 147 ? 19.156 -22.578 -8.25 1 86.62 147 ASN B CA 1
ATOM 3578 C C . ASN B 1 147 ? 20.641 -22.312 -8.5 1 86.62 147 ASN B C 1
ATOM 3580 O O . ASN B 1 147 ? 21.484 -22.75 -7.723 1 86.62 147 ASN B O 1
ATOM 3584 N N . GLU B 1 148 ? 20.953 -21.484 -9.508 1 90 148 GLU B N 1
ATOM 3585 C CA . GLU B 1 148 ? 22.359 -21.219 -9.852 1 90 148 GLU B CA 1
ATOM 3586 C C . GLU B 1 148 ? 22.734 -19.766 -9.531 1 90 148 GLU B C 1
ATOM 3588 O O . GLU B 1 148 ? 23.797 -19.297 -9.93 1 90 148 GLU B O 1
ATOM 3593 N N . PHE B 1 149 ? 21.984 -19.094 -8.812 1 90.75 149 PHE B N 1
ATOM 3594 C CA . PHE B 1 149 ? 22.219 -17.688 -8.523 1 90.75 149 PHE B CA 1
ATOM 3595 C C . PHE B 1 149 ? 23.469 -17.5 -7.656 1 90.75 149 PHE B C 1
ATOM 3597 O O . PHE B 1 149 ? 24.031 -16.406 -7.594 1 90.75 149 PHE B O 1
ATOM 3604 N N . GLN B 1 150 ? 23.938 -18.531 -7.02 1 90.25 150 GLN B N 1
ATOM 3605 C CA . GLN B 1 150 ? 25.109 -18.438 -6.164 1 90.25 150 GLN B CA 1
ATOM 3606 C C . GLN B 1 150 ? 26.391 -18.297 -6.988 1 90.25 150 GLN B C 1
ATOM 3608 O O . GLN B 1 150 ? 27.438 -17.938 -6.461 1 90.25 150 GLN B O 1
ATOM 3613 N N . ARG B 1 151 ? 26.234 -18.5 -8.258 1 91.25 151 ARG B N 1
ATOM 3614 C CA . ARG B 1 151 ? 27.391 -18.406 -9.141 1 91.25 151 ARG B CA 1
ATOM 3615 C C . ARG B 1 151 ? 27.875 -16.969 -9.266 1 91.25 151 ARG B C 1
ATOM 3617 O O . ARG B 1 151 ? 29.047 -16.734 -9.57 1 91.25 151 ARG B O 1
ATOM 3624 N N . PHE B 1 152 ? 27.047 -16.016 -9.016 1 93.5 152 PHE B N 1
ATOM 3625 C CA . PHE B 1 152 ? 27.469 -14.625 -9.047 1 93.5 152 PHE B CA 1
ATOM 3626 C C . PHE B 1 152 ? 27.297 -13.977 -7.676 1 93.5 152 PHE B C 1
ATOM 3628 O O . PHE B 1 152 ? 26.891 -12.82 -7.578 1 93.5 152 PHE B O 1
ATOM 3635 N N . ARG B 1 153 ? 27.688 -14.648 -6.676 1 93.88 153 ARG B N 1
ATOM 3636 C CA . ARG B 1 153 ? 27.5 -14.211 -5.297 1 93.88 153 ARG B CA 1
ATOM 3637 C C . ARG B 1 153 ? 28.359 -12.984 -4.992 1 93.88 153 ARG B C 1
ATOM 3639 O O . ARG B 1 153 ? 27.969 -12.133 -4.191 1 93.88 153 ARG B O 1
ATOM 3646 N N . ILE B 1 154 ? 29.484 -12.836 -5.59 1 95.44 154 ILE B N 1
ATOM 3647 C CA . ILE B 1 154 ? 30.375 -11.719 -5.309 1 95.44 154 ILE B CA 1
ATOM 3648 C C . ILE B 1 154 ? 29.703 -10.406 -5.691 1 95.44 154 ILE B C 1
ATOM 3650 O O . ILE B 1 154 ? 29.812 -9.414 -4.969 1 95.44 154 ILE B O 1
ATOM 3654 N N . VAL B 1 155 ? 29.062 -10.398 -6.797 1 96.62 155 VAL B N 1
ATOM 3655 C CA . VAL B 1 155 ? 28.391 -9.203 -7.277 1 96.62 155 VAL B CA 1
ATOM 3656 C C . VAL B 1 155 ? 27.297 -8.781 -6.281 1 96.62 155 VAL B C 1
ATOM 3658 O O . VAL B 1 155 ? 27.172 -7.602 -5.957 1 96.62 155 VAL B O 1
ATOM 3661 N N . VAL B 1 156 ? 26.594 -9.758 -5.762 1 96 156 VAL B N 1
ATOM 3662 C CA . VAL B 1 156 ? 25.516 -9.492 -4.82 1 96 156 VAL B CA 1
ATOM 3663 C C . VAL B 1 156 ? 26.094 -9.031 -3.484 1 96 156 VAL B C 1
ATOM 3665 O O . VAL B 1 156 ? 25.562 -8.125 -2.844 1 96 156 VAL B O 1
ATOM 3668 N N . ILE B 1 157 ? 27.188 -9.594 -3.072 1 96.56 157 ILE B N 1
ATOM 3669 C CA . ILE B 1 157 ? 27.844 -9.211 -1.828 1 96.56 157 ILE B CA 1
ATOM 3670 C C . ILE B 1 157 ? 28.297 -7.754 -1.906 1 96.56 157 ILE B C 1
ATOM 3672 O O . ILE B 1 157 ? 28.078 -6.984 -0.965 1 96.56 157 ILE B O 1
ATOM 3676 N N . LEU B 1 158 ? 28.812 -7.395 -2.984 1 97.62 158 LEU B N 1
ATOM 3677 C CA . LEU B 1 158 ? 29.281 -6.02 -3.158 1 97.62 158 LEU B CA 1
ATOM 3678 C C . LEU B 1 158 ? 28.094 -5.059 -3.205 1 97.62 158 LEU B C 1
ATOM 3680 O O . LEU B 1 158 ? 28.172 -3.951 -2.664 1 97.62 158 LEU B O 1
ATOM 3684 N N . TRP B 1 159 ? 27.016 -5.457 -3.818 1 97.81 159 TRP B N 1
ATOM 3685 C CA . TRP B 1 159 ? 25.812 -4.641 -3.912 1 97.81 159 TRP B CA 1
ATOM 3686 C C . TRP B 1 159 ? 25.219 -4.391 -2.533 1 97.81 159 TRP B C 1
ATOM 3688 O O . TRP B 1 159 ? 25.25 -3.268 -2.027 1 97.81 159 TRP B O 1
ATOM 3698 N N . LEU B 1 160 ? 24.844 -5.465 -1.861 1 97.56 160 LEU B N 1
ATOM 3699 C CA . LEU B 1 160 ? 24.141 -5.359 -0.594 1 97.56 160 LEU B CA 1
ATOM 3700 C C . LEU B 1 160 ? 25.078 -4.988 0.539 1 97.56 160 LEU B C 1
ATOM 3702 O O . LEU B 1 160 ? 24.703 -4.273 1.467 1 97.56 160 LEU B O 1
ATOM 3706 N N . GLY B 1 161 ? 26.297 -5.434 0.433 1 97.44 161 GLY B N 1
ATOM 3707 C CA . GLY B 1 161 ? 27.281 -5.062 1.437 1 97.44 161 GLY B CA 1
ATOM 3708 C C . GLY B 1 161 ? 27.594 -3.578 1.45 1 97.44 161 GLY B C 1
ATOM 3709 O O . GLY B 1 161 ? 27.609 -2.951 2.512 1 97.44 161 GLY B O 1
ATOM 3710 N N . SER B 1 162 ? 27.844 -3.072 0.307 1 98 162 SER B N 1
ATOM 3711 C CA . SER B 1 162 ? 28.125 -1.644 0.213 1 98 162 SER B CA 1
ATOM 3712 C C . SER B 1 162 ? 26.906 -0.813 0.615 1 98 162 SER B C 1
ATOM 3714 O O . SER B 1 162 ? 27.062 0.248 1.228 1 98 162 SER B O 1
ATOM 3716 N N . SER B 1 163 ? 25.766 -1.243 0.219 1 97.38 163 SER B N 1
ATOM 3717 C CA . SER B 1 163 ? 24.547 -0.543 0.606 1 97.38 163 SER B CA 1
ATOM 3718 C C . SER B 1 163 ? 24.391 -0.498 2.123 1 97.38 163 SER B C 1
ATOM 3720 O O . SER B 1 163 ? 24.047 0.544 2.688 1 97.38 163 SER B O 1
ATOM 3722 N N . CYS B 1 164 ? 24.625 -1.608 2.715 1 97 164 CYS B N 1
ATOM 3723 C CA . CYS B 1 164 ? 24.516 -1.697 4.164 1 97 164 CYS B CA 1
ATOM 3724 C C . CYS B 1 164 ? 25.5 -0.753 4.848 1 97 164 CYS B C 1
ATOM 3726 O O . CYS B 1 164 ? 25.125 -0.002 5.746 1 97 164 CYS B O 1
ATOM 3728 N N . ILE B 1 165 ? 26.672 -0.749 4.422 1 96.94 165 ILE B N 1
ATOM 3729 C CA . ILE B 1 165 ? 27.719 0.095 5.004 1 96.94 165 ILE B CA 1
ATOM 3730 C C . ILE B 1 165 ? 27.344 1.565 4.82 1 96.94 165 ILE B C 1
ATOM 3732 O O . ILE B 1 165 ? 27.422 2.355 5.766 1 96.94 165 ILE B O 1
ATOM 3736 N N . ALA B 1 166 ? 26.953 1.911 3.631 1 96.88 166 ALA B N 1
ATOM 3737 C CA . ALA B 1 166 ? 26.547 3.291 3.357 1 96.88 166 ALA B CA 1
ATOM 3738 C C . ALA B 1 166 ? 25.422 3.73 4.281 1 96.88 166 ALA B C 1
ATOM 3740 O O . ALA B 1 166 ? 25.469 4.824 4.855 1 96.88 166 ALA B O 1
ATOM 3741 N N . ASP B 1 167 ? 24.453 2.895 4.453 1 96.12 167 ASP B N 1
ATOM 3742 C CA . ASP B 1 167 ? 23.297 3.234 5.277 1 96.12 167 ASP B CA 1
ATOM 3743 C C . ASP B 1 167 ? 23.703 3.422 6.738 1 96.12 167 ASP B C 1
ATOM 3745 O O . ASP B 1 167 ? 23.219 4.336 7.41 1 96.12 167 ASP B O 1
ATOM 3749 N N . ILE B 1 168 ? 24.547 2.615 7.199 1 95.31 168 ILE B N 1
ATOM 3750 C CA . ILE B 1 168 ? 25.016 2.717 8.578 1 95.31 168 ILE B CA 1
ATOM 3751 C C . ILE B 1 168 ? 25.781 4.027 8.766 1 95.31 168 ILE B C 1
ATOM 3753 O O . ILE B 1 168 ? 25.562 4.746 9.742 1 95.31 168 ILE B O 1
ATOM 3757 N N . VAL B 1 169 ? 26.625 4.344 7.875 1 95.31 169 VAL B N 1
ATOM 3758 C CA . VAL B 1 169 ? 27.438 5.551 7.969 1 95.31 169 VAL B CA 1
ATOM 3759 C C . VAL B 1 169 ? 26.531 6.785 7.871 1 95.31 169 VAL B C 1
ATOM 3761 O O . VAL B 1 169 ? 26.688 7.734 8.641 1 95.31 169 VAL B O 1
ATOM 3764 N N . ILE B 1 170 ? 25.609 6.812 6.938 1 94.06 170 ILE B N 1
ATOM 3765 C CA . ILE B 1 170 ? 24.672 7.922 6.77 1 94.06 170 ILE B CA 1
ATOM 3766 C C . ILE B 1 170 ? 23.891 8.141 8.062 1 94.06 170 ILE B C 1
ATOM 3768 O O . ILE B 1 170 ? 23.844 9.258 8.586 1 94.06 170 ILE B O 1
ATOM 3772 N N . THR B 1 171 ? 23.344 7.078 8.547 1 92.75 171 THR B N 1
ATOM 3773 C CA . THR B 1 171 ? 22.484 7.164 9.727 1 92.75 171 THR B CA 1
ATOM 3774 C C . THR B 1 171 ? 23.281 7.621 10.938 1 92.75 171 THR B C 1
ATOM 3776 O O . THR B 1 171 ? 22.875 8.531 11.656 1 92.75 171 THR B O 1
ATOM 3779 N N . THR B 1 172 ? 24.438 7.012 11.141 1 91.88 172 THR B N 1
ATOM 3780 C CA . THR B 1 172 ? 25.266 7.355 12.289 1 91.88 172 THR B CA 1
ATOM 3781 C C . THR B 1 172 ? 25.734 8.812 12.203 1 91.88 172 THR B C 1
ATOM 3783 O O . THR B 1 172 ? 25.672 9.539 13.195 1 91.88 172 THR B O 1
ATOM 3786 N N . THR B 1 173 ? 26.125 9.266 11.094 1 90.81 173 THR B N 1
ATOM 3787 C CA . THR B 1 173 ? 26.609 10.633 10.898 1 90.81 173 THR B CA 1
ATOM 3788 C C . THR B 1 173 ? 25.484 11.641 11.109 1 90.81 173 THR B C 1
ATOM 3790 O O . THR B 1 173 ? 25.656 12.641 11.812 1 90.81 173 THR B O 1
ATOM 3793 N N . MET B 1 174 ? 24.391 11.391 10.5 1 87.88 174 MET B N 1
ATOM 3794 C CA . MET B 1 174 ? 23.281 12.32 10.594 1 87.88 174 MET B CA 1
ATOM 3795 C C . MET B 1 174 ? 22.766 12.406 12.031 1 87.88 174 MET B C 1
ATOM 3797 O O . MET B 1 174 ? 22.484 13.492 12.531 1 87.88 174 MET B O 1
ATOM 3801 N N . VAL B 1 175 ? 22.625 11.281 12.68 1 86.38 175 VAL B N 1
ATOM 3802 C CA . VAL B 1 175 ? 22.109 11.242 14.039 1 86.38 175 VAL B CA 1
ATOM 3803 C C . VAL B 1 175 ? 23.078 11.953 14.984 1 86.38 175 VAL B C 1
ATOM 3805 O O . VAL B 1 175 ? 22.656 12.766 15.812 1 86.38 175 VAL B O 1
ATOM 3808 N N . LEU B 1 176 ? 24.344 11.68 14.859 1 87.44 176 LEU B N 1
ATOM 3809 C CA . LEU B 1 176 ? 25.344 12.312 15.719 1 87.44 176 LEU B CA 1
ATOM 3810 C C . LEU B 1 176 ? 25.406 13.812 15.477 1 87.44 176 LEU B C 1
ATOM 3812 O O . LEU B 1 176 ? 25.516 14.594 16.422 1 87.44 176 LEU B O 1
ATOM 3816 N N . TYR B 1 177 ? 25.328 14.211 14.297 1 85.75 177 TYR B N 1
ATOM 3817 C CA . TYR B 1 177 ? 25.359 15.633 13.961 1 85.75 177 TYR B CA 1
ATOM 3818 C C . TYR B 1 177 ? 24.141 16.359 14.547 1 85.75 177 TYR B C 1
ATOM 3820 O O . TYR B 1 177 ? 24.297 17.406 15.172 1 85.75 177 TYR B O 1
ATOM 3828 N N . LEU B 1 178 ? 22.984 15.867 14.305 1 81.25 178 LEU B N 1
ATOM 3829 C CA . LEU B 1 178 ? 21.75 16.5 14.758 1 81.25 178 LEU B CA 1
ATOM 3830 C C . LEU B 1 178 ? 21.703 16.547 16.281 1 81.25 178 LEU B C 1
ATOM 3832 O O . LEU B 1 178 ? 21.203 17.516 16.859 1 81.25 178 LEU B O 1
ATOM 3836 N N . ARG B 1 179 ? 22.25 15.539 16.938 1 83.81 179 ARG B N 1
ATOM 3837 C CA . ARG B 1 179 ? 22.281 15.508 18.391 1 83.81 179 ARG B CA 1
ATOM 3838 C C . ARG B 1 179 ? 23.219 16.578 18.938 1 83.81 179 ARG B C 1
ATOM 3840 O O . ARG B 1 179 ? 22.938 17.156 20 1 83.81 179 ARG B O 1
ATOM 3847 N N . ARG B 1 180 ? 24.188 16.891 18.266 1 84.81 180 ARG B N 1
ATOM 3848 C CA . ARG B 1 180 ? 25.188 17.859 18.719 1 84.81 180 ARG B CA 1
ATOM 3849 C C . ARG B 1 180 ? 24.703 19.297 18.469 1 84.81 180 ARG B C 1
ATOM 3851 O O . ARG B 1 180 ? 25.156 20.234 19.141 1 84.81 180 ARG B O 1
ATOM 3858 N N . HIS B 1 181 ? 23.844 19.562 17.594 1 78.38 181 HIS B N 1
ATOM 3859 C CA . HIS B 1 181 ? 23.422 20.906 17.219 1 78.38 181 HIS B CA 1
ATOM 3860 C C . HIS B 1 181 ? 22.031 21.219 17.766 1 78.38 181 HIS B C 1
ATOM 3862 O O . HIS B 1 181 ? 21.297 22 17.156 1 78.38 181 HIS B O 1
ATOM 3868 N N . ARG B 1 182 ? 21.703 20.609 18.797 1 76.44 182 ARG B N 1
ATOM 3869 C CA . ARG B 1 182 ? 20.484 20.984 19.516 1 76.44 182 ARG B CA 1
ATOM 3870 C C . ARG B 1 182 ? 20.562 22.406 20.047 1 76.44 182 ARG B C 1
ATOM 3872 O O . ARG B 1 182 ? 21.625 22.844 20.5 1 76.44 182 ARG B O 1
ATOM 3879 N N . THR B 1 183 ? 19.672 23.375 19.672 1 70.75 183 THR B N 1
ATOM 3880 C CA . THR B 1 183 ? 19.688 24.812 19.969 1 70.75 183 THR B CA 1
ATOM 3881 C C . THR B 1 183 ? 19.344 25.062 21.438 1 70.75 183 THR B C 1
ATOM 3883 O O . THR B 1 183 ? 19.641 26.125 21.969 1 70.75 183 THR B O 1
ATOM 3886 N N . GLY B 1 184 ? 18.844 24.078 22.125 1 68.25 184 GLY B N 1
ATOM 3887 C CA . GLY B 1 184 ? 18.406 24.328 23.484 1 68.25 184 GLY B CA 1
ATOM 3888 C C . GLY B 1 184 ? 17 24.875 23.578 1 68.25 184 GLY B C 1
ATOM 3889 O O . GLY B 1 184 ? 16.406 24.938 24.656 1 68.25 184 GLY B O 1
ATOM 3890 N N . PHE B 1 185 ? 16.453 25.328 22.281 1 68.62 185 PHE B N 1
ATOM 3891 C CA . PHE B 1 185 ? 15.07 25.797 22.25 1 68.62 185 PHE B CA 1
ATOM 3892 C C . PHE B 1 185 ? 14.109 24.625 22.109 1 68.62 185 PHE B C 1
ATOM 3894 O O . PHE B 1 185 ? 14.273 23.781 21.219 1 68.62 185 PHE B O 1
ATOM 3901 N N . SER B 1 186 ? 13.242 24.609 23.031 1 70.69 186 SER B N 1
ATOM 3902 C CA . SER B 1 186 ? 12.367 23.453 23.188 1 70.69 186 SER B CA 1
ATOM 3903 C C . SER B 1 186 ? 11.68 23.109 21.875 1 70.69 186 SER B C 1
ATOM 3905 O O . SER B 1 186 ? 11.633 21.938 21.484 1 70.69 186 SER B O 1
ATOM 3907 N N . GLN B 1 187 ? 11.195 24.141 21.141 1 69.12 187 GLN B N 1
ATOM 3908 C CA . GLN B 1 187 ? 10.453 23.875 19.906 1 69.12 187 GLN B CA 1
ATOM 3909 C C . GLN B 1 187 ? 11.359 23.312 18.828 1 69.12 187 GLN B C 1
ATOM 3911 O O . GLN B 1 187 ? 11.008 22.359 18.141 1 69.12 187 GLN B O 1
ATOM 3916 N N . THR B 1 188 ? 12.555 23.984 18.719 1 69.94 188 THR B N 1
ATOM 3917 C CA . THR B 1 188 ? 13.508 23.531 17.703 1 69.94 188 THR B CA 1
ATOM 3918 C C . THR B 1 188 ? 14.086 22.172 18.078 1 69.94 188 THR B C 1
ATOM 3920 O O . THR B 1 188 ? 14.297 21.328 17.203 1 69.94 188 THR B O 1
ATOM 3923 N N . ASP B 1 189 ? 14.203 21.969 19.359 1 76.06 189 ASP B N 1
ATOM 3924 C CA . ASP B 1 189 ? 14.766 20.703 19.797 1 76.06 189 ASP B CA 1
ATOM 3925 C C . ASP B 1 189 ? 13.773 19.562 19.578 1 76.06 189 ASP B C 1
ATOM 3927 O O . ASP B 1 189 ? 14.164 18.438 19.266 1 76.06 189 ASP B O 1
ATOM 3931 N N . HIS B 1 190 ? 12.508 19.906 19.75 1 72.88 190 HIS B N 1
ATOM 3932 C CA . HIS B 1 190 ? 11.492 18.891 19.5 1 72.88 190 HIS B CA 1
ATOM 3933 C C . HIS B 1 190 ? 11.469 18.484 18.031 1 72.88 190 HIS B C 1
ATOM 3935 O O . HIS B 1 190 ? 11.336 17.297 17.719 1 72.88 190 HIS B O 1
ATOM 3941 N N . GLN B 1 191 ? 11.633 19.438 17.219 1 75.62 191 GLN B N 1
ATOM 3942 C CA . GLN B 1 191 ? 11.672 19.156 15.789 1 75.62 191 GLN B CA 1
ATOM 3943 C C . GLN B 1 191 ? 12.914 18.344 15.422 1 75.62 191 GLN B C 1
ATOM 3945 O O . GLN B 1 191 ? 12.836 17.406 14.625 1 75.62 191 GLN B O 1
ATOM 3950 N N . VAL B 1 192 ? 14 18.75 15.992 1 74.88 192 VAL B N 1
ATOM 3951 C CA . VAL B 1 192 ? 15.258 18.062 15.742 1 74.88 192 VAL B CA 1
ATOM 3952 C C . VAL B 1 192 ? 15.156 16.609 16.234 1 74.88 192 VAL B C 1
ATOM 3954 O O . VAL B 1 192 ? 15.602 15.688 15.547 1 74.88 192 VAL B O 1
ATOM 3957 N N . ASP B 1 193 ? 14.516 16.422 17.328 1 75.81 193 ASP B N 1
ATOM 3958 C CA . ASP B 1 193 ? 14.328 15.086 17.875 1 75.81 193 ASP B CA 1
ATOM 3959 C C . ASP B 1 193 ? 13.461 14.234 16.938 1 75.81 193 ASP B C 1
ATOM 3961 O O . ASP B 1 193 ? 13.711 13.039 16.766 1 75.81 193 ASP B O 1
ATOM 3965 N N . ARG B 1 194 ? 12.539 14.867 16.375 1 76.94 194 ARG B N 1
ATOM 3966 C CA . ARG B 1 194 ? 11.68 14.164 15.438 1 76.94 194 ARG B CA 1
ATOM 3967 C C . ARG B 1 194 ? 12.469 13.719 14.211 1 76.94 194 ARG B C 1
ATOM 3969 O O . ARG B 1 194 ? 12.344 12.57 13.766 1 76.94 194 ARG B O 1
ATOM 3976 N N . ILE B 1 195 ? 13.289 14.508 13.766 1 72.94 195 ILE B N 1
ATOM 3977 C CA . ILE B 1 195 ? 14.102 14.203 12.594 1 72.94 195 ILE B CA 1
ATOM 3978 C C . ILE B 1 195 ? 15.102 13.102 12.93 1 72.94 195 ILE B C 1
ATOM 3980 O O . ILE B 1 195 ? 15.32 12.188 12.133 1 72.94 195 ILE B O 1
ATOM 3984 N N . ILE B 1 196 ? 15.633 13.219 14.055 1 74.5 196 ILE B N 1
ATOM 3985 C CA . ILE B 1 196 ? 16.594 12.211 14.5 1 74.5 196 ILE B CA 1
ATOM 3986 C C . ILE B 1 196 ? 15.914 10.844 14.578 1 74.5 196 ILE B C 1
ATOM 3988 O O . ILE B 1 196 ? 16.438 9.852 14.078 1 74.5 196 ILE B O 1
ATOM 3992 N N . ARG B 1 197 ? 14.781 10.852 15.086 1 74.75 197 ARG B N 1
ATOM 3993 C CA . ARG B 1 197 ? 14.07 9.586 15.266 1 74.75 197 ARG B CA 1
ATOM 3994 C C . ARG B 1 197 ? 13.695 8.977 13.922 1 74.75 197 ARG B C 1
ATOM 3996 O O . ARG B 1 197 ? 13.891 7.773 13.703 1 74.75 197 ARG B O 1
ATOM 4003 N N . VAL B 1 198 ? 13.203 9.773 13.109 1 76.69 198 VAL B N 1
ATOM 4004 C CA . VAL B 1 198 ? 12.805 9.289 11.797 1 76.69 198 VAL B CA 1
ATOM 4005 C C . VAL B 1 198 ? 14.031 8.805 11.023 1 76.69 198 VAL B C 1
ATOM 4007 O O . VAL B 1 198 ? 13.992 7.746 10.391 1 76.69 198 VAL B O 1
ATOM 4010 N N . THR B 1 199 ? 15.086 9.531 11.133 1 72.12 199 THR B N 1
ATOM 4011 C CA . THR B 1 199 ? 16.312 9.172 10.438 1 72.12 199 THR B CA 1
ATOM 4012 C C . THR B 1 199 ? 16.875 7.855 10.969 1 72.12 199 THR B C 1
ATOM 4014 O O . THR B 1 199 ? 17.297 6.996 10.195 1 72.12 199 THR B O 1
ATOM 4017 N N . MET B 1 200 ? 16.875 7.758 12.219 1 75.56 200 MET B N 1
ATOM 4018 C CA . MET B 1 200 ? 17.391 6.539 12.844 1 75.56 200 MET B CA 1
ATOM 4019 C C . MET B 1 200 ? 16.531 5.332 12.461 1 75.56 200 MET B C 1
ATOM 4021 O O . MET B 1 200 ? 17.062 4.285 12.086 1 75.56 200 MET B O 1
ATOM 4025 N N . HIS B 1 201 ? 15.289 5.547 12.492 1 80.5 201 HIS B N 1
ATOM 4026 C CA . HIS B 1 201 ? 14.391 4.426 12.242 1 80.5 201 HIS B CA 1
ATOM 4027 C C . HIS B 1 201 ? 14.453 3.988 10.781 1 80.5 201 HIS B C 1
ATOM 4029 O O . HIS B 1 201 ? 14.594 2.799 10.492 1 80.5 201 HIS B O 1
ATOM 4035 N N . THR B 1 202 ? 14.438 4.914 9.93 1 82.44 202 THR B N 1
ATOM 4036 C CA . THR B 1 202 ? 14.391 4.547 8.523 1 82.44 202 THR B CA 1
ATOM 4037 C C . THR B 1 202 ? 15.766 4.102 8.031 1 82.44 202 THR B C 1
ATOM 4039 O O . THR B 1 202 ? 15.867 3.145 7.258 1 82.44 202 THR B O 1
ATOM 4042 N N . GLY B 1 203 ? 16.828 4.758 8.516 1 86.94 203 GLY B N 1
ATOM 4043 C CA . GLY B 1 203 ? 18.172 4.371 8.125 1 86.94 203 GLY B CA 1
ATOM 4044 C C . GLY B 1 203 ? 18.578 3.006 8.656 1 86.94 203 GLY B C 1
ATOM 4045 O O . GLY B 1 203 ? 19.172 2.205 7.926 1 86.94 203 GLY B O 1
ATOM 4046 N N . LEU B 1 204 ? 18.219 2.746 9.82 1 89.19 204 LEU B N 1
ATOM 4047 C CA . LEU B 1 204 ? 18.531 1.456 10.422 1 89.19 204 LEU B CA 1
ATOM 4048 C C . LEU B 1 204 ? 17.719 0.339 9.781 1 89.19 204 LEU B C 1
ATOM 4050 O O . LEU B 1 204 ? 18.219 -0.777 9.609 1 89.19 204 LEU B O 1
ATOM 4054 N N . VAL B 1 205 ? 16.562 0.702 9.438 1 92.75 205 VAL B N 1
ATOM 4055 C CA . VAL B 1 205 ? 15.695 -0.304 8.82 1 92.75 205 VAL B CA 1
ATOM 4056 C C . VAL B 1 205 ? 16.266 -0.715 7.465 1 92.75 205 VAL B C 1
ATOM 4058 O O . VAL B 1 205 ? 16.328 -1.905 7.148 1 92.75 205 VAL B O 1
ATOM 4061 N N . THR B 1 206 ? 16.672 0.212 6.684 1 95.19 206 THR B N 1
ATOM 4062 C CA . THR B 1 206 ? 17.219 -0.119 5.375 1 95.19 206 THR B CA 1
ATOM 4063 C C . THR B 1 206 ? 18.531 -0.898 5.512 1 95.19 206 THR B C 1
ATOM 4065 O O . THR B 1 206 ? 18.781 -1.85 4.77 1 95.19 206 THR B O 1
ATOM 4068 N N . ALA B 1 207 ? 19.359 -0.524 6.461 1 95.19 207 ALA B N 1
ATOM 4069 C CA . ALA B 1 207 ? 20.609 -1.229 6.695 1 95.19 207 ALA B CA 1
ATOM 4070 C C . ALA B 1 207 ? 20.359 -2.668 7.133 1 95.19 207 ALA B C 1
ATOM 4072 O O . ALA B 1 207 ? 20.969 -3.602 6.598 1 95.19 207 ALA B O 1
ATOM 4073 N N . LEU B 1 208 ? 19.469 -2.807 8.07 1 94.88 208 LEU B N 1
ATOM 4074 C CA . LEU B 1 208 ? 19.141 -4.137 8.562 1 94.88 208 LEU B CA 1
ATOM 4075 C C . LEU B 1 208 ? 18.516 -4.988 7.469 1 94.88 208 LEU B C 1
ATOM 4077 O O . LEU B 1 208 ? 18.797 -6.184 7.363 1 94.88 208 LEU B O 1
ATOM 4081 N N . TRP B 1 209 ? 17.656 -4.398 6.758 1 96.31 209 TRP B N 1
ATOM 4082 C CA . TRP B 1 209 ? 17 -5.102 5.664 1 96.31 209 TRP B CA 1
ATOM 4083 C C . TRP B 1 209 ? 18.016 -5.605 4.645 1 96.31 209 TRP B C 1
ATOM 4085 O O . TRP B 1 209 ? 17.938 -6.754 4.199 1 96.31 209 TRP B O 1
ATOM 4095 N N . ALA B 1 210 ? 18.906 -4.773 4.277 1 96.5 210 ALA B N 1
ATOM 4096 C CA . ALA B 1 210 ? 19.953 -5.16 3.326 1 96.5 210 ALA B CA 1
ATOM 4097 C C . ALA B 1 210 ? 20.844 -6.25 3.902 1 96.5 210 ALA B C 1
ATOM 4099 O O . ALA B 1 210 ? 21.234 -7.188 3.193 1 96.5 210 ALA B O 1
ATOM 4100 N N . LEU B 1 211 ? 21.125 -6.156 5.102 1 96 211 LEU B N 1
ATOM 4101 C CA . LEU B 1 211 ? 21.984 -7.145 5.758 1 96 211 LEU B CA 1
ATOM 4102 C C . LEU B 1 211 ? 21.297 -8.5 5.816 1 96 211 LEU B C 1
ATOM 4104 O O . LEU B 1 211 ? 21.906 -9.523 5.508 1 96 211 LEU B O 1
ATOM 4108 N N . VAL B 1 212 ? 20.078 -8.523 6.246 1 95.88 212 VAL B N 1
ATOM 4109 C CA . VAL B 1 212 ? 19.328 -9.773 6.324 1 95.88 212 VAL B CA 1
ATOM 4110 C C . VAL B 1 212 ? 19.203 -10.391 4.934 1 95.88 212 VAL B C 1
ATOM 4112 O O . VAL B 1 212 ? 19.344 -11.602 4.77 1 95.88 212 VAL B O 1
ATOM 4115 N N . ASP B 1 213 ? 18.906 -9.539 3.988 1 96.31 213 ASP B N 1
ATOM 4116 C CA . ASP B 1 213 ? 18.859 -10.008 2.605 1 96.31 213 ASP B CA 1
ATOM 4117 C C . ASP B 1 213 ? 20.156 -10.695 2.205 1 96.31 213 ASP B C 1
ATOM 4119 O O . ASP B 1 213 ? 20.141 -11.812 1.675 1 96.31 213 ASP B O 1
ATOM 4123 N N . LEU B 1 214 ? 21.25 -10.094 2.527 1 95.94 214 LEU B N 1
ATOM 4124 C CA . LEU B 1 214 ? 22.562 -10.625 2.18 1 95.94 214 LEU B CA 1
ATOM 4125 C C . LEU B 1 214 ? 22.828 -11.938 2.906 1 95.94 214 LEU B C 1
ATOM 4127 O O . LEU B 1 214 ? 23.297 -12.906 2.297 1 95.94 214 LEU B O 1
ATOM 4131 N N . LEU B 1 215 ? 22.5 -12.016 4.133 1 95.19 215 LEU B N 1
ATOM 4132 C CA . LEU B 1 215 ? 22.75 -13.211 4.934 1 95.19 215 LEU B CA 1
ATOM 4133 C C . LEU B 1 215 ? 21.906 -14.375 4.445 1 95.19 215 LEU B C 1
ATOM 4135 O O . LEU B 1 215 ? 22.391 -15.508 4.359 1 95.19 215 LEU B O 1
ATOM 4139 N N . LEU B 1 216 ? 20.703 -14.117 4.094 1 94.19 216 LEU B N 1
ATOM 4140 C CA . LEU B 1 216 ? 19.828 -15.172 3.582 1 94.19 216 LEU B CA 1
ATOM 4141 C C . LEU B 1 216 ? 20.281 -15.633 2.201 1 94.19 216 LEU B C 1
ATOM 4143 O O . LEU B 1 216 ? 20.203 -16.812 1.878 1 94.19 216 LEU B O 1
ATOM 4147 N N . TYR B 1 217 ? 20.719 -14.688 1.452 1 94 217 TYR B N 1
ATOM 4148 C CA . TYR B 1 217 ? 21.234 -15.023 0.134 1 94 217 TYR B CA 1
ATOM 4149 C C . TYR B 1 217 ? 22.453 -15.93 0.246 1 94 217 TYR B C 1
ATOM 4151 O O . TYR B 1 217 ? 22.578 -16.906 -0.498 1 94 217 TYR B O 1
ATOM 4159 N N . LEU B 1 218 ? 23.297 -15.664 1.184 1 93.19 218 LEU B N 1
ATOM 4160 C CA . LEU B 1 218 ? 24.547 -16.422 1.343 1 93.19 218 LEU B CA 1
ATOM 4161 C C . LEU B 1 218 ? 24.281 -17.75 2.027 1 93.19 218 LEU B C 1
ATOM 4163 O O . LEU B 1 218 ? 25.016 -18.719 1.813 1 93.19 218 LEU B O 1
ATOM 4167 N N . SER B 1 219 ? 23.25 -17.859 2.854 1 89.88 219 SER B N 1
ATOM 4168 C CA . SER B 1 219 ? 23.016 -19.047 3.662 1 89.88 219 SER B CA 1
ATOM 4169 C C . SER B 1 219 ? 22.328 -20.141 2.854 1 89.88 219 SER B C 1
ATOM 4171 O O . SER B 1 219 ? 22.516 -21.328 3.131 1 89.88 219 SER B O 1
ATOM 4173 N N . SER B 1 220 ? 21.484 -19.844 2.012 1 81.69 220 SER B N 1
ATOM 4174 C CA . SER B 1 220 ? 20.75 -20.875 1.291 1 81.69 220 SER B CA 1
ATOM 4175 C C . SER B 1 220 ? 20.453 -20.453 -0.145 1 81.69 220 SER B C 1
ATOM 4177 O O . SER B 1 220 ? 20.391 -19.25 -0.443 1 81.69 220 SER B O 1
ATOM 4179 N N . SER B 1 221 ? 20.469 -21.516 -0.914 1 78 221 SER B N 1
ATOM 4180 C CA . SER B 1 221 ? 20.078 -21.281 -2.299 1 78 221 SER B CA 1
ATOM 4181 C C . SER B 1 221 ? 18.562 -21.141 -2.422 1 78 221 SER B C 1
ATOM 4183 O O . SER B 1 221 ? 18.031 -21.031 -3.529 1 78 221 SER B O 1
ATOM 4185 N N . SER B 1 222 ? 18.047 -21.031 -1.184 1 79.56 222 SER B N 1
ATOM 4186 C CA . SER B 1 222 ? 16.594 -20.875 -1.202 1 79.56 222 SER B CA 1
ATOM 4187 C C . SER B 1 222 ? 16.203 -19.453 -1.579 1 79.56 222 SER B C 1
ATOM 4189 O O . SER B 1 222 ? 17.047 -18.547 -1.603 1 79.56 222 SER B O 1
ATOM 4191 N N . GLY B 1 223 ? 15.07 -19.203 -2.152 1 87.62 223 GLY B N 1
ATOM 4192 C CA . GLY B 1 223 ? 14.562 -17.922 -2.619 1 87.62 223 GLY B CA 1
ATOM 4193 C C . GLY B 1 223 ? 14.023 -17.062 -1.5 1 87.62 223 GLY B C 1
ATOM 4194 O O . GLY B 1 223 ? 13.297 -16.094 -1.753 1 87.62 223 GLY B O 1
ATOM 4195 N N . LYS B 1 224 ? 14.516 -17.344 -0.171 1 89.94 224 LYS B N 1
ATOM 4196 C CA . LYS B 1 224 ? 13.984 -16.594 0.959 1 89.94 224 LYS B CA 1
ATOM 4197 C C . LYS B 1 224 ? 14.453 -15.133 0.92 1 89.94 224 LYS B C 1
ATOM 4199 O O . LYS B 1 224 ? 13.742 -14.234 1.362 1 89.94 224 LYS B O 1
ATOM 4204 N N . HIS B 1 225 ? 15.633 -14.914 0.397 1 93.69 225 HIS B N 1
ATOM 4205 C CA . HIS B 1 225 ? 16.203 -13.57 0.346 1 93.69 225 HIS B CA 1
ATOM 4206 C C . HIS B 1 225 ? 15.383 -12.672 -0.579 1 93.69 225 HIS B C 1
ATOM 4208 O O . HIS B 1 225 ? 15.406 -11.445 -0.439 1 93.69 225 HIS B O 1
ATOM 4214 N N . LEU B 1 226 ? 14.648 -13.234 -1.433 1 93.38 226 LEU B N 1
ATOM 4215 C CA . LEU B 1 226 ? 13.906 -12.477 -2.434 1 93.38 226 LEU B CA 1
ATOM 4216 C C . LEU B 1 226 ? 12.781 -11.68 -1.784 1 93.38 226 LEU B C 1
ATOM 4218 O O . LEU B 1 226 ? 12.367 -10.641 -2.309 1 93.38 226 LEU B O 1
ATOM 4222 N N . PHE B 1 227 ? 12.297 -12.172 -0.644 1 94.62 227 PHE B N 1
ATOM 4223 C CA . PHE B 1 227 ? 11.336 -11.391 0.125 1 94.62 227 PHE B CA 1
ATOM 4224 C C . PHE B 1 227 ? 11.922 -10.023 0.491 1 94.62 227 PHE B C 1
ATOM 4226 O O . PHE B 1 227 ? 11.266 -9 0.303 1 94.62 227 PHE B O 1
ATOM 4233 N N . PHE B 1 228 ? 13.047 -10.016 0.946 1 94.88 228 PHE B N 1
ATOM 4234 C CA . PHE B 1 228 ? 13.695 -8.805 1.434 1 94.88 228 PHE B CA 1
ATOM 4235 C C . PHE B 1 228 ? 14.18 -7.941 0.272 1 94.88 228 PHE B C 1
ATOM 4237 O O . PHE B 1 228 ? 14.094 -6.715 0.324 1 94.88 228 PHE B O 1
ATOM 4244 N N . ASN B 1 229 ? 14.617 -8.531 -0.734 1 95.5 229 ASN B N 1
ATOM 4245 C CA . ASN B 1 229 ? 15.148 -7.801 -1.878 1 95.5 229 ASN B CA 1
ATOM 4246 C C . ASN B 1 229 ? 14.062 -6.992 -2.578 1 95.5 229 ASN B C 1
ATOM 4248 O O . ASN B 1 229 ? 14.281 -5.844 -2.959 1 95.5 229 ASN B O 1
ATOM 4252 N N . PHE B 1 230 ? 12.875 -7.555 -2.691 1 95.5 230 PHE B N 1
ATOM 4253 C CA . PHE B 1 230 ? 11.781 -6.918 -3.412 1 95.5 230 PHE B CA 1
ATOM 4254 C C . PHE B 1 230 ? 11.266 -5.703 -2.648 1 95.5 230 PHE B C 1
ATOM 4256 O O . PHE B 1 230 ? 10.633 -4.82 -3.232 1 95.5 230 PHE B O 1
ATOM 4263 N N . CYS B 1 231 ? 11.562 -5.645 -1.42 1 95.69 231 CYS B N 1
ATOM 4264 C CA . CYS B 1 231 ? 11.047 -4.57 -0.579 1 95.69 231 CYS B CA 1
ATOM 4265 C C . CYS B 1 231 ? 12.086 -3.469 -0.403 1 95.69 231 CYS B C 1
ATOM 4267 O O . CYS B 1 231 ? 11.75 -2.35 -0.012 1 95.69 231 CYS B O 1
ATOM 4269 N N . LEU B 1 232 ? 13.297 -3.754 -0.674 1 96.12 232 LEU B N 1
ATOM 4270 C CA . LEU B 1 232 ? 14.406 -2.885 -0.311 1 96.12 232 LEU B CA 1
ATOM 4271 C C . LEU B 1 232 ? 14.297 -1.537 -1.015 1 96.12 232 LEU B C 1
ATOM 4273 O O . LEU B 1 232 ? 14.516 -0.491 -0.398 1 96.12 232 LEU B O 1
ATOM 4277 N N . SER B 1 233 ? 13.961 -1.528 -2.273 1 96.44 233 SER B N 1
ATOM 4278 C CA . SER B 1 233 ? 13.844 -0.288 -3.033 1 96.44 233 SER B CA 1
ATOM 4279 C C . SER B 1 233 ? 12.805 0.64 -2.412 1 96.44 233 SER B C 1
ATOM 4281 O O . SER B 1 233 ? 13.031 1.847 -2.301 1 96.44 233 SER B O 1
ATOM 4283 N N . LYS B 1 234 ? 11.695 0.092 -1.986 1 96.94 234 LYS B N 1
ATOM 4284 C CA . LYS B 1 234 ? 10.625 0.897 -1.402 1 96.94 234 LYS B CA 1
ATOM 4285 C C . LYS B 1 234 ? 11.039 1.46 -0.046 1 96.94 234 LYS B C 1
ATOM 4287 O O . LYS B 1 234 ? 10.633 2.562 0.325 1 96.94 234 LYS B O 1
ATOM 4292 N N . LEU B 1 235 ? 11.773 0.666 0.649 1 95.94 235 LEU B N 1
ATOM 4293 C CA . LEU B 1 235 ? 12.25 1.145 1.942 1 95.94 235 LEU B CA 1
ATOM 4294 C C . LEU B 1 235 ? 13.141 2.367 1.773 1 95.94 235 LEU B C 1
ATOM 4296 O O . LEU B 1 235 ? 13.062 3.314 2.559 1 95.94 235 LEU B O 1
ATOM 4300 N N . TYR B 1 236 ? 13.961 2.375 0.777 1 96.5 236 TYR B N 1
ATOM 4301 C CA . TYR B 1 236 ? 14.805 3.527 0.498 1 96.5 236 TYR B CA 1
ATOM 4302 C C . TYR B 1 236 ? 13.969 4.758 0.173 1 96.5 236 TYR B C 1
ATOM 4304 O O . TYR B 1 236 ? 14.195 5.836 0.728 1 96.5 236 TYR B O 1
ATOM 4312 N N . THR B 1 237 ? 13.016 4.582 -0.677 1 96.19 237 THR B N 1
ATOM 4313 C CA . THR B 1 237 ? 12.164 5.703 -1.067 1 96.19 237 THR B CA 1
ATOM 4314 C C . THR B 1 237 ? 11.375 6.223 0.129 1 96.19 237 THR B C 1
ATOM 4316 O O . THR B 1 237 ? 11.312 7.434 0.359 1 96.19 237 THR B O 1
ATOM 4319 N N . ASN B 1 238 ? 10.836 5.297 0.844 1 94.5 238 ASN B N 1
ATOM 4320 C CA . ASN B 1 238 ? 10.062 5.695 2.014 1 94.5 238 ASN B CA 1
ATOM 4321 C C . ASN B 1 238 ? 10.938 6.371 3.064 1 94.5 238 ASN B C 1
ATOM 4323 O O . ASN B 1 238 ? 10.484 7.281 3.764 1 94.5 238 ASN B O 1
ATOM 4327 N N . SER B 1 239 ? 12.148 5.887 3.209 1 92.88 239 SER B N 1
ATOM 4328 C CA . SER B 1 239 ? 13.086 6.508 4.141 1 92.88 239 SER B CA 1
ATOM 4329 C C . SER B 1 239 ? 13.375 7.953 3.76 1 92.88 239 SER B C 1
ATOM 4331 O O . SER B 1 239 ? 13.344 8.844 4.613 1 92.88 239 SER B O 1
ATOM 4333 N N . LEU B 1 240 ? 13.578 8.203 2.545 1 92.75 240 LEU B N 1
ATOM 4334 C CA . LEU B 1 240 ? 13.859 9.555 2.072 1 92.75 240 LEU B CA 1
ATOM 4335 C C . LEU B 1 240 ? 12.641 10.445 2.221 1 92.75 240 LEU B C 1
ATOM 4337 O O . LEU B 1 240 ? 12.742 11.57 2.715 1 92.75 240 LEU B O 1
ATOM 4341 N N . MET B 1 241 ? 11.508 9.953 1.816 1 92.75 241 MET B N 1
ATOM 4342 C CA . MET B 1 241 ? 10.281 10.75 1.879 1 92.75 241 MET B CA 1
ATOM 4343 C C . MET B 1 241 ? 9.93 11.094 3.322 1 92.75 241 MET B C 1
ATOM 4345 O O . MET B 1 241 ? 9.492 12.211 3.609 1 92.75 241 MET B O 1
ATOM 4349 N N . SER B 1 242 ? 10.086 10.094 4.168 1 88.75 242 SER B N 1
ATOM 4350 C CA . SER B 1 242 ? 9.836 10.352 5.582 1 88.75 242 SER B CA 1
ATOM 4351 C C . SER B 1 242 ? 10.766 11.43 6.121 1 88.75 242 SER B C 1
ATOM 4353 O O . SER B 1 242 ? 10.344 12.289 6.902 1 88.75 242 SER B O 1
ATOM 4355 N N . SER B 1 243 ? 11.992 11.422 5.715 1 86.62 243 SER B N 1
ATOM 4356 C CA . SER B 1 243 ? 12.961 12.43 6.125 1 86.62 243 SER B CA 1
ATOM 4357 C C . SER B 1 243 ? 12.578 13.812 5.602 1 86.62 243 SER B C 1
ATOM 4359 O O . SER B 1 243 ? 12.641 14.797 6.336 1 86.62 243 SER B O 1
ATOM 4361 N N . LEU B 1 244 ? 12.117 13.922 4.43 1 87 244 LEU B N 1
ATOM 4362 C CA . LEU B 1 244 ? 11.719 15.195 3.824 1 87 244 LEU B CA 1
ATOM 4363 C C . LEU B 1 244 ? 10.453 15.734 4.477 1 87 244 LEU B C 1
ATOM 4365 O O . LEU B 1 244 ? 10.344 16.938 4.711 1 87 244 LEU B O 1
ATOM 4369 N N . ASN B 1 245 ? 9.562 14.859 4.793 1 84.94 245 ASN B N 1
ATOM 4370 C CA . ASN B 1 245 ? 8.289 15.273 5.367 1 84.94 245 ASN B CA 1
ATOM 4371 C C . ASN B 1 245 ? 8.43 15.664 6.836 1 84.94 245 ASN B C 1
ATOM 4373 O O . ASN B 1 245 ? 7.602 16.406 7.371 1 84.94 245 ASN B O 1
ATOM 4377 N N . SER B 1 246 ? 9.391 15.148 7.445 1 79.69 246 SER B N 1
ATOM 4378 C CA . SER B 1 246 ? 9.594 15.438 8.859 1 79.69 246 SER B CA 1
ATOM 4379 C C . SER B 1 246 ? 10.117 16.859 9.062 1 79.69 246 SER B C 1
ATOM 4381 O O . SER B 1 246 ? 10.062 17.391 10.172 1 79.69 246 SER B O 1
ATOM 4383 N N . ARG B 1 247 ? 10.562 17.484 8 1 70.25 247 ARG B N 1
ATOM 4384 C CA . ARG B 1 247 ? 11.055 18.844 8.086 1 70.25 247 ARG B CA 1
ATOM 4385 C C . ARG B 1 247 ? 9.898 19.844 8.234 1 70.25 247 ARG B C 1
ATOM 4387 O O . ARG B 1 247 ? 10.07 20.922 8.797 1 70.25 247 ARG B O 1
ATOM 4394 N N . GLY B 1 248 ? 8.797 19.75 7.461 1 57.47 248 GLY B N 1
ATOM 4395 C CA . GLY B 1 248 ? 7.672 20.656 7.375 1 57.47 248 GLY B CA 1
ATOM 4396 C C . GLY B 1 248 ? 6.891 20.766 8.672 1 57.47 248 GLY B C 1
ATOM 4397 O O . GLY B 1 248 ? 6.055 21.656 8.828 1 57.47 248 GLY B O 1
ATOM 4398 N N . GLY B 1 249 ? 6.863 19.781 9.508 1 46.56 249 GLY B N 1
ATOM 4399 C CA . GLY B 1 249 ? 6.262 20.125 10.789 1 46.56 249 GLY B CA 1
ATOM 4400 C C . GLY B 1 249 ? 6.766 21.422 11.359 1 46.56 249 GLY B C 1
ATOM 4401 O O . GLY B 1 249 ? 6.289 21.875 12.406 1 46.56 249 GLY B O 1
ATOM 4402 N N . TRP B 1 250 ? 7.816 21.984 10.898 1 40.41 250 TRP B N 1
ATOM 4403 C CA . TRP B 1 250 ? 8.414 23.25 11.328 1 40.41 250 TRP B CA 1
ATOM 4404 C C . TRP B 1 250 ? 7.461 24.422 11.094 1 40.41 250 TRP B C 1
ATOM 4406 O O . TRP B 1 250 ? 7.344 25.312 11.93 1 40.41 250 TRP B O 1
ATOM 4416 N N . ARG B 1 251 ? 7.066 24.531 9.891 1 40.47 251 ARG B N 1
ATOM 4417 C CA . ARG B 1 251 ? 6.324 25.75 9.57 1 40.47 251 ARG B CA 1
ATOM 4418 C C . ARG B 1 251 ? 4.949 25.734 10.234 1 40.47 251 ARG B C 1
ATOM 4420 O O . ARG B 1 251 ? 4.402 26.797 10.555 1 40.47 251 ARG B O 1
ATOM 4427 N N . TYR B 1 252 ? 4.578 24.594 10.484 1 36.5 252 TYR B N 1
ATOM 4428 C CA . TYR B 1 252 ? 3.27 24.547 11.125 1 36.5 252 TYR B CA 1
ATOM 4429 C C . TYR B 1 252 ? 3.361 24.969 12.586 1 36.5 252 TYR B C 1
ATOM 4431 O O . TYR B 1 252 ? 2.477 25.672 13.102 1 36.5 252 TYR B O 1
ATOM 4439 N N . ASN B 1 253 ? 4.355 24.531 13.242 1 35.75 253 ASN B N 1
ATOM 4440 C CA . ASN B 1 253 ? 4.543 24.969 14.625 1 35.75 253 ASN B CA 1
ATOM 4441 C C . ASN B 1 253 ? 5.113 26.375 14.695 1 35.75 253 ASN B C 1
ATOM 4443 O O . ASN B 1 253 ? 4.836 27.109 15.641 1 35.75 253 ASN B O 1
ATOM 4447 N N . GLU B 1 254 ? 5.996 26.766 13.914 1 35.22 254 GLU B N 1
ATOM 4448 C CA . GLU B 1 254 ? 6.508 28.125 13.984 1 35.22 254 GLU B CA 1
ATOM 4449 C C . GLU B 1 254 ? 5.402 29.141 13.703 1 35.22 254 GLU B C 1
ATOM 4451 O O . GLU B 1 254 ? 5.363 30.203 14.312 1 35.22 254 GLU B O 1
ATOM 4456 N N . ASP B 1 255 ? 4.625 28.844 12.773 1 35.31 255 ASP B N 1
ATOM 4457 C CA . ASP B 1 255 ? 3.555 29.812 12.562 1 35.31 255 ASP B CA 1
ATOM 4458 C C . ASP B 1 255 ? 2.59 29.828 13.742 1 35.31 255 ASP B C 1
ATOM 4460 O O . ASP B 1 255 ? 1.972 30.859 14.031 1 35.31 255 ASP B O 1
ATOM 4464 N N . SER B 1 256 ? 2.512 28.719 14.406 1 35.03 256 SER B N 1
ATOM 4465 C CA . SER B 1 256 ? 1.754 28.766 15.656 1 35.03 256 SER B CA 1
ATOM 4466 C C . SER B 1 256 ? 2.557 29.438 16.766 1 35.03 256 SER B C 1
ATOM 4468 O O . SER B 1 256 ? 2.002 30.188 17.578 1 35.03 256 SER B O 1
ATOM 4470 N N . ASN B 1 257 ? 3.844 29.078 16.859 1 36.03 257 ASN B N 1
ATOM 4471 C CA . ASN B 1 257 ? 4.648 29.703 17.906 1 36.03 257 ASN B CA 1
ATOM 4472 C C . ASN B 1 257 ? 5.059 31.125 17.516 1 36.03 257 ASN B C 1
ATOM 4474 O O . ASN B 1 257 ? 5.27 31.969 18.391 1 36.03 257 ASN B O 1
ATOM 4478 N N . ALA B 1 258 ? 5.395 31.422 16.312 1 36.06 258 ALA B N 1
ATOM 4479 C CA . ALA B 1 258 ? 5.703 32.812 15.93 1 36.06 258 ALA B CA 1
ATOM 4480 C C . ALA B 1 258 ? 4.48 33.688 16.078 1 36.06 258 ALA B C 1
ATOM 4482 O O . ALA B 1 258 ? 4.605 34.875 16.391 1 36.06 258 ALA B O 1
ATOM 4483 N N . ALA B 1 259 ? 3.34 33.156 15.945 1 36.41 259 ALA B N 1
ATOM 4484 C CA . ALA B 1 259 ? 2.135 33.906 16.281 1 36.41 259 ALA B CA 1
ATOM 4485 C C . ALA B 1 259 ? 1.996 34.094 17.781 1 36.41 259 ALA B C 1
ATOM 4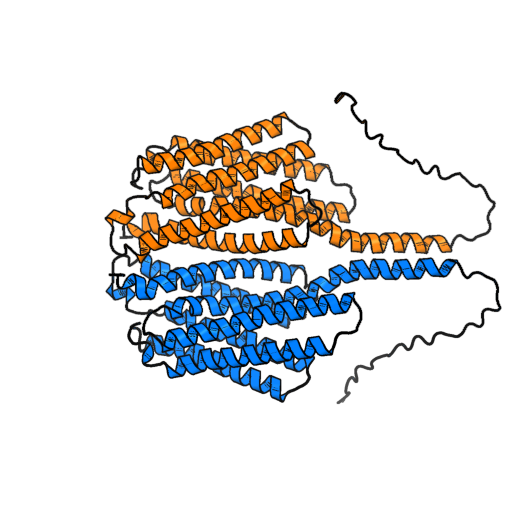487 O O . ALA B 1 259 ? 1.547 35.125 18.266 1 36.41 259 ALA B O 1
ATOM 4488 N N . PHE B 1 260 ? 2.494 33.188 18.562 1 34.84 260 PHE B N 1
ATOM 4489 C CA . PHE B 1 260 ? 2.488 33.312 20.016 1 34.84 260 PHE B CA 1
ATOM 4490 C C . PHE B 1 260 ? 3.621 34.219 20.484 1 34.84 260 PHE B C 1
ATOM 4492 O O . PHE B 1 260 ? 3.451 35 21.438 1 34.84 260 PHE B O 1
ATOM 4499 N N . ALA B 1 261 ? 4.836 34.156 19.953 1 35.66 261 ALA B N 1
ATOM 4500 C CA . ALA B 1 261 ? 5.969 34.969 20.391 1 35.66 261 ALA B CA 1
ATOM 4501 C C . ALA B 1 261 ? 5.777 36.438 20 1 35.66 261 ALA B C 1
ATOM 4503 O O . ALA B 1 261 ? 6.18 37.344 20.75 1 35.66 261 ALA B O 1
ATOM 4504 N N . PHE B 1 262 ? 5.227 36.75 18.891 1 32.69 262 PHE B N 1
ATOM 4505 C CA . PHE B 1 262 ? 4.938 38.125 18.562 1 32.69 262 PHE B CA 1
ATOM 4506 C C . PHE B 1 262 ? 3.848 38.688 19.469 1 32.69 262 PHE B C 1
ATOM 4508 O O . PHE B 1 262 ? 3.875 39.875 19.828 1 32.69 262 PHE B O 1
ATOM 4515 N N . GLU B 1 263 ? 2.949 37.781 19.906 1 33.72 263 GLU B N 1
ATOM 4516 C CA . GLU B 1 263 ? 1.93 38.312 20.812 1 33.72 263 GLU B CA 1
ATOM 4517 C C . GLU B 1 263 ? 2.508 38.562 22.188 1 33.72 263 GLU B C 1
ATOM 4519 O O . GLU B 1 263 ? 2.049 39.469 22.906 1 33.72 263 GLU B O 1
ATOM 4524 N N . HIS B 1 264 ? 3.412 37.719 22.594 1 36.12 264 HIS B N 1
ATOM 4525 C CA . HIS B 1 264 ? 3.955 37.969 23.922 1 36.12 264 HIS B CA 1
ATOM 4526 C C . HIS B 1 264 ? 4.84 39.219 23.922 1 36.12 264 HIS B C 1
ATOM 4528 O O . HIS B 1 264 ? 5.027 39.844 24.969 1 36.12 264 HIS B O 1
ATOM 4534 N N . LYS B 1 265 ? 5.586 39.5 22.844 1 37.28 265 LYS B N 1
ATOM 4535 C CA . LYS B 1 265 ? 6.426 40.688 22.891 1 37.28 265 LYS B CA 1
ATOM 4536 C C . LYS B 1 265 ? 5.582 41.969 22.922 1 37.28 265 LYS B C 1
ATOM 4538 O O . LYS B 1 265 ? 6.027 43 23.391 1 37.28 265 LYS B O 1
ATOM 4543 N N . ARG B 1 266 ? 4.352 41.875 22.422 1 35.91 266 ARG B N 1
ATOM 4544 C CA . ARG B 1 266 ? 3.605 43.125 22.406 1 35.91 266 ARG B CA 1
ATOM 4545 C C . ARG B 1 266 ? 3.021 43.438 23.781 1 35.91 266 ARG B C 1
ATOM 4547 O O . ARG B 1 266 ? 2.721 44.594 24.094 1 35.91 266 ARG B O 1
ATOM 4554 N N . SER B 1 267 ? 2.725 42.344 24.531 1 36.03 267 SER B N 1
ATOM 4555 C CA . SER B 1 267 ? 2.018 42.719 25.766 1 36.03 267 SER B CA 1
ATOM 4556 C C . SER B 1 267 ? 2.953 43.344 26.781 1 36.03 267 SER B C 1
ATOM 4558 O O . SER B 1 267 ? 2.502 43.906 27.781 1 36.03 267 SER B O 1
ATOM 4560 N N . THR B 1 268 ? 4.219 42.969 26.719 1 34.62 268 THR B N 1
ATOM 4561 C CA . THR B 1 268 ? 5.035 43.531 27.797 1 34.62 268 THR B CA 1
ATOM 4562 C C . THR B 1 268 ? 5.312 45 27.562 1 34.62 268 THR B C 1
ATOM 4564 O O . THR B 1 268 ? 5.973 45.656 28.375 1 34.62 268 THR B O 1
ATOM 4567 N N . ALA B 1 269 ? 5.094 45.438 26.328 1 34.72 269 ALA B N 1
ATOM 4568 C CA . ALA B 1 269 ? 5.578 46.781 26.109 1 34.72 269 ALA B CA 1
ATOM 4569 C C . ALA B 1 269 ? 4.73 47.812 26.859 1 34.72 269 ALA B C 1
ATOM 4571 O O . ALA B 1 269 ? 5.121 48.969 27.016 1 34.72 269 ALA B O 1
ATOM 4572 N N . ASN B 1 270 ? 3.428 47.375 27.25 1 33.94 270 ASN B N 1
ATOM 4573 C CA . ASN B 1 270 ? 2.643 48.531 27.625 1 33.94 270 ASN B CA 1
ATOM 4574 C C . ASN B 1 270 ? 2.959 49 29.047 1 33.94 270 ASN B C 1
ATOM 4576 O O . ASN B 1 270 ? 2.318 49.906 29.562 1 33.94 270 ASN B O 1
ATOM 4580 N N . PHE B 1 271 ? 3.445 48.062 29.844 1 32.88 271 PHE B N 1
ATOM 4581 C CA . PHE B 1 271 ? 3.285 48.562 31.203 1 32.88 271 PHE B CA 1
ATOM 4582 C C . PHE B 1 271 ? 4.246 49.719 31.469 1 32.88 271 PHE B C 1
ATOM 4584 O O . PHE B 1 271 ? 4.23 50.312 32.562 1 32.88 271 PHE B O 1
ATOM 4591 N N . GLN B 1 272 ? 5.461 49.656 30.891 1 31.27 272 GLN B N 1
ATOM 4592 C CA . GLN B 1 272 ? 6.477 50.438 31.578 1 31.27 272 GLN B CA 1
ATOM 4593 C C . GLN B 1 272 ? 6.305 51.938 31.312 1 31.27 272 GLN B C 1
ATOM 4595 O O . GLN B 1 272 ? 7.074 52.5 30.547 1 31.27 272 GLN B O 1
ATOM 4600 N N . ASN B 1 273 ? 5.117 52.375 31.016 1 29.97 273 ASN B N 1
ATOM 4601 C CA . ASN B 1 273 ? 5.137 53.812 30.703 1 29.97 273 ASN B CA 1
ATOM 4602 C C . ASN B 1 273 ? 5.551 54.625 31.922 1 29.97 273 ASN B C 1
ATOM 4604 O O . ASN B 1 273 ? 4.738 55.375 32.469 1 29.97 273 ASN B O 1
ATOM 4608 N N . GLN B 1 274 ? 6.098 53.969 33 1 30.94 274 GLN B N 1
ATOM 4609 C CA . GLN B 1 274 ? 6.398 55.062 33.938 1 30.94 274 GLN B CA 1
ATOM 4610 C C . GLN B 1 274 ? 7.352 56.062 33.281 1 30.94 274 GLN B C 1
ATOM 4612 O O . GLN B 1 274 ? 8.211 55.688 32.5 1 30.94 274 GLN B O 1
ATOM 4617 N N . PRO B 1 275 ? 7.215 57.375 33.469 1 30.55 275 PRO B N 1
ATOM 4618 C CA . PRO B 1 275 ? 7.852 58.562 32.875 1 30.55 275 PRO B CA 1
ATOM 4619 C C . PRO B 1 275 ? 9.375 58.5 32.938 1 30.55 275 PRO B C 1
ATOM 4621 O O . PRO B 1 275 ? 10.047 59.5 32.625 1 30.55 275 PRO B O 1
ATOM 4624 N N . ASN B 1 276 ? 10.102 57.469 33.5 1 29.53 276 ASN B N 1
ATOM 4625 C CA . ASN B 1 276 ? 11.43 58 33.781 1 29.53 276 ASN B CA 1
ATOM 4626 C C . ASN B 1 276 ? 12.07 58.562 32.5 1 29.53 276 ASN B C 1
ATOM 4628 O O . ASN B 1 276 ? 11.672 58.188 31.391 1 29.53 276 ASN B O 1
ATOM 4632 N N . SER B 1 277 ? 13.172 59.406 32.594 1 30.53 277 SER B N 1
ATOM 4633 C CA . SER B 1 277 ? 14.031 60.25 31.734 1 30.53 277 SER B CA 1
ATOM 4634 C C . SER B 1 277 ? 14.562 59.438 30.547 1 30.53 277 SER B C 1
ATOM 4636 O O . SER B 1 277 ? 14.656 58.219 30.609 1 30.53 277 SER B O 1
ATOM 4638 N N . ASN B 1 278 ? 14.859 60.125 29.312 1 26.48 278 ASN B N 1
ATOM 4639 C CA . ASN B 1 278 ? 14.969 60 27.875 1 26.48 278 ASN B CA 1
ATOM 4640 C C . ASN B 1 278 ? 16.141 59.094 27.469 1 26.48 278 ASN B C 1
ATOM 4642 O O . ASN B 1 278 ? 16.531 59.062 26.312 1 26.48 278 ASN B O 1
ATOM 4646 N N . ILE B 1 279 ? 17.031 58.438 28.359 1 28.23 279 ILE B N 1
ATOM 4647 C CA . ILE B 1 279 ? 18.281 58.188 27.656 1 28.23 279 ILE B CA 1
ATOM 4648 C C . ILE B 1 279 ? 18.031 57.281 26.453 1 28.23 279 ILE B C 1
ATOM 4650 O O . ILE B 1 279 ? 17.562 56.156 26.625 1 28.23 279 ILE B O 1
ATOM 4654 N N . MET B 1 280 ? 17.875 57.812 25.172 1 25.75 280 MET B N 1
ATOM 4655 C CA . MET B 1 280 ? 17.703 57.312 23.812 1 25.75 280 MET B CA 1
ATOM 4656 C C . MET B 1 280 ? 18.75 56.281 23.453 1 25.75 280 MET B C 1
ATOM 4658 O O . MET B 1 280 ? 19.906 56.625 23.172 1 25.75 280 MET B O 1
ATOM 4662 N N . ALA B 1 281 ? 19.141 55.281 24.172 1 27.83 281 ALA B N 1
ATOM 4663 C CA . ALA B 1 281 ? 20.266 54.531 23.594 1 27.83 281 ALA B CA 1
ATOM 4664 C C . ALA B 1 281 ? 19.922 54 22.203 1 27.83 281 ALA B C 1
ATOM 4666 O O . ALA B 1 281 ? 18.828 53.469 22 1 27.83 281 ALA B O 1
ATOM 4667 N N . PRO B 1 282 ? 20.547 54.5 21.062 1 26.69 282 PRO B N 1
ATOM 4668 C CA . PRO B 1 282 ? 20.359 54.188 19.641 1 26.69 282 PRO B CA 1
ATOM 4669 C C . PRO B 1 282 ? 20.453 52.688 19.344 1 26.69 282 PRO B C 1
ATOM 4671 O O . PRO B 1 282 ? 21.375 52.031 19.812 1 26.69 282 PRO B O 1
ATOM 4674 N N . GLU B 1 283 ? 19.375 52 19.359 1 26.41 283 GLU B N 1
ATOM 4675 C CA . GLU B 1 283 ? 19.359 50.594 19 1 26.41 283 GLU B CA 1
ATOM 4676 C C . GLU B 1 283 ? 19.953 50.375 17.609 1 26.41 283 GLU B C 1
ATOM 4678 O O . GLU B 1 283 ? 19.5 50.969 16.641 1 26.41 283 GLU B O 1
ATOM 4683 N N . VAL B 1 284 ? 21.297 50.125 17.453 1 26.05 284 VAL B N 1
ATOM 4684 C CA . VAL B 1 284 ? 22.047 49.844 16.234 1 26.05 284 VAL B CA 1
ATOM 4685 C C . VAL B 1 284 ? 21.422 48.688 15.461 1 26.05 284 VAL B C 1
ATOM 4687 O O . VAL B 1 284 ? 21.281 47.594 16 1 26.05 284 VAL B O 1
ATOM 4690 N N . PHE B 1 285 ? 20.438 48.938 14.602 1 26.56 285 PHE B N 1
ATOM 4691 C CA . PHE B 1 285 ? 19.922 48.031 13.586 1 26.56 285 PHE B CA 1
ATOM 4692 C C . PHE B 1 285 ? 21.031 47.562 12.672 1 26.56 285 PHE B C 1
ATOM 4694 O O . PHE B 1 285 ? 21.688 48.344 11.992 1 26.56 285 PHE B O 1
ATOM 4701 N N . VAL B 1 286 ? 21.969 46.688 13.062 1 24.77 286 VAL B N 1
ATOM 4702 C CA . VAL B 1 286 ? 23.016 46.188 12.156 1 24.77 286 VAL B CA 1
ATOM 4703 C C . VAL B 1 286 ? 22.359 45.562 10.93 1 24.77 286 VAL B C 1
ATOM 4705 O O . VAL B 1 286 ? 21.594 44.594 11.047 1 24.77 286 VAL B O 1
ATOM 4708 N N . HIS B 1 287 ? 22.031 46.312 9.867 1 27.06 287 HIS B N 1
ATOM 4709 C CA . HIS B 1 287 ? 21.75 45.906 8.492 1 27.06 287 HIS B CA 1
ATOM 4710 C C . HIS B 1 287 ? 22.859 45.031 7.949 1 27.06 287 HIS B C 1
ATOM 4712 O O . HIS B 1 287 ? 23.984 45.469 7.719 1 27.06 287 HIS B O 1
ATOM 4718 N N . VAL B 1 288 ? 23.078 43.781 8.383 1 25.56 288 VAL B N 1
ATOM 4719 C CA . VAL B 1 288 ? 24.109 42.938 7.77 1 25.56 288 VAL B CA 1
ATOM 4720 C C . VAL B 1 288 ? 23.859 42.812 6.27 1 25.56 288 VAL B C 1
ATOM 4722 O O . VAL B 1 288 ? 22.797 42.344 5.855 1 25.56 288 VAL B O 1
ATOM 4725 N N . GLU B 1 289 ? 24.266 43.812 5.441 1 25.03 289 GLU B N 1
ATOM 4726 C CA . GLU B 1 289 ? 24.375 43.812 3.986 1 25.03 289 GLU B CA 1
ATOM 4727 C C . GLU B 1 289 ? 25.141 42.594 3.486 1 25.03 289 GLU B C 1
ATOM 4729 O O . GLU B 1 289 ? 26.328 42.438 3.791 1 25.03 289 GLU B O 1
ATOM 4734 N N . SER B 1 290 ? 24.625 41.312 3.549 1 24.94 290 SER B N 1
ATOM 4735 C CA . SER B 1 290 ? 25.391 40.25 2.932 1 24.94 290 SER B CA 1
ATOM 4736 C C . SER B 1 290 ? 25.719 40.562 1.476 1 24.94 290 SER B C 1
ATOM 4738 O O . SER B 1 290 ? 24.828 40.906 0.694 1 24.94 290 SER B O 1
ATOM 4740 N N . HIS B 1 291 ? 26.781 41.219 1.186 1 25.17 291 HIS B N 1
ATOM 4741 C CA . HIS B 1 291 ? 27.406 41.469 -0.108 1 25.17 291 HIS B CA 1
ATOM 4742 C C . HIS B 1 291 ? 27.453 40.219 -0.958 1 25.17 291 HIS B C 1
ATOM 4744 O O . HIS B 1 291 ? 27.922 39.188 -0.499 1 25.17 291 HIS B O 1
ATOM 4750 N N . GLU B 1 292 ? 26.453 40.094 -1.826 1 27.66 292 GLU B N 1
ATOM 4751 C CA . GLU B 1 292 ? 26.469 39.188 -2.975 1 27.66 292 GLU B CA 1
ATOM 4752 C C . GLU B 1 292 ? 27.75 39.344 -3.779 1 27.66 292 GLU B C 1
ATOM 4754 O O . GLU B 1 292 ? 28.047 40.406 -4.301 1 27.66 292 GLU B O 1
ATOM 4759 N N . LEU B 1 293 ? 28.906 38.875 -3.307 1 26.88 293 LEU B N 1
ATOM 4760 C CA . LEU B 1 293 ? 30.125 38.844 -4.117 1 26.88 293 LEU B CA 1
ATOM 4761 C C . LEU B 1 293 ? 29.828 38.312 -5.512 1 26.88 293 LEU B C 1
ATOM 4763 O O . LEU B 1 293 ? 29.328 37.188 -5.652 1 26.88 293 LEU B O 1
ATOM 4767 N N . VAL B 1 294 ? 29.359 39.156 -6.398 1 28.45 294 VAL B N 1
ATOM 4768 C CA . VAL B 1 294 ? 29.344 39.031 -7.848 1 28.45 294 VAL B CA 1
ATOM 4769 C C . VAL B 1 294 ? 30.734 38.656 -8.352 1 28.45 294 VAL B C 1
ATOM 4771 O O . VAL B 1 294 ? 31.688 39.406 -8.156 1 28.45 294 VAL B O 1
ATOM 4774 N N . ASN B 1 295 ? 31.25 37.438 -8.156 1 27.12 295 ASN B N 1
ATOM 4775 C CA . ASN B 1 295 ? 32.5 37.094 -8.828 1 27.12 295 ASN B CA 1
ATOM 4776 C C . ASN B 1 295 ? 32.469 37.5 -10.297 1 27.12 295 ASN B C 1
ATOM 4778 O O . ASN B 1 295 ? 31.594 37.094 -11.047 1 27.12 295 ASN B O 1
ATOM 4782 N N . PRO B 1 296 ? 33.125 38.625 -10.695 1 29.62 296 PRO B N 1
ATOM 4783 C CA . PRO B 1 296 ? 33.344 39.188 -12.031 1 29.62 296 PRO B CA 1
ATOM 4784 C C . PRO B 1 296 ? 33.906 38.188 -13.023 1 29.62 296 PRO B C 1
ATOM 4786 O O . PRO 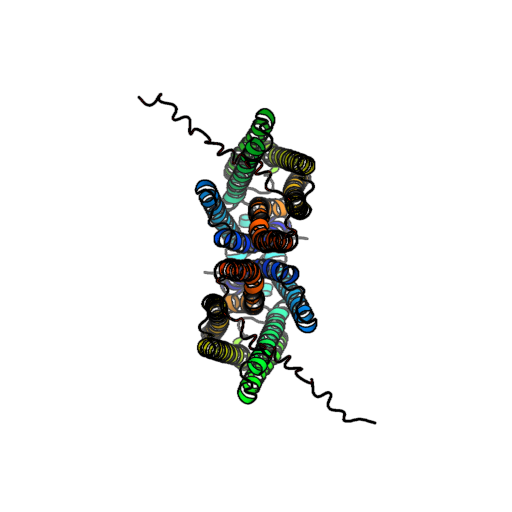B 1 296 ? 34.125 38.531 -14.188 1 29.62 296 PRO B O 1
ATOM 4789 N N . ALA B 1 297 ? 34.438 37.031 -12.719 1 29.2 297 ALA B N 1
ATOM 4790 C CA . ALA B 1 297 ? 35.219 36.438 -13.805 1 29.2 297 ALA B CA 1
ATOM 4791 C C . ALA B 1 297 ? 34.344 36.188 -15.031 1 29.2 297 ALA B C 1
ATOM 4793 O O . ALA B 1 297 ? 34.812 35.625 -16.016 1 29.2 297 ALA B O 1
ATOM 4794 N N . LEU B 1 298 ? 32.969 36.312 -15.055 1 21.67 298 LEU B N 1
ATOM 4795 C CA . LEU B 1 298 ? 32.438 36.156 -16.406 1 21.67 298 LEU B CA 1
ATOM 4796 C C . LEU B 1 298 ? 32.562 37.469 -17.188 1 21.67 298 LEU B C 1
ATOM 4798 O O . LEU B 1 298 ? 31.562 38.094 -17.516 1 21.67 298 LEU B O 1
ATOM 4802 N N . LYS B 1 299 ? 33.562 38.312 -16.875 1 20.47 299 LYS B N 1
ATOM 4803 C CA . LYS B 1 299 ? 33.938 38.938 -18.125 1 20.47 299 LYS B CA 1
ATOM 4804 C C . LYS B 1 299 ? 34.688 37.938 -19.031 1 20.47 299 LYS B C 1
ATOM 4806 O O . LYS B 1 299 ? 35.531 37.188 -18.547 1 20.47 299 LYS B O 1
#